Protein AF-0000000072578920 (afdb_homodimer)

Nearest PDB structures (foldseek):
  2id3-assembly1_A  TM=8.189E-01  e=2.763E-09  Streptomyces coelicolor
  4jl3-assembly1_D  TM=7.194E-01  e=1.532E-06  Mycolicibacterium smegmatis MC2 155
  5cw8-assembly1_B  TM=6.072E-01  e=1.750E-04  Mycobacterium tuberculosis H37Rv
  5cw8-assembly1_A  TM=6.250E-01  e=1.231E-03  Mycobacterium tuberculosis H37Rv
  3cjd-assembly1_A  TM=6.193E-01  e=1.175E-03  Jannaschia sp. CCS1

pLDDT: mean 91.75, std 10.7, range [44.22, 98.81]

Organism: Streptomyces coelicolor (strain ATCC BAA-471 / A3(2) / M145) (NCBI:txid100226)

Structure (mmCIF, N/CA/C/O backbone):
data_AF-0000000072578920-model_v1
#
loop_
_entity.id
_entity.type
_entity.pdbx_description
1 polymer 'TetR-family transcriptional regulator'
#
loop_
_atom_site.group_PDB
_atom_site.id
_atom_site.type_symbol
_atom_site.label_atom_id
_atom_site.label_alt_id
_atom_site.label_comp_id
_atom_site.label_asym_id
_atom_site.label_entity_id
_atom_site.label_seq_id
_atom_site.pdbx_PDB_ins_code
_atom_site.Cartn_x
_atom_site.Cartn_y
_atom_site.Cartn_z
_atom_site.occupancy
_atom_site.B_iso_or_equiv
_atom_site.auth_seq_id
_atom_site.auth_comp_id
_atom_site.auth_asym_id
_atom_site.auth_atom_id
_atom_site.pdbx_PDB_model_num
ATOM 1 N N . MET A 1 1 ? 18.766 38.156 20.5 1 44.22 1 MET A N 1
ATOM 2 C CA . MET A 1 1 ? 17.562 37.906 21.281 1 44.22 1 MET A CA 1
ATOM 3 C C . MET A 1 1 ? 16.328 37.875 20.375 1 44.22 1 MET A C 1
ATOM 5 O O . MET A 1 1 ? 15.977 38.906 19.781 1 44.22 1 MET A O 1
ATOM 9 N N . SER A 1 2 ? 15.914 36.812 19.656 1 52.88 2 SER A N 1
ATOM 10 C CA . SER A 1 2 ? 14.781 36.688 18.75 1 52.88 2 SER A CA 1
ATOM 11 C C . SER A 1 2 ? 13.484 37.156 19.406 1 52.88 2 SER A C 1
ATOM 13 O O . SER A 1 2 ? 13.102 36.625 20.469 1 52.88 2 SER A O 1
ATOM 15 N N . SER A 1 3 ? 13.094 38.344 19.297 1 50.38 3 SER A N 1
ATOM 16 C CA . SER A 1 3 ? 11.898 38.969 19.844 1 50.38 3 SER A CA 1
ATOM 17 C C . SER A 1 3 ? 10.672 38.062 19.656 1 50.38 3 SER A C 1
ATOM 19 O O . SER A 1 3 ? 10.406 37.625 18.547 1 50.38 3 SER A O 1
ATOM 21 N N . PRO A 1 4 ? 10.086 37.469 20.688 1 56.41 4 PRO A N 1
ATOM 22 C CA . PRO A 1 4 ? 8.875 36.656 20.547 1 56.41 4 PRO A CA 1
ATOM 23 C C . PRO A 1 4 ? 7.793 37.344 19.719 1 56.41 4 PRO A C 1
ATOM 25 O O . PRO A 1 4 ? 7.699 38.594 19.734 1 56.41 4 PRO A O 1
ATOM 28 N N . GLU A 1 5 ? 7.508 37 18.578 1 59.78 5 GLU A N 1
ATOM 29 C CA . GLU A 1 5 ? 6.414 37.562 17.781 1 59.78 5 GLU A CA 1
ATOM 30 C C . GLU A 1 5 ? 5.203 37.875 18.656 1 59.78 5 GLU A C 1
ATOM 32 O O . GLU A 1 5 ? 4.879 37.094 19.578 1 59.78 5 GLU A O 1
ATOM 37 N N . PRO A 1 6 ? 4.699 39.031 18.734 1 59.94 6 PRO A N 1
ATOM 38 C CA . PRO A 1 6 ? 3.525 39.406 19.531 1 59.94 6 PRO A CA 1
ATOM 39 C C . PRO A 1 6 ? 2.383 38.406 19.391 1 59.94 6 PRO A C 1
ATOM 41 O O . PRO A 1 6 ? 2.252 37.75 18.344 1 59.94 6 PRO A O 1
ATOM 44 N N . PRO A 1 7 ? 1.83 37.969 20.531 1 61.09 7 PRO A N 1
ATOM 45 C CA . PRO A 1 7 ? 0.688 37.031 20.5 1 61.09 7 PRO A CA 1
ATOM 46 C C . PRO A 1 7 ? -0.422 37.5 19.562 1 61.09 7 PRO A C 1
ATOM 48 O O . PRO A 1 7 ? -0.624 38.719 19.406 1 61.09 7 PRO A O 1
ATOM 51 N N . ALA A 1 8 ? -0.815 36.719 18.656 1 65.06 8 ALA A N 1
ATOM 52 C CA . ALA A 1 8 ? -1.871 37.031 17.703 1 65.06 8 ALA A CA 1
ATOM 53 C C . ALA A 1 8 ? -3.051 37.719 18.391 1 65.06 8 ALA A C 1
ATOM 55 O O . ALA A 1 8 ? -3.328 37.438 19.562 1 65.06 8 ALA A O 1
ATOM 56 N N . PRO A 1 9 ? -3.609 38.688 17.906 1 65.5 9 PRO A N 1
ATOM 57 C CA . PRO A 1 9 ? -4.781 39.344 18.469 1 65.5 9 PRO A CA 1
ATOM 58 C C . PRO A 1 9 ? -5.867 38.375 18.906 1 65.5 9 PRO A C 1
ATOM 60 O O . PRO A 1 9 ? -5.934 37.25 18.391 1 65.5 9 PRO A O 1
ATOM 63 N N . PRO A 1 10 ? -6.617 38.688 19.891 1 62.62 10 PRO A N 1
ATOM 64 C CA . PRO A 1 10 ? -7.609 37.781 20.516 1 62.62 10 PRO A CA 1
ATOM 65 C C . PRO A 1 10 ? -8.547 37.156 19.5 1 62.62 10 PRO A C 1
ATOM 67 O O . PRO A 1 10 ? -8.875 35.969 19.625 1 62.62 10 PRO A O 1
ATOM 70 N N . LEU A 1 11 ? -8.953 37.906 18.531 1 61.44 11 LEU A N 1
ATOM 71 C CA . LEU A 1 11 ? -9.875 37.375 17.531 1 61.44 11 LEU A CA 1
ATOM 72 C C . LEU A 1 11 ? -9.211 36.281 16.719 1 61.44 11 LEU A C 1
ATOM 74 O O . LEU A 1 11 ? -9.852 35.281 16.391 1 61.44 11 LEU A O 1
ATOM 78 N N . ARG A 1 12 ? -8.047 36.562 16.422 1 69.5 12 ARG A N 1
ATOM 79 C CA . ARG A 1 12 ? -7.297 35.562 15.68 1 69.5 12 ARG A CA 1
ATOM 80 C C . ARG A 1 12 ? -7.055 34.312 16.531 1 69.5 12 ARG A C 1
ATOM 82 O O . ARG A 1 12 ? -7.125 33.188 16.031 1 69.5 12 ARG A O 1
ATOM 89 N N . ARG A 1 13 ? -6.875 34.562 17.734 1 74.69 13 ARG A N 1
ATOM 90 C CA . ARG A 1 13 ? -6.66 33.438 18.656 1 74.69 13 ARG A CA 1
ATOM 91 C C . ARG A 1 13 ? -7.926 32.625 18.797 1 74.69 13 ARG A C 1
ATOM 93 O O . ARG A 1 13 ? -7.859 31.375 18.844 1 74.69 13 ARG A O 1
ATOM 100 N N . ARG A 1 14 ? -9.055 33.344 18.922 1 74.06 14 ARG A N 1
ATOM 101 C CA . ARG A 1 14 ? -10.328 32.656 19 1 74.06 14 ARG A CA 1
ATOM 102 C C . ARG A 1 14 ? -10.586 31.844 17.734 1 74.06 14 ARG A C 1
ATOM 104 O O . ARG A 1 14 ? -11.07 30.703 17.812 1 74.06 14 ARG A O 1
ATOM 111 N N . GLY A 1 15 ? -10.195 32.375 16.688 1 83.62 15 GLY A N 1
ATOM 112 C CA . GLY A 1 15 ? -10.336 31.719 15.406 1 83.62 15 GLY A CA 1
ATOM 113 C C . GLY A 1 15 ? -9.469 30.484 15.281 1 83.62 15 GLY A C 1
ATOM 114 O O . GLY A 1 15 ? -9.922 29.453 14.781 1 83.62 15 GLY A O 1
ATOM 115 N N . GLU A 1 16 ? -8.336 30.656 15.828 1 88.56 16 GLU A N 1
ATOM 116 C CA . GLU A 1 16 ? -7.402 29.531 15.773 1 88.56 16 GLU A CA 1
ATOM 117 C C . GLU A 1 16 ? -7.836 28.406 16.719 1 88.56 16 GLU A C 1
ATOM 119 O O . GLU A 1 16 ? -7.719 27.234 16.375 1 88.56 16 GLU A O 1
ATOM 124 N N . ARG A 1 17 ? -8.289 28.719 17.844 1 89.25 17 ARG A N 1
ATOM 125 C CA . ARG A 1 17 ? -8.789 27.719 18.781 1 89.25 17 ARG A CA 1
ATOM 126 C C . ARG A 1 17 ? -9.977 26.969 18.203 1 89.25 17 ARG A C 1
ATOM 128 O O . ARG A 1 17 ? -10.07 25.734 18.344 1 89.25 17 ARG A O 1
ATOM 135 N N . MET A 1 18 ? -10.859 27.719 17.625 1 90.94 18 MET A N 1
ATOM 136 C CA . MET A 1 18 ? -12.008 27.094 16.969 1 90.94 18 MET A CA 1
ATOM 137 C C . MET A 1 18 ? -11.562 26.141 15.867 1 90.94 18 MET A C 1
ATOM 139 O O . MET A 1 18 ? -12.07 25.016 15.766 1 90.94 18 MET A O 1
ATOM 143 N N . ARG A 1 19 ? -10.641 26.594 15.055 1 94.88 19 ARG A N 1
ATOM 144 C CA . ARG A 1 19 ? -10.125 25.75 13.977 1 94.88 19 ARG A CA 1
ATOM 145 C C . ARG A 1 19 ? -9.555 24.453 14.523 1 94.88 19 ARG A C 1
ATOM 147 O O . ARG A 1 19 ? -9.875 23.375 14.016 1 94.88 19 ARG A O 1
ATOM 154 N N . GLN A 1 20 ? -8.797 24.594 15.57 1 95.31 20 GLN A N 1
ATOM 155 C CA . GLN A 1 20 ? -8.148 23.406 16.156 1 95.31 20 GLN A CA 1
ATOM 156 C C . GLN A 1 20 ? -9.188 22.453 16.719 1 95.31 20 GLN A C 1
ATOM 158 O O . GLN A 1 20 ? -9.055 21.234 16.578 1 95.31 20 GLN A O 1
ATOM 163 N N . ALA A 1 21 ? -10.156 22.969 17.344 1 96.06 21 ALA A N 1
ATOM 164 C CA . ALA A 1 21 ? -11.211 22.141 17.938 1 96.06 21 ALA A CA 1
ATOM 165 C C . ALA A 1 21 ? -11.969 21.391 16.844 1 96.06 21 ALA A C 1
ATOM 167 O O . ALA A 1 21 ? -12.266 20.203 17 1 96.06 21 ALA A O 1
ATOM 168 N N . VAL A 1 22 ? -12.234 22.062 15.797 1 97.56 22 VAL A N 1
ATOM 169 C CA . VAL A 1 22 ? -13 21.469 14.703 1 97.56 22 VAL A CA 1
ATOM 170 C C . VAL A 1 22 ? -12.18 20.391 14.023 1 97.56 22 VAL A C 1
ATOM 172 O O . VAL A 1 22 ? -12.688 19.297 13.734 1 97.56 22 VAL A O 1
ATOM 175 N N . LEU A 1 23 ? -10.945 20.688 13.797 1 97.75 23 LEU A N 1
ATOM 176 C CA . LEU A 1 23 ? -10.078 19.719 13.133 1 97.75 23 LEU A CA 1
ATOM 177 C C . LEU A 1 23 ? -9.867 18.484 14.016 1 97.75 23 LEU A C 1
ATOM 179 O O . LEU A 1 23 ? -9.891 17.359 13.523 1 97.75 23 LEU A O 1
ATOM 183 N N . ALA A 1 24 ? -9.719 18.719 15.305 1 97.19 24 ALA A N 1
ATOM 184 C CA . ALA A 1 24 ? -9.555 17.609 16.234 1 97.19 24 ALA A CA 1
ATOM 185 C C . ALA A 1 24 ? -10.812 16.75 16.297 1 97.19 24 ALA A C 1
ATOM 187 O O . ALA A 1 24 ? -10.734 15.523 16.297 1 97.19 24 ALA A O 1
ATOM 188 N N . ALA A 1 25 ? -11.938 17.375 16.297 1 97.75 25 ALA A N 1
ATOM 189 C CA . ALA A 1 25 ? -13.211 16.672 16.297 1 97.75 25 ALA A CA 1
ATOM 190 C C . ALA A 1 25 ? -13.383 15.852 15.016 1 97.75 25 ALA A C 1
ATOM 192 O O . ALA A 1 25 ? -13.906 14.734 15.047 1 97.75 25 ALA A O 1
ATOM 193 N N . THR A 1 26 ? -12.984 16.422 13.906 1 97.56 26 THR A N 1
ATOM 194 C CA . THR A 1 26 ? -13.078 15.75 12.617 1 97.56 26 THR A CA 1
ATOM 195 C C . THR A 1 26 ? -12.258 14.461 12.617 1 97.56 26 THR A C 1
ATOM 197 O O . THR A 1 26 ? -12.75 13.398 12.242 1 97.56 26 THR A O 1
ATOM 200 N N . VAL A 1 27 ? -11.039 14.555 13.109 1 96.88 27 VAL A N 1
ATOM 201 C CA . VAL A 1 27 ? -10.148 13.406 13.148 1 96.88 27 VAL A CA 1
ATOM 202 C C . VAL A 1 27 ? -10.719 12.336 14.07 1 96.88 27 VAL A C 1
ATOM 204 O O . VAL A 1 27 ? -10.703 11.148 13.742 1 96.88 27 VAL A O 1
ATOM 207 N N . GLU A 1 28 ? -11.18 12.75 15.133 1 96.44 28 GLU A N 1
ATOM 208 C CA . GLU A 1 28 ? -11.766 11.82 16.094 1 96.44 28 GLU A CA 1
ATOM 209 C C . GLU A 1 28 ? -12.961 11.086 15.492 1 96.44 28 GLU A C 1
ATOM 211 O O . GLU A 1 28 ? -13.062 9.859 15.609 1 96.44 28 GLU A O 1
ATOM 216 N N . LEU A 1 29 ? -13.828 11.797 14.859 1 96.69 29 LEU A N 1
ATOM 217 C CA . LEU A 1 29 ? -15.016 11.203 14.273 1 96.69 29 LEU A CA 1
ATOM 218 C C . LEU A 1 29 ? -14.656 10.297 13.102 1 96.69 29 LEU A C 1
ATOM 220 O O . LEU A 1 29 ? -15.227 9.219 12.938 1 96.69 29 LEU A O 1
ATOM 224 N N . LEU A 1 30 ? -13.711 10.742 12.32 1 94.12 30 LEU A N 1
ATOM 225 C CA . LEU A 1 30 ? -13.25 9.922 11.203 1 94.12 30 LEU A CA 1
ATOM 226 C C . LEU A 1 30 ? -12.695 8.586 11.695 1 94.12 30 LEU A C 1
ATOM 228 O O . LEU A 1 30 ? -13.016 7.531 11.148 1 94.12 30 LEU A O 1
ATOM 232 N N . SER A 1 31 ? -11.914 8.672 12.75 1 93.75 31 SER A N 1
ATOM 233 C CA . SER A 1 31 ? -11.219 7.484 13.234 1 93.75 31 SER A CA 1
ATOM 234 C C . SER A 1 31 ? -12.18 6.543 13.961 1 93.75 31 SER A C 1
ATOM 236 O O . SER A 1 31 ? -12.008 5.324 13.922 1 93.75 31 SER A O 1
ATOM 238 N N . SER A 1 32 ? -13.234 7.09 14.531 1 93.31 32 SER A N 1
ATOM 239 C CA . SER A 1 32 ? -14.109 6.266 15.359 1 93.31 32 SER A CA 1
ATOM 240 C C . SER A 1 32 ? -15.375 5.879 14.602 1 93.31 32 SER A C 1
ATOM 242 O O . SER A 1 32 ? -15.953 4.82 14.852 1 93.31 32 SER A O 1
ATOM 244 N N . GLN A 1 33 ? -15.812 6.777 13.633 1 92.56 33 GLN A N 1
ATOM 245 C CA . GLN A 1 33 ? -17.125 6.562 13.023 1 92.56 33 GLN A CA 1
ATOM 246 C C . GLN A 1 33 ? -17.031 6.547 11.5 1 92.56 33 GLN A C 1
ATOM 248 O O . GLN A 1 33 ? -18.031 6.363 10.812 1 92.56 33 GLN A O 1
ATOM 253 N N . GLY A 1 34 ? -15.852 6.699 11.023 1 90.38 34 GLY A N 1
ATOM 254 C CA . GLY A 1 34 ? -15.68 6.641 9.586 1 90.38 34 GLY A CA 1
ATOM 255 C C . GLY A 1 34 ? -16.203 7.875 8.867 1 90.38 34 GLY A C 1
ATOM 256 O O . GLY A 1 34 ? -16.547 8.867 9.508 1 90.38 34 GLY A O 1
ATOM 257 N N . LEU A 1 35 ? -16.266 7.797 7.539 1 87.31 35 LEU A N 1
ATOM 258 C CA . LEU A 1 35 ? -16.688 8.922 6.707 1 87.31 35 LEU A CA 1
ATOM 259 C C . LEU A 1 35 ? -18.156 9.242 6.93 1 87.31 35 LEU A C 1
ATOM 261 O O . LEU A 1 35 ? -18.531 10.414 7.016 1 87.31 35 LEU A O 1
ATOM 265 N N . ALA A 1 36 ? -18.859 8.242 7.023 1 85.81 36 ALA A N 1
ATOM 266 C CA . ALA A 1 36 ? -20.312 8.422 7.18 1 85.81 36 ALA A CA 1
ATOM 267 C C . ALA A 1 36 ? -20.625 9.141 8.484 1 85.81 36 ALA A C 1
ATOM 269 O O . ALA A 1 36 ? -21.578 9.922 8.555 1 85.81 36 ALA A O 1
ATOM 270 N N . GLY A 1 37 ? -19.812 8.914 9.445 1 91.25 37 GLY A N 1
ATOM 271 C CA . GLY A 1 37 ? -20.047 9.477 10.758 1 91.25 37 GLY A CA 1
ATOM 272 C C . GLY A 1 37 ? -19.516 10.883 10.914 1 91.25 37 GLY A C 1
ATOM 273 O O . GLY A 1 37 ? -19.922 11.625 11.812 1 91.25 37 GLY A O 1
ATOM 274 N N . ALA A 1 38 ? -18.625 11.227 10.094 1 93.88 38 ALA A N 1
ATOM 275 C CA . ALA A 1 38 ? -17.984 12.531 10.219 1 93.88 38 ALA A CA 1
ATOM 276 C C . ALA A 1 38 ? -18.672 13.57 9.336 1 93.88 38 ALA A C 1
ATOM 278 O O . ALA A 1 38 ? -18.047 14.133 8.43 1 93.88 38 ALA A O 1
ATOM 279 N N . THR A 1 39 ? -19.938 13.859 9.672 1 94.56 39 THR A N 1
ATOM 280 C CA . THR A 1 39 ? -20.672 14.914 8.984 1 94.56 39 THR A CA 1
ATOM 281 C C . THR A 1 39 ? -20.328 16.281 9.57 1 94.56 39 THR A C 1
ATOM 283 O O . THR A 1 39 ? -19.812 16.375 10.688 1 94.56 39 THR A O 1
ATOM 286 N N . VAL A 1 40 ? -20.672 17.266 8.75 1 96.38 40 VAL A N 1
ATOM 287 C CA . VAL A 1 40 ? -20.406 18.609 9.234 1 96.38 40 VAL A CA 1
ATOM 288 C C . VAL A 1 40 ? -21.203 18.859 10.516 1 96.38 40 VAL A C 1
ATOM 290 O O . VAL A 1 40 ? -20.688 19.453 11.469 1 96.38 40 VAL A O 1
ATOM 293 N N . GLY A 1 41 ? -22.422 18.375 10.555 1 97.06 41 GLY A N 1
ATOM 294 C CA . GLY A 1 41 ? -23.219 18.516 11.758 1 97.06 41 GLY A CA 1
ATOM 295 C C . GLY A 1 41 ? -22.625 17.812 12.961 1 97.06 41 GLY A C 1
ATOM 296 O O . GLY A 1 41 ? -22.562 18.375 14.055 1 97.06 41 GLY A O 1
ATOM 297 N N . ALA A 1 42 ? -22.203 16.656 12.805 1 97.5 42 ALA A N 1
ATOM 298 C CA . ALA A 1 42 ? -21.594 15.883 13.891 1 97.5 42 ALA A CA 1
ATOM 299 C C . ALA A 1 42 ? -20.312 16.547 14.383 1 97.5 42 ALA A C 1
ATOM 301 O O . ALA A 1 42 ? -20.062 16.609 15.594 1 97.5 42 ALA A O 1
ATOM 302 N N . VAL A 1 43 ? -19.531 17.031 13.484 1 98.12 43 VAL A N 1
ATOM 303 C CA . VAL A 1 43 ? -18.266 17.688 13.812 1 98.12 43 VAL A CA 1
ATOM 304 C C . VAL A 1 43 ? -18.547 18.984 14.586 1 98.12 43 VAL A C 1
ATOM 306 O O . VAL A 1 43 ? -17.906 19.25 15.609 1 98.12 43 VAL A O 1
ATOM 309 N N . ALA A 1 44 ? -19.484 19.734 14.07 1 97.94 44 ALA A N 1
ATOM 310 C CA . ALA A 1 44 ? -19.844 20.984 14.734 1 97.94 44 ALA A CA 1
ATOM 311 C C . ALA A 1 44 ? -20.297 20.734 16.172 1 97.94 44 ALA A C 1
ATOM 313 O O . ALA A 1 44 ? -19.828 21.422 17.094 1 97.94 44 ALA A O 1
ATOM 314 N N . ARG A 1 45 ? -21.094 19.781 16.328 1 97.88 45 ARG A N 1
ATOM 315 C CA . ARG A 1 45 ? -21.594 19.422 17.656 1 97.88 45 ARG A CA 1
ATOM 316 C C . ARG A 1 45 ? -20.453 19 18.578 1 97.88 45 ARG A C 1
ATOM 318 O O . ARG A 1 45 ? -20.359 19.453 19.719 1 97.88 45 ARG A O 1
ATOM 325 N N . ALA A 1 46 ? -19.609 18.219 18.109 1 97.5 46 ALA A N 1
ATOM 326 C CA . ALA A 1 46 ? -18.5 17.719 18.906 1 97.5 46 ALA A CA 1
ATOM 327 C C . ALA A 1 46 ? -17.531 18.828 19.266 1 97.5 46 ALA A C 1
ATOM 329 O O . ALA A 1 46 ? -16.922 18.812 20.344 1 97.5 46 ALA A O 1
ATOM 330 N N . ALA A 1 47 ? -17.359 19.766 18.391 1 97.12 47 ALA A N 1
ATOM 331 C CA . ALA A 1 47 ? -16.422 20.859 18.578 1 97.12 47 ALA A CA 1
ATOM 332 C C . ALA A 1 47 ? -17.062 22 19.375 1 97.12 47 ALA A C 1
ATOM 334 O O . ALA A 1 47 ? -16.391 22.953 19.766 1 97.12 47 ALA A O 1
ATOM 335 N N . GLY A 1 48 ? -18.375 21.938 19.531 1 96.69 48 GLY A N 1
ATOM 336 C CA . GLY A 1 48 ? -19.078 22.984 20.25 1 96.69 48 GLY A CA 1
ATOM 337 C C . GLY A 1 48 ? -19.234 24.266 19.469 1 96.69 48 GLY A C 1
ATOM 338 O O . GLY A 1 48 ? -19.109 25.359 20.016 1 96.69 48 GLY A O 1
ATOM 339 N N . VAL A 1 49 ? -19.406 24.125 18.172 1 96.25 49 VAL A N 1
ATOM 340 C CA . VAL A 1 49 ? -19.562 25.297 17.328 1 96.25 49 VAL A CA 1
ATOM 341 C C . VAL A 1 49 ? -20.812 25.125 16.453 1 96.25 49 VAL A C 1
ATOM 343 O O . VAL A 1 49 ? -21.422 24.062 16.438 1 96.25 49 VAL A O 1
ATOM 346 N N . HIS A 1 50 ? -21.172 26.234 15.844 1 94.81 50 HIS A N 1
ATOM 347 C CA . HIS A 1 50 ? -22.297 26.188 14.922 1 94.81 50 HIS A CA 1
ATOM 348 C C . HIS A 1 50 ? -21.875 25.656 13.555 1 94.81 50 HIS A C 1
ATOM 350 O O . HIS A 1 50 ? -20.797 26 13.062 1 94.81 50 HIS A O 1
ATOM 356 N N . GLU A 1 51 ? -22.797 24.953 12.914 1 95.88 51 GLU A N 1
ATOM 357 C CA . GLU A 1 51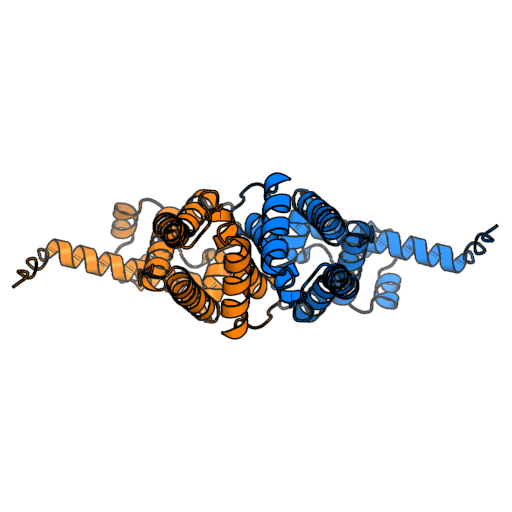 ? -22.531 24.406 11.586 1 95.88 51 GLU A CA 1
ATOM 358 C C . GLU A 1 51 ? -22.188 25.5 10.586 1 95.88 51 GLU A C 1
ATOM 360 O O . GLU A 1 51 ? -21.344 25.312 9.711 1 95.88 51 GLU A O 1
ATOM 365 N N . THR A 1 52 ? -22.844 26.609 10.758 1 94.94 52 THR A N 1
ATOM 366 C CA . THR A 1 52 ? -22.641 27.734 9.836 1 94.94 52 THR A CA 1
ATOM 367 C C . THR A 1 52 ? -21.188 28.203 9.875 1 94.94 52 THR A C 1
ATOM 369 O O . THR A 1 52 ? -20.625 28.562 8.844 1 94.94 52 THR A O 1
ATOM 372 N N . SER A 1 53 ? -20.562 28.188 11.031 1 94.31 53 SER A N 1
ATOM 373 C CA . SER A 1 53 ? -19.172 28.578 11.195 1 94.31 53 SER A CA 1
ATOM 374 C C . SER A 1 53 ? -18.234 27.609 10.461 1 94.31 53 SER A C 1
ATOM 376 O O . SER A 1 53 ? -17.25 28.031 9.867 1 94.31 53 SER A O 1
ATOM 378 N N . VAL A 1 54 ? -18.594 26.312 10.445 1 96.56 54 VAL A N 1
ATOM 379 C CA . VAL A 1 54 ? -17.797 25.297 9.773 1 96.56 54 VAL A CA 1
ATOM 380 C C . VAL A 1 54 ? -17.891 25.484 8.258 1 96.56 54 VAL A C 1
ATOM 382 O O . VAL A 1 54 ? -16.875 25.5 7.559 1 96.56 54 VAL A O 1
ATOM 385 N N . TYR A 1 55 ? -19.078 25.766 7.766 1 95.62 55 TYR A N 1
ATOM 386 C CA . TYR A 1 55 ? -19.281 25.922 6.332 1 95.62 55 TYR A CA 1
ATOM 387 C C . TYR A 1 55 ? -18.625 27.203 5.828 1 95.62 55 TYR A C 1
ATOM 389 O O . TYR A 1 55 ? -18.109 27.25 4.703 1 95.62 55 TYR A O 1
ATOM 397 N N . ARG A 1 56 ? -18.719 28.203 6.609 1 95.06 56 ARG A N 1
ATOM 398 C CA . ARG A 1 56 ? -18.109 29.469 6.223 1 95.06 56 ARG A CA 1
ATOM 399 C C . ARG A 1 56 ? -16.594 29.312 6.02 1 95.06 56 ARG A C 1
ATOM 401 O O . ARG A 1 56 ? -16.031 29.859 5.074 1 95.06 56 ARG A O 1
ATOM 408 N N . ARG A 1 57 ? -15.992 28.516 6.84 1 95.44 57 ARG A N 1
ATOM 409 C CA . ARG A 1 57 ? -14.539 28.406 6.809 1 95.44 57 ARG A CA 1
ATOM 410 C C . ARG A 1 57 ? -14.094 27.359 5.781 1 95.44 57 ARG A C 1
ATOM 412 O O . ARG A 1 57 ? -13.086 27.562 5.09 1 95.44 57 ARG A O 1
ATOM 419 N N . TRP A 1 58 ? -14.781 26.234 5.703 1 96.75 58 TRP A N 1
ATOM 420 C CA . TRP A 1 58 ? -14.266 25.125 4.898 1 96.75 58 TRP A CA 1
ATOM 421 C C . TRP A 1 58 ? -15.109 24.938 3.637 1 96.75 58 TRP A C 1
ATOM 423 O O . TRP A 1 58 ? -14.68 24.266 2.697 1 96.75 58 TRP A O 1
ATOM 433 N N . GLY A 1 59 ? -16.25 25.453 3.574 1 94.81 59 GLY A N 1
ATOM 434 C CA . GLY A 1 59 ? -17.094 25.406 2.396 1 94.81 59 GLY A CA 1
ATOM 435 C C . GLY A 1 59 ? -17.75 24.047 2.191 1 94.81 59 GLY A C 1
ATOM 436 O O . GLY A 1 59 ? -18.969 23.953 2.062 1 94.81 59 GLY A O 1
ATOM 437 N N . THR A 1 60 ? -16.922 22.984 2.188 1 93 60 THR A N 1
ATOM 438 C CA . THR A 1 60 ? -17.469 21.641 1.957 1 93 60 THR A CA 1
ATOM 439 C C . THR A 1 60 ? -16.938 20.656 2.998 1 93 60 THR A C 1
ATOM 441 O O . THR A 1 60 ? -15.891 20.906 3.611 1 93 60 THR A O 1
ATOM 444 N N . ARG A 1 61 ? -17.609 19.578 3.172 1 92.69 61 ARG A N 1
ATOM 445 C CA . ARG A 1 61 ? -17.203 18.484 4.039 1 92.69 61 ARG A CA 1
ATOM 446 C C . ARG A 1 61 ? -15.852 17.922 3.596 1 92.69 61 ARG A C 1
ATOM 448 O O . ARG A 1 61 ? -15.008 17.594 4.43 1 92.69 61 ARG A O 1
ATOM 455 N N . GLU A 1 62 ? -15.68 17.875 2.279 1 90.94 62 GLU A N 1
ATOM 456 C CA . GLU A 1 62 ? -14.438 17.359 1.719 1 90.94 62 GLU A CA 1
ATOM 457 C C . GLU A 1 62 ? -13.25 18.219 2.119 1 90.94 62 GLU A C 1
ATOM 459 O O . GLU A 1 62 ? -12.211 17.719 2.537 1 90.94 62 GLU A O 1
ATOM 464 N N . ASN A 1 63 ? -13.414 19.469 1.976 1 93.94 63 ASN A N 1
ATOM 465 C CA . ASN A 1 63 ? -12.352 20.406 2.361 1 93.94 63 ASN A CA 1
ATOM 466 C C . ASN A 1 63 ? -12.023 20.281 3.846 1 93.94 63 ASN A C 1
ATOM 468 O O . ASN A 1 63 ? -10.859 20.344 4.234 1 93.94 63 ASN A O 1
ATOM 472 N N . LEU A 1 64 ? -13.047 20.141 4.629 1 95.56 64 LEU A N 1
ATOM 473 C CA . LEU A 1 64 ? -12.867 19.984 6.066 1 95.56 64 LEU A CA 1
ATOM 474 C C . LEU A 1 64 ? -12.07 18.719 6.379 1 95.56 64 LEU A C 1
ATOM 476 O O . LEU A 1 64 ? -11.086 18.766 7.129 1 95.56 64 LEU A O 1
ATOM 480 N N . ILE A 1 65 ? -12.438 17.656 5.828 1 93.44 65 ILE A N 1
ATOM 481 C CA . ILE A 1 65 ? -11.797 16.375 6.062 1 93.44 65 ILE A CA 1
ATOM 482 C C . ILE A 1 65 ? -10.336 16.438 5.621 1 93.44 65 ILE A C 1
ATOM 484 O O . ILE A 1 65 ? -9.438 16.016 6.355 1 93.44 65 ILE A O 1
ATOM 488 N N . LEU A 1 66 ? -10.086 16.984 4.438 1 93.31 66 LEU A N 1
ATOM 489 C CA . LEU A 1 66 ? -8.727 17.078 3.914 1 93.31 66 LEU A CA 1
ATOM 490 C C . LEU A 1 66 ? -7.859 17.953 4.812 1 93.31 66 LEU A C 1
ATOM 492 O O . LEU A 1 66 ? -6.707 17.625 5.09 1 93.31 66 LEU A O 1
ATOM 496 N N . ASP A 1 67 ? -8.406 19.016 5.223 1 94.75 67 ASP A N 1
ATOM 497 C CA . ASP A 1 67 ? -7.668 19.891 6.121 1 94.75 67 ASP A CA 1
ATOM 498 C C . ASP A 1 67 ? -7.355 19.203 7.445 1 94.75 67 ASP A C 1
ATOM 500 O O . ASP A 1 67 ? -6.246 19.312 7.965 1 94.75 67 ASP A O 1
ATOM 504 N N . ALA A 1 68 ? -8.328 18.5 7.977 1 95.94 68 ALA A N 1
ATOM 505 C CA . ALA A 1 68 ? -8.148 17.781 9.234 1 95.94 68 ALA A CA 1
ATOM 506 C C . ALA A 1 68 ? -7.051 16.719 9.109 1 95.94 68 ALA A C 1
ATOM 508 O O . ALA A 1 68 ? -6.168 16.641 9.969 1 95.94 68 ALA A O 1
ATOM 509 N N . LEU A 1 69 ? -7.059 15.992 8.055 1 94.12 69 LEU A N 1
ATOM 510 C CA . LEU A 1 69 ? -6.062 14.945 7.828 1 94.12 69 LEU A CA 1
ATOM 511 C C . LEU A 1 69 ? -4.676 15.555 7.629 1 94.12 69 LEU A C 1
ATOM 513 O O . LEU A 1 69 ? -3.697 15.07 8.203 1 94.12 69 LEU A O 1
ATOM 517 N N . THR A 1 70 ? -4.648 16.562 6.812 1 94.31 70 THR A N 1
ATOM 518 C CA . THR A 1 70 ? -3.383 17.234 6.535 1 94.31 70 THR A CA 1
ATOM 519 C C . THR A 1 70 ? -2.768 17.781 7.82 1 94.31 70 THR A C 1
ATOM 521 O O . THR A 1 70 ? -1.586 17.562 8.094 1 94.31 70 THR A O 1
ATOM 524 N N . THR A 1 71 ? -3.578 18.438 8.586 1 94.38 71 THR A N 1
ATOM 525 C CA . THR A 1 71 ? -3.104 19.031 9.828 1 94.38 71 THR A CA 1
ATOM 526 C C . THR A 1 71 ? -2.633 17.938 10.797 1 94.38 71 THR A C 1
ATOM 528 O O . THR A 1 71 ? -1.563 18.062 11.398 1 94.38 71 THR A O 1
ATOM 531 N N . GLU A 1 72 ? -3.391 16.922 10.93 1 93.81 72 GLU A N 1
ATOM 532 C CA . GLU A 1 72 ? -3.045 15.805 11.812 1 93.81 72 GLU A CA 1
ATOM 533 C C . GLU A 1 72 ? -1.726 15.164 11.391 1 93.81 72 GLU A C 1
ATOM 535 O O . GLU A 1 72 ? -0.844 14.945 12.227 1 93.81 72 GLU A O 1
ATOM 540 N N . LEU A 1 73 ? -1.523 14.953 10.156 1 94.12 73 LEU A N 1
ATOM 541 C CA . LEU A 1 73 ? -0.347 14.25 9.648 1 94.12 73 LEU A CA 1
ATOM 542 C C . LEU A 1 73 ? 0.882 15.156 9.688 1 94.12 73 LEU A C 1
ATOM 544 O O . LEU A 1 73 ? 1.986 14.688 9.984 1 94.12 73 LEU A O 1
ATOM 548 N N . ASP A 1 74 ? 0.66 16.375 9.375 1 94.56 74 ASP A N 1
ATOM 549 C CA . ASP A 1 74 ? 1.782 17.312 9.422 1 94.56 74 ASP A CA 1
ATOM 550 C C . ASP A 1 74 ? 2.33 17.438 10.844 1 94.56 74 ASP A C 1
ATOM 552 O O . ASP A 1 74 ? 3.541 17.562 11.039 1 94.56 74 ASP A O 1
ATOM 556 N N . ALA A 1 75 ? 1.442 17.438 11.789 1 93.88 75 ALA A N 1
ATOM 557 C CA . ALA A 1 75 ? 1.86 17.531 13.188 1 93.88 75 ALA A CA 1
ATOM 558 C C . ALA A 1 75 ? 2.576 16.25 13.625 1 93.88 75 ALA A C 1
ATOM 560 O O . ALA A 1 75 ? 3.555 16.312 14.375 1 93.88 75 ALA A O 1
ATOM 561 N N . ALA A 1 76 ? 2.162 15.164 13.148 1 94.94 76 ALA A N 1
ATOM 562 C CA . ALA A 1 76 ? 2.689 13.867 13.57 1 94.94 76 ALA A CA 1
ATOM 563 C C . ALA A 1 76 ? 3.971 13.523 12.82 1 94.94 76 ALA A C 1
ATOM 565 O O . ALA A 1 76 ? 4.77 12.711 13.281 1 94.94 76 ALA A O 1
ATOM 566 N N . LEU A 1 77 ? 4.156 14.18 11.633 1 96.62 77 LEU A N 1
ATOM 567 C CA . LEU A 1 77 ? 5.262 13.82 10.75 1 96.62 77 LEU A CA 1
ATOM 568 C C . LEU A 1 77 ? 6.047 15.055 10.32 1 96.62 77 LEU A C 1
ATOM 570 O O . LEU A 1 77 ? 6.105 15.375 9.133 1 96.62 77 LEU A O 1
ATOM 574 N N . PRO A 1 78 ? 6.695 15.633 11.273 1 96.12 78 PRO A N 1
ATOM 575 C CA . PRO A 1 78 ? 7.574 16.719 10.844 1 96.12 78 PRO A CA 1
ATOM 576 C C . PRO A 1 78 ? 8.703 16.234 9.93 1 96.12 78 PRO A C 1
ATOM 578 O O . PRO A 1 78 ? 9.195 15.117 10.086 1 96.12 78 PRO A O 1
ATOM 581 N N . VAL A 1 79 ? 9.086 17.094 9.008 1 97.94 79 VAL A N 1
ATOM 582 C CA . VAL A 1 79 ? 10.188 16.75 8.109 1 97.94 79 VAL A CA 1
ATOM 583 C C . VAL A 1 79 ? 11.516 17.125 8.766 1 97.94 79 VAL A C 1
ATOM 585 O O . VAL A 1 79 ? 11.828 18.312 8.914 1 97.94 79 VAL A O 1
ATOM 588 N N . PRO A 1 80 ? 12.305 16.125 9.086 1 97.94 80 PRO A N 1
ATOM 589 C CA . PRO A 1 80 ? 13.586 16.406 9.742 1 97.94 80 PRO A CA 1
ATOM 590 C C . PRO A 1 80 ? 14.617 17.016 8.789 1 97.94 80 PRO A C 1
ATOM 592 O O . PRO A 1 80 ? 14.5 16.859 7.574 1 97.94 80 PRO A O 1
ATOM 595 N N . ASP A 1 81 ? 15.555 17.719 9.352 1 97.75 81 ASP A N 1
ATOM 596 C CA . ASP A 1 81 ? 16.719 18.25 8.633 1 97.75 81 ASP A CA 1
ATOM 597 C C . ASP A 1 81 ? 17.969 18.203 9.508 1 97.75 81 ASP A C 1
ATOM 599 O O . ASP A 1 81 ? 18.453 19.234 9.953 1 97.75 81 ASP A O 1
ATOM 603 N N . THR A 1 82 ? 18.531 17.062 9.617 1 97.94 82 THR A N 1
ATOM 604 C CA . THR A 1 82 ? 19.672 16.828 10.508 1 97.94 82 THR A CA 1
ATOM 605 C C . THR A 1 82 ? 20.984 17.094 9.781 1 97.94 82 THR A C 1
ATOM 607 O O . THR A 1 82 ? 22.031 17.172 10.414 1 97.94 82 THR A O 1
ATOM 610 N N . GLY A 1 83 ? 20.938 17.203 8.484 1 97.62 83 GLY A N 1
ATOM 611 C CA . GLY A 1 83 ? 22.141 17.344 7.688 1 97.62 83 GLY A CA 1
ATOM 612 C C . GLY A 1 83 ? 22.641 16.047 7.094 1 97.62 83 GLY A C 1
ATOM 613 O O . GLY A 1 83 ? 23.625 16.016 6.367 1 97.62 83 GLY A O 1
ATOM 614 N N . ARG A 1 84 ? 21.922 14.984 7.34 1 98.38 84 ARG A N 1
ATOM 615 C CA . ARG A 1 84 ? 22.219 13.664 6.785 1 98.38 84 ARG A CA 1
ATOM 616 C C . ARG A 1 84 ? 20.953 12.977 6.293 1 98.38 84 ARG A C 1
ATOM 618 O O . ARG A 1 84 ? 20.016 12.75 7.066 1 98.38 84 ARG A O 1
ATOM 625 N N . VAL A 1 85 ? 20.906 12.594 5.082 1 98.44 85 VAL A N 1
ATOM 626 C CA . VAL A 1 85 ? 19.703 12.086 4.445 1 98.44 85 VAL A CA 1
ATOM 627 C C . VAL A 1 85 ? 19.266 10.789 5.129 1 98.44 85 VAL A C 1
ATOM 629 O O . VAL A 1 85 ? 18.062 10.547 5.309 1 98.44 85 VAL A O 1
ATOM 632 N N . ARG A 1 86 ? 20.172 9.945 5.488 1 98.62 86 ARG A N 1
ATOM 633 C CA . ARG A 1 86 ? 19.812 8.695 6.156 1 98.62 86 ARG A CA 1
ATOM 634 C C . ARG A 1 86 ? 19.094 8.977 7.477 1 98.62 86 ARG A C 1
ATOM 636 O O . ARG A 1 86 ? 18.047 8.375 7.762 1 98.62 86 ARG A O 1
ATOM 643 N N . ASP A 1 87 ? 19.672 9.859 8.266 1 98.75 87 ASP A N 1
ATOM 644 C CA . ASP A 1 87 ? 19.062 10.203 9.555 1 98.75 87 ASP A CA 1
ATOM 645 C C . ASP A 1 87 ? 17.672 10.812 9.359 1 98.75 87 ASP A C 1
ATOM 647 O O . ASP A 1 87 ? 16.75 10.516 10.117 1 98.75 87 ASP A O 1
ATOM 651 N N . ASP A 1 88 ? 17.562 11.641 8.383 1 98.75 88 ASP A N 1
ATOM 652 C CA . ASP A 1 88 ? 16.281 12.273 8.078 1 98.75 88 ASP A CA 1
ATOM 653 C C . ASP A 1 88 ? 15.227 11.234 7.699 1 98.75 88 ASP A C 1
ATOM 655 O O . ASP A 1 88 ? 14.117 11.242 8.227 1 98.75 88 ASP A O 1
ATOM 659 N N . LEU A 1 89 ? 15.586 10.336 6.801 1 98.75 89 LEU A N 1
ATOM 660 C CA . LEU A 1 89 ? 14.648 9.32 6.34 1 98.75 89 LEU A CA 1
ATOM 661 C C . LEU A 1 89 ? 14.266 8.375 7.477 1 98.75 89 LEU A C 1
ATOM 663 O O . LEU A 1 89 ? 13.094 8.016 7.625 1 98.75 89 LEU A O 1
ATOM 667 N N . LEU A 1 90 ? 15.234 7.996 8.289 1 98.81 90 LEU A N 1
ATOM 668 C CA . LEU A 1 90 ? 14.953 7.113 9.414 1 98.81 90 LEU A CA 1
ATOM 669 C C . LEU A 1 90 ? 14 7.773 10.406 1 98.81 90 LEU A C 1
ATOM 671 O O . LEU A 1 90 ? 13.039 7.148 10.859 1 98.81 90 LEU A O 1
ATOM 675 N N . ALA A 1 91 ? 14.227 8.984 10.711 1 98.56 91 ALA A N 1
ATOM 676 C CA . ALA A 1 91 ? 13.375 9.703 11.648 1 98.56 91 ALA A CA 1
ATOM 677 C C . ALA A 1 91 ? 11.945 9.82 11.109 1 98.56 91 ALA A C 1
ATOM 679 O O . ALA A 1 91 ? 10.984 9.539 11.828 1 98.56 91 ALA A O 1
ATOM 680 N N . PHE A 1 92 ? 11.852 10.219 9.891 1 98.5 92 PHE A N 1
ATOM 681 C CA . PHE A 1 92 ? 10.555 10.453 9.266 1 98.5 92 PHE A CA 1
ATOM 682 C C . PHE A 1 92 ? 9.766 9.156 9.164 1 98.5 92 PHE A C 1
ATOM 684 O O . PHE A 1 92 ? 8.602 9.094 9.578 1 98.5 92 PHE A O 1
ATOM 691 N N . PHE A 1 93 ? 10.359 8.109 8.695 1 98.69 93 PHE A N 1
ATOM 692 C CA . PHE A 1 93 ? 9.617 6.883 8.406 1 98.69 93 PHE A CA 1
ATOM 693 C C . PHE A 1 93 ? 9.414 6.062 9.672 1 98.69 93 PHE A C 1
ATOM 695 O O . PHE A 1 93 ? 8.469 5.27 9.758 1 98.69 93 PHE A O 1
ATOM 702 N N . SER A 1 94 ? 10.289 6.23 10.664 1 98.56 94 SER A N 1
ATOM 703 C CA . SER A 1 94 ? 9.992 5.648 11.977 1 98.56 94 SER A CA 1
ATOM 704 C C . SER A 1 94 ? 8.766 6.293 12.602 1 98.56 94 SER A C 1
ATOM 706 O O . SER A 1 94 ? 7.926 5.605 13.188 1 98.56 94 SER A O 1
ATOM 708 N N . ALA A 1 95 ? 8.648 7.562 12.453 1 98 95 ALA A N 1
ATOM 709 C CA . ALA A 1 95 ? 7.469 8.266 12.938 1 98 95 ALA A CA 1
ATOM 710 C C . ALA A 1 95 ? 6.215 7.82 12.188 1 98 95 ALA A C 1
ATOM 712 O O . ALA A 1 95 ? 5.156 7.633 12.789 1 98 95 ALA A O 1
ATOM 713 N N . LEU A 1 96 ? 6.355 7.688 10.891 1 98.19 96 LEU A N 1
ATOM 714 C CA . LEU A 1 96 ? 5.238 7.199 10.086 1 98.19 96 LEU A CA 1
ATOM 715 C C . LEU A 1 96 ? 4.809 5.809 10.539 1 98.19 96 LEU A C 1
ATOM 717 O O . LEU A 1 96 ? 3.619 5.551 10.734 1 98.19 96 LEU A O 1
ATOM 721 N N . ALA A 1 97 ? 5.801 4.941 10.727 1 98.44 97 ALA A N 1
ATOM 722 C CA . ALA A 1 97 ? 5.504 3.586 11.18 1 98.44 97 ALA A CA 1
ATOM 723 C C . ALA A 1 97 ? 4.801 3.6 12.531 1 98.44 97 ALA A C 1
ATOM 725 O O . ALA A 1 97 ? 3.844 2.854 12.75 1 98.44 97 ALA A O 1
ATOM 726 N N . ARG A 1 98 ? 5.25 4.434 13.398 1 97.62 98 ARG A N 1
ATOM 727 C CA . ARG A 1 98 ? 4.629 4.551 14.711 1 97.62 98 ARG A CA 1
ATOM 728 C C . ARG A 1 98 ? 3.189 5.039 14.594 1 97.62 98 ARG A C 1
ATOM 730 O O . ARG A 1 98 ? 2.291 4.512 15.25 1 97.62 98 ARG A O 1
ATOM 737 N N . LEU A 1 99 ? 3.02 6.02 13.805 1 96.88 99 LEU A N 1
ATOM 738 C CA . LEU A 1 99 ? 1.681 6.555 13.578 1 96.88 99 LEU A CA 1
ATOM 739 C C . LEU A 1 99 ? 0.757 5.48 13.008 1 96.88 99 LEU A C 1
ATOM 741 O O . LEU A 1 99 ? -0.36 5.297 13.5 1 96.88 99 LEU A O 1
ATOM 745 N N . LEU A 1 100 ? 1.217 4.73 12.016 1 97.31 100 LEU A N 1
ATOM 746 C CA . LEU A 1 100 ? 0.442 3.676 11.367 1 97.31 100 LEU A CA 1
ATOM 747 C C . LEU A 1 100 ? 0.19 2.52 12.328 1 97.31 100 LEU A C 1
ATOM 749 O O . LEU A 1 100 ? -0.693 1.691 12.094 1 97.31 100 LEU A O 1
ATOM 753 N N . GLY A 1 101 ? 1.027 2.457 13.359 1 95.75 101 GLY A N 1
ATOM 754 C CA . GLY A 1 101 ? 0.861 1.427 14.375 1 95.75 101 GLY A CA 1
ATOM 755 C C . GLY A 1 101 ? -0.242 1.739 15.367 1 95.75 101 GLY A C 1
ATOM 756 O O . GLY A 1 101 ? -0.689 0.858 16.109 1 95.75 101 GLY A O 1
ATOM 757 N N . THR A 1 102 ? -0.712 2.953 15.43 1 94.88 102 THR A N 1
ATOM 758 C CA . THR A 1 102 ? -1.783 3.342 16.344 1 94.88 102 THR A CA 1
ATOM 759 C C . THR A 1 102 ? -3.148 3.01 15.742 1 94.88 102 THR A C 1
ATOM 761 O O . THR A 1 102 ? -3.301 2.961 14.523 1 94.88 102 THR A O 1
ATOM 764 N N . PRO A 1 103 ? -4.141 2.828 16.641 1 93.12 103 PRO A N 1
ATOM 765 C CA . PRO A 1 103 ? -5.5 2.605 16.141 1 93.12 103 PRO A CA 1
ATOM 766 C C . PRO A 1 103 ? -6.004 3.758 15.266 1 93.12 103 PRO A C 1
ATOM 768 O O . PRO A 1 103 ? -6.625 3.525 14.227 1 93.12 103 PRO A O 1
ATOM 771 N N . GLN A 1 104 ? -5.723 4.938 15.664 1 93.38 104 GLN A N 1
ATOM 772 C CA . GLN A 1 104 ? -6.168 6.105 14.914 1 93.38 104 GLN A CA 1
ATOM 773 C C . GLN A 1 104 ? -5.477 6.18 13.555 1 93.38 104 GLN A C 1
ATOM 775 O O . GLN A 1 104 ? -6.125 6.426 12.531 1 93.38 104 GLN A O 1
ATOM 780 N N . GLY A 1 105 ? -4.18 5.977 13.531 1 95.25 105 GLY A N 1
ATOM 781 C CA . GLY A 1 105 ? -3.441 5.992 12.273 1 95.25 105 GLY A CA 1
ATOM 782 C C . GLY A 1 105 ? -3.932 4.957 11.281 1 95.25 105 GLY A C 1
ATOM 783 O O . GLY A 1 105 ? -4.09 5.25 10.094 1 95.25 105 GLY A O 1
ATOM 784 N N . ARG A 1 106 ? -4.184 3.799 11.797 1 94 106 ARG A N 1
ATOM 785 C CA . ARG A 1 106 ? -4.691 2.725 10.945 1 94 106 ARG A CA 1
ATOM 786 C C . ARG A 1 106 ? -6.074 3.064 10.406 1 94 106 ARG A C 1
ATOM 788 O O . ARG A 1 106 ? -6.359 2.828 9.227 1 94 106 ARG A O 1
ATOM 795 N N . ALA A 1 107 ? -6.891 3.58 11.258 1 91.62 107 ALA A N 1
ATOM 796 C CA . ALA A 1 107 ? -8.242 3.943 10.844 1 91.62 107 ALA A CA 1
ATOM 797 C C . ALA A 1 107 ? -8.227 5.012 9.758 1 91.62 107 ALA A C 1
ATOM 799 O O . ALA A 1 107 ? -8.961 4.922 8.773 1 91.62 107 ALA A O 1
ATOM 800 N N . LEU A 1 108 ? -7.395 5.969 9.906 1 91.62 108 LEU A N 1
ATOM 801 C CA . LEU A 1 108 ? -7.309 7.062 8.945 1 91.62 108 LEU A CA 1
ATOM 802 C C . LEU A 1 108 ? -6.754 6.57 7.609 1 91.62 108 LEU A C 1
ATOM 804 O O . LEU A 1 108 ? -7.199 7.008 6.547 1 91.62 108 LEU A O 1
ATOM 808 N N . LEU A 1 109 ? -5.777 5.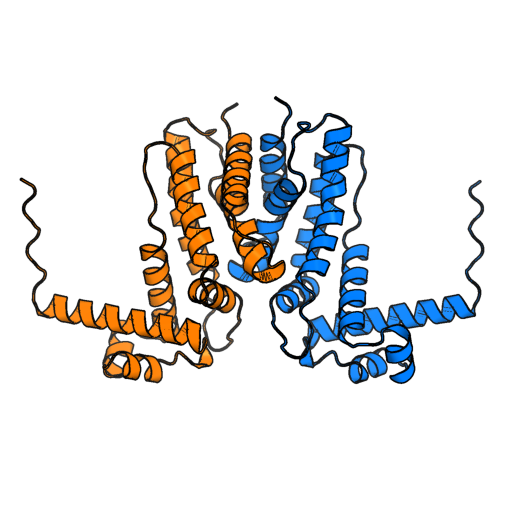648 7.641 1 93.56 109 LEU A N 1
ATOM 809 C CA . LEU A 1 109 ? -5.258 5.07 6.406 1 93.56 109 LEU A CA 1
ATOM 810 C C . LEU A 1 109 ? -6.332 4.258 5.691 1 93.56 109 LEU A C 1
ATOM 812 O O . LEU A 1 109 ? -6.469 4.344 4.469 1 93.56 109 LEU A O 1
ATOM 816 N N . ARG A 1 110 ? -7.059 3.525 6.402 1 89.31 110 ARG A N 1
ATOM 817 C CA . ARG A 1 110 ? -8.109 2.705 5.816 1 89.31 110 ARG A CA 1
ATOM 818 C C . ARG A 1 110 ? -9.18 3.574 5.156 1 89.31 110 ARG A C 1
ATOM 820 O O . ARG A 1 110 ? -9.727 3.211 4.113 1 89.31 110 ARG A O 1
ATOM 827 N N . LEU A 1 111 ? -9.414 4.68 5.797 1 85.69 111 LEU A N 1
ATOM 828 C CA . LEU A 1 111 ? -10.367 5.633 5.238 1 85.69 111 LEU A CA 1
ATOM 829 C C . LEU A 1 111 ? -9.891 6.145 3.883 1 85.69 111 LEU A C 1
ATOM 831 O O . LEU A 1 111 ? -10.711 6.469 3.018 1 85.69 111 LEU A O 1
ATOM 835 N N . SER A 1 112 ? -8.633 6.195 3.723 1 87.12 112 SER A N 1
ATOM 836 C CA . SER A 1 112 ? -8.047 6.73 2.496 1 87.12 112 SER A CA 1
ATOM 837 C C . SER A 1 112 ? -8.258 5.777 1.325 1 87.12 112 SER A C 1
ATOM 839 O O . SER A 1 112 ? -8.125 6.172 0.165 1 87.12 112 SER A O 1
ATOM 841 N N . VAL A 1 113 ? -8.547 4.559 1.613 1 88.12 113 VAL A N 1
ATOM 842 C CA . VAL A 1 113 ? -8.773 3.557 0.578 1 88.12 113 VAL A CA 1
ATOM 843 C C . VAL A 1 113 ? -10.258 3.531 0.202 1 88.12 113 VAL A C 1
ATOM 845 O O . VAL A 1 113 ? -10.617 3.055 -0.876 1 88.12 113 VAL A O 1
ATOM 848 N N . GLU A 1 114 ? -11.062 3.943 1.123 1 78.19 114 GLU A N 1
ATOM 849 C CA . GLU A 1 114 ? -12.508 3.914 0.916 1 78.19 114 GLU A CA 1
ATOM 850 C C . GLU A 1 114 ? -12.93 4.926 -0.145 1 78.19 114 GLU A C 1
ATOM 852 O O . GLU A 1 114 ? -12.336 5.996 -0.265 1 78.19 114 GLU A O 1
ATOM 857 N N . HIS A 1 115 ? -13.82 4.395 -0.967 1 70.94 115 HIS A N 1
ATOM 858 C CA . HIS A 1 115 ? -14.43 5.277 -1.956 1 70.94 115 HIS A CA 1
ATOM 859 C C . HIS A 1 115 ? -15.82 5.719 -1.517 1 70.94 115 HIS A C 1
ATOM 861 O O . HIS A 1 115 ? -16.609 4.91 -1.021 1 70.94 115 HIS A O 1
ATOM 867 N N . ASP A 1 116 ? -15.898 6.977 -1.452 1 67.25 116 ASP A N 1
ATOM 868 C CA . ASP A 1 116 ? -17.203 7.578 -1.183 1 67.25 116 ASP A CA 1
ATOM 869 C C . ASP A 1 116 ? -17.688 8.406 -2.375 1 67.25 116 ASP A C 1
ATOM 871 O O . ASP A 1 116 ? -17.125 9.453 -2.678 1 67.25 116 ASP A O 1
ATOM 875 N N . ASP A 1 117 ? -18.656 7.883 -3.021 1 68.94 117 ASP A N 1
ATOM 876 C CA . ASP A 1 117 ? -19.172 8.492 -4.238 1 68.94 117 ASP A CA 1
ATOM 877 C C . ASP A 1 117 ? -19.703 9.898 -3.959 1 68.94 117 ASP A C 1
ATOM 879 O O . ASP A 1 117 ? -19.906 10.688 -4.887 1 68.94 117 ASP A O 1
ATOM 883 N N . THR A 1 118 ? -19.938 10.219 -2.713 1 68.25 118 THR A N 1
ATOM 884 C CA . THR A 1 118 ? -20.484 11.523 -2.377 1 68.25 118 THR A CA 1
ATOM 885 C C . THR A 1 118 ? -19.391 12.578 -2.312 1 68.25 118 THR A C 1
ATOM 887 O O . THR A 1 118 ? -19.672 13.773 -2.242 1 68.25 118 THR A O 1
ATOM 890 N N . LEU A 1 119 ? -18.188 12.156 -2.361 1 70.12 119 LEU A N 1
ATOM 891 C CA . LEU A 1 119 ? -17.047 13.07 -2.295 1 70.12 119 LEU A CA 1
ATOM 892 C C . LEU A 1 119 ? -16.297 13.102 -3.621 1 70.12 119 LEU A C 1
ATOM 894 O O . LEU A 1 119 ? -16.188 12.07 -4.297 1 70.12 119 LEU A O 1
ATOM 898 N N . GLU A 1 120 ? -15.93 14.305 -4 1 73.31 120 GLU A N 1
ATOM 899 C CA . GLU A 1 120 ? -15.008 14.391 -5.129 1 73.31 120 GLU A CA 1
ATOM 900 C C . GLU A 1 120 ? -13.711 13.633 -4.836 1 73.31 120 GLU A C 1
ATOM 902 O O . GLU A 1 120 ? -13.203 13.68 -3.719 1 73.31 120 GLU A O 1
ATOM 907 N N . ASP A 1 121 ? -13.305 13.047 -5.805 1 77.56 121 ASP A N 1
ATOM 908 C CA . ASP A 1 121 ? -12.062 12.297 -5.609 1 77.56 121 ASP A CA 1
ATOM 909 C C . ASP A 1 121 ? -10.852 13.234 -5.609 1 77.56 121 ASP A C 1
ATOM 911 O O . ASP A 1 121 ? -10.453 13.742 -6.656 1 77.56 121 ASP A O 1
ATOM 915 N N . ARG A 1 122 ? -10.312 13.516 -4.418 1 83.19 122 ARG A N 1
ATOM 916 C CA . ARG A 1 122 ? -9.156 14.391 -4.25 1 83.19 122 ARG A CA 1
ATOM 917 C C . ARG A 1 122 ? -7.953 13.617 -3.719 1 83.19 122 ARG A C 1
ATOM 919 O O . ARG A 1 122 ? -7.004 14.203 -3.201 1 83.19 122 ARG A O 1
ATOM 926 N N . ARG A 1 123 ? -7.957 12.344 -3.848 1 83.12 123 ARG A N 1
ATOM 927 C CA . ARG A 1 123 ? -6.887 11.5 -3.334 1 83.12 123 ARG A CA 1
ATOM 928 C C . ARG A 1 123 ? -5.559 11.812 -4.02 1 83.12 123 ARG A C 1
ATOM 930 O O . ARG A 1 123 ? -4.52 11.898 -3.359 1 83.12 123 ARG A O 1
ATOM 937 N N . GLY A 1 124 ? -5.633 11.961 -5.309 1 85.94 124 GLY A N 1
ATOM 938 C CA . GLY A 1 124 ? -4.422 12.219 -6.07 1 85.94 124 GLY A CA 1
ATOM 939 C C . GLY A 1 124 ? -3.631 13.406 -5.547 1 85.94 124 GLY A C 1
ATOM 940 O O . GLY A 1 124 ? -2.504 13.25 -5.074 1 85.94 124 GLY A O 1
ATOM 941 N N . PRO A 1 125 ? -4.293 14.523 -5.547 1 88.88 125 PRO A N 1
ATOM 942 C CA . PRO A 1 125 ? -3.6 15.711 -5.055 1 88.88 125 PRO A CA 1
ATOM 943 C C . PRO A 1 125 ? -3.164 15.586 -3.598 1 88.88 125 PRO A C 1
ATOM 945 O O . PRO A 1 125 ? -2.088 16.062 -3.229 1 88.88 125 PRO A O 1
ATOM 948 N N . TYR A 1 126 ? -3.977 15.023 -2.797 1 90.62 126 TYR A N 1
ATOM 949 C CA . TYR A 1 126 ? -3.637 14.836 -1.391 1 90.62 126 TYR A CA 1
ATOM 950 C C . TYR A 1 126 ? -2.379 13.992 -1.24 1 90.62 126 TYR A C 1
ATOM 952 O O . TYR A 1 126 ? -1.432 14.391 -0.558 1 90.62 126 TYR A O 1
ATOM 960 N N . TRP A 1 127 ? -2.283 12.93 -1.895 1 92.81 127 TRP A N 1
ATOM 961 C CA . TRP A 1 127 ? -1.152 12.016 -1.765 1 92.81 127 TRP A CA 1
ATOM 962 C C . TRP A 1 127 ? 0.094 12.594 -2.424 1 92.81 127 TRP A C 1
ATOM 964 O O . TRP A 1 127 ? 1.213 12.375 -1.957 1 92.81 127 TRP A O 1
ATOM 974 N N . ASN A 1 128 ? -0.109 13.344 -3.5 1 91.56 128 ASN A N 1
ATOM 975 C CA . ASN A 1 128 ? 1.025 14.031 -4.109 1 91.56 128 ASN A CA 1
ATOM 976 C C . ASN A 1 128 ? 1.664 15.023 -3.146 1 91.56 128 ASN A C 1
ATOM 978 O O . ASN A 1 128 ? 2.891 15.141 -3.088 1 91.56 128 ASN A O 1
ATOM 982 N N . GLU A 1 129 ? 0.827 15.641 -2.457 1 92.75 129 GLU A N 1
ATOM 983 C CA . GLU A 1 129 ? 1.332 16.594 -1.464 1 92.75 129 GLU A CA 1
ATOM 984 C C . GLU A 1 129 ? 2.088 15.867 -0.352 1 92.75 129 GLU A C 1
ATOM 986 O O . GLU A 1 129 ? 3.115 16.344 0.125 1 92.75 129 GLU A O 1
ATOM 991 N N . ARG A 1 130 ? 1.537 14.734 0.081 1 94.19 130 ARG A N 1
ATOM 992 C CA . ARG A 1 130 ? 2.215 13.93 1.096 1 94.19 130 ARG A CA 1
ATOM 993 C C . ARG A 1 130 ? 3.586 13.477 0.61 1 94.19 130 ARG A C 1
ATOM 995 O O . ARG A 1 130 ? 4.57 13.562 1.348 1 94.19 130 ARG A O 1
ATOM 1002 N N . LEU A 1 131 ? 3.643 13.047 -0.585 1 94.81 131 LEU A N 1
ATOM 1003 C CA . LEU A 1 131 ? 4.895 12.602 -1.188 1 94.81 131 LEU A CA 1
ATOM 1004 C C . LEU A 1 131 ? 5.891 13.75 -1.283 1 94.81 131 LEU A C 1
ATOM 1006 O O . LEU A 1 131 ? 7.074 13.586 -0.972 1 94.81 131 LEU A O 1
ATOM 1010 N N . ASP A 1 132 ? 5.418 14.891 -1.67 1 94.5 132 ASP A N 1
ATOM 1011 C CA . ASP A 1 132 ? 6.266 16.062 -1.848 1 94.5 132 ASP A CA 1
ATOM 1012 C C . ASP A 1 132 ? 6.969 16.438 -0.543 1 94.5 132 ASP A C 1
ATOM 1014 O O . ASP A 1 132 ? 8.109 16.891 -0.557 1 94.5 132 ASP A O 1
ATOM 1018 N N . ARG A 1 133 ? 6.309 16.203 0.538 1 95.12 133 ARG A N 1
ATOM 1019 C CA . ARG A 1 133 ? 6.895 16.531 1.837 1 95.12 133 ARG A CA 1
ATOM 1020 C C . ARG A 1 133 ? 8.094 15.633 2.129 1 95.12 133 ARG A C 1
ATOM 1022 O O . ARG A 1 133 ? 9.109 16.109 2.652 1 95.12 133 ARG A O 1
ATOM 1029 N N . ALA A 1 134 ? 7.977 14.43 1.78 1 97.25 134 ALA A N 1
ATOM 1030 C CA . ALA A 1 134 ? 9.047 13.484 2.074 1 97.25 134 ALA A CA 1
ATOM 1031 C C . ALA A 1 134 ? 10.188 13.617 1.063 1 97.25 134 ALA A C 1
ATOM 1033 O O . ALA A 1 134 ? 11.352 13.398 1.401 1 97.25 134 ALA A O 1
ATOM 1034 N N . VAL A 1 135 ? 9.867 13.984 -0.145 1 98.25 135 VAL A N 1
ATOM 1035 C CA . VAL A 1 135 ? 10.828 14.062 -1.241 1 98.25 135 VAL A CA 1
ATOM 1036 C C . VAL A 1 135 ? 11.875 15.125 -0.936 1 98.25 135 VAL A C 1
ATOM 1038 O O . VAL A 1 135 ? 13.023 15.023 -1.376 1 98.25 135 VAL A O 1
ATOM 1041 N N . VAL A 1 136 ? 11.547 16.109 -0.17 1 98.38 136 VAL A N 1
ATOM 1042 C CA . VAL A 1 136 ? 12.445 17.219 0.161 1 98.38 136 VAL A CA 1
ATOM 1043 C C . VAL A 1 136 ? 13.703 16.672 0.837 1 98.38 136 VAL A C 1
ATOM 1045 O O . VAL A 1 136 ? 14.805 17.156 0.594 1 98.38 136 VAL A O 1
ATOM 1048 N N . MET A 1 137 ? 13.57 15.672 1.675 1 98.5 137 MET A N 1
ATOM 1049 C CA . MET A 1 137 ? 14.703 15.07 2.367 1 98.5 137 MET A CA 1
ATOM 1050 C C . MET A 1 137 ? 15.688 14.469 1.372 1 98.5 137 MET A C 1
ATOM 1052 O O . MET A 1 137 ? 16.906 14.602 1.532 1 98.5 137 MET A O 1
ATOM 1056 N N . VAL A 1 138 ? 15.164 13.805 0.354 1 98.69 138 VAL A N 1
ATOM 1057 C CA 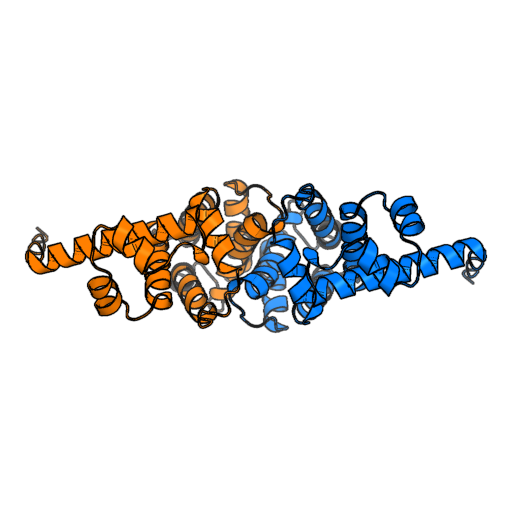. VAL A 1 138 ? 16 13.164 -0.657 1 98.69 138 VAL A CA 1
ATOM 1058 C C . VAL A 1 138 ? 16.688 14.227 -1.513 1 98.69 138 VAL A C 1
ATOM 1060 O O . VAL A 1 138 ? 17.875 14.117 -1.808 1 98.69 138 VAL A O 1
ATOM 1063 N N . ARG A 1 139 ? 15.938 15.242 -1.88 1 98.38 139 ARG A N 1
ATOM 1064 C CA . ARG A 1 139 ? 16.5 16.328 -2.686 1 98.38 139 ARG A CA 1
ATOM 1065 C C . ARG A 1 139 ? 17.641 17.016 -1.949 1 98.38 139 ARG A C 1
ATOM 1067 O O . ARG A 1 139 ? 18.656 17.375 -2.555 1 98.38 139 ARG A O 1
ATOM 1074 N N . ARG A 1 140 ? 17.5 17.266 -0.688 1 98.12 140 ARG A N 1
ATOM 1075 C CA . ARG A 1 140 ? 18.562 17.812 0.125 1 98.12 140 ARG A CA 1
ATOM 1076 C C . ARG A 1 140 ? 19.797 16.922 0.1 1 98.12 140 ARG A C 1
ATOM 1078 O O . ARG A 1 140 ? 20.922 17.406 0.018 1 98.12 140 ARG A O 1
ATOM 1085 N N . GLY A 1 141 ? 19.547 15.609 0.266 1 97.88 141 GLY A N 1
ATOM 1086 C CA . GLY A 1 141 ? 20.641 14.656 0.196 1 97.88 141 GLY A CA 1
ATOM 1087 C C . GLY A 1 141 ? 21.391 14.703 -1.122 1 97.88 141 GLY A C 1
ATOM 1088 O O . GLY A 1 141 ? 22.625 14.594 -1.148 1 97.88 141 GLY A O 1
ATOM 1089 N N . VAL A 1 142 ? 20.672 14.852 -2.242 1 97.88 142 VAL A N 1
ATOM 1090 C CA . VAL A 1 142 ? 21.281 15.016 -3.553 1 97.88 142 VAL A CA 1
ATOM 1091 C C . VAL A 1 142 ? 22.125 16.297 -3.572 1 97.88 142 VAL A C 1
ATOM 1093 O O . VAL A 1 142 ? 23.266 16.281 -4.027 1 97.88 142 VAL A O 1
ATOM 1096 N N . GLY A 1 143 ? 21.547 17.359 -3.104 1 97.31 143 GLY A N 1
ATOM 1097 C CA . GLY A 1 143 ? 22.234 18.641 -3.045 1 97.31 143 GLY A CA 1
ATOM 1098 C C . GLY A 1 143 ? 23.516 18.594 -2.246 1 97.31 143 GLY A C 1
ATOM 1099 O O . GLY A 1 143 ? 24.484 19.281 -2.576 1 97.31 143 GLY A O 1
ATOM 1100 N N . ARG A 1 144 ? 23.609 17.75 -1.212 1 97.06 144 ARG A N 1
ATOM 1101 C CA . ARG A 1 144 ? 24.766 17.594 -0.35 1 97.06 144 ARG A CA 1
ATOM 1102 C C . ARG A 1 144 ? 25.766 16.609 -0.939 1 97.06 144 ARG A C 1
ATOM 1104 O O . ARG A 1 144 ? 26.812 16.344 -0.34 1 97.06 144 ARG A O 1
ATOM 1111 N N . GLY A 1 145 ? 25.391 15.977 -2.014 1 97.06 145 GLY A N 1
ATOM 1112 C CA . GLY A 1 145 ? 26.266 15.016 -2.66 1 97.06 145 GLY A CA 1
ATOM 1113 C C . GLY A 1 145 ? 26.234 13.641 -2.021 1 97.06 145 GLY A C 1
ATOM 1114 O O . GLY A 1 145 ? 27.031 12.766 -2.359 1 97.06 145 GLY A O 1
ATOM 1115 N N . GLU A 1 146 ? 25.234 13.375 -1.099 1 97.25 146 GLU A N 1
ATOM 1116 C CA . GLU A 1 146 ? 25.078 12.078 -0.454 1 97.25 146 GLU A CA 1
ATOM 1117 C C . GLU A 1 146 ? 24.453 11.055 -1.408 1 97.25 146 GLU A C 1
ATOM 1119 O O . GLU A 1 146 ? 24.641 9.852 -1.247 1 97.25 146 GLU A O 1
ATOM 1124 N N . LEU A 1 147 ? 23.734 11.578 -2.359 1 97.88 147 LEU A N 1
ATOM 1125 C CA . LEU A 1 147 ? 23.047 10.758 -3.342 1 97.88 147 LEU A CA 1
ATOM 1126 C C . LEU A 1 147 ? 23.406 11.18 -4.762 1 97.88 147 LEU A C 1
ATOM 1128 O O . LEU A 1 147 ? 23.828 12.312 -4.988 1 97.88 147 LEU A O 1
ATOM 1132 N N . ALA A 1 148 ? 23.25 10.18 -5.656 1 97.56 148 ALA A N 1
ATOM 1133 C CA . ALA A 1 148 ? 23.531 10.469 -7.059 1 97.56 148 ALA A CA 1
ATOM 1134 C C . ALA A 1 148 ? 22.672 11.633 -7.559 1 97.56 148 ALA A C 1
ATOM 1136 O O . ALA A 1 148 ? 21.516 11.766 -7.172 1 97.56 148 ALA A O 1
ATOM 1137 N N . ALA A 1 149 ? 23.125 12.398 -8.5 1 96.62 149 ALA A N 1
ATOM 1138 C CA . ALA A 1 149 ? 22.469 13.594 -9.016 1 96.62 149 ALA A CA 1
ATOM 1139 C C . ALA A 1 149 ? 21.172 13.242 -9.742 1 96.62 149 ALA A C 1
ATOM 1141 O O . ALA A 1 149 ? 20.219 14.031 -9.766 1 96.62 149 ALA A O 1
ATOM 1142 N N . ASP A 1 150 ? 21.062 12.078 -10.25 1 95.75 150 ASP A N 1
ATOM 1143 C CA . ASP A 1 150 ? 19.906 11.68 -11.039 1 95.75 150 ASP A CA 1
ATOM 1144 C C . ASP A 1 150 ? 18.953 10.812 -10.227 1 95.75 150 ASP A C 1
ATOM 1146 O O . ASP A 1 150 ? 18.094 10.141 -10.781 1 95.75 150 ASP A O 1
ATOM 1150 N N . THR A 1 151 ? 19.188 10.859 -8.883 1 97.19 151 THR A N 1
ATOM 1151 C CA . THR A 1 151 ? 18.312 10.094 -8.008 1 97.19 151 THR A CA 1
ATOM 1152 C C . THR A 1 151 ? 16.859 10.5 -8.211 1 97.19 151 THR A C 1
ATOM 1154 O O . THR A 1 151 ? 16.531 11.695 -8.195 1 97.19 151 THR A O 1
ATOM 1157 N N . ASP A 1 152 ? 16 9.547 -8.508 1 97.56 152 ASP A N 1
ATOM 1158 C CA . ASP A 1 152 ? 14.562 9.781 -8.5 1 97.56 152 ASP A CA 1
ATOM 1159 C C . ASP A 1 152 ? 14.016 9.828 -7.074 1 97.56 152 ASP A C 1
ATOM 1161 O O . ASP A 1 152 ? 13.742 8.781 -6.48 1 97.56 152 ASP A O 1
ATOM 1165 N N . ALA A 1 153 ? 13.82 11.039 -6.59 1 98.19 153 ALA A N 1
ATOM 1166 C CA . ALA A 1 153 ? 13.461 11.242 -5.191 1 98.19 153 ALA A CA 1
ATOM 1167 C C . ALA A 1 153 ? 12.102 10.633 -4.879 1 98.19 153 ALA A C 1
ATOM 1169 O O . ALA A 1 153 ? 11.906 10.023 -3.822 1 98.19 153 ALA A O 1
ATOM 1170 N N . GLY A 1 154 ? 11.141 10.789 -5.785 1 97.94 154 GLY A N 1
ATOM 1171 C CA . GLY A 1 154 ? 9.82 10.211 -5.594 1 97.94 154 GLY A CA 1
ATOM 1172 C C . GLY A 1 154 ? 9.844 8.695 -5.504 1 97.94 154 GLY A C 1
ATOM 1173 O O . GLY A 1 154 ? 9.195 8.117 -4.633 1 97.94 154 GLY A O 1
ATOM 1174 N N . LEU A 1 155 ? 10.617 8.141 -6.367 1 98 155 LEU A N 1
ATOM 1175 C CA . LEU A 1 155 ? 10.742 6.688 -6.398 1 98 155 LEU A CA 1
ATOM 1176 C C . LEU A 1 155 ? 11.344 6.164 -5.102 1 98 155 LEU A C 1
ATOM 1178 O O . LEU A 1 155 ? 10.898 5.148 -4.566 1 98 155 LEU A O 1
ATOM 1182 N N . LEU A 1 156 ? 12.359 6.793 -4.637 1 98.62 156 LEU A N 1
ATOM 1183 C CA . LEU A 1 156 ? 13.031 6.395 -3.406 1 98.62 156 LEU A CA 1
ATOM 1184 C C . LEU A 1 156 ? 12.07 6.453 -2.221 1 98.62 156 LEU A C 1
ATOM 1186 O O . LEU A 1 156 ? 12 5.508 -1.429 1 98.62 156 LEU A O 1
ATOM 1190 N N . VAL A 1 157 ? 11.289 7.5 -2.127 1 98.75 157 VAL A N 1
ATOM 1191 C CA . VAL A 1 157 ? 10.344 7.68 -1.034 1 98.75 157 VAL A CA 1
ATOM 1192 C C . VAL A 1 157 ? 9.25 6.613 -1.115 1 98.75 157 VAL A C 1
ATOM 1194 O O . VAL A 1 157 ? 8.875 6.027 -0.1 1 98.75 157 VAL A O 1
ATOM 1197 N N . GLU A 1 158 ? 8.773 6.336 -2.312 1 98.56 158 GLU A N 1
ATOM 1198 C CA . GLU A 1 158 ? 7.734 5.324 -2.494 1 98.56 158 GLU A CA 1
ATOM 1199 C C . GLU A 1 158 ? 8.25 3.932 -2.148 1 98.56 158 GLU A C 1
ATOM 1201 O O . GLU A 1 158 ? 7.52 3.111 -1.595 1 98.56 158 GLU A O 1
ATOM 1206 N N . ALA A 1 159 ? 9.492 3.678 -2.443 1 98.69 159 ALA A N 1
ATOM 1207 C CA . ALA A 1 159 ? 10.094 2.381 -2.139 1 98.69 159 ALA A CA 1
ATOM 1208 C C . ALA A 1 159 ? 10.141 2.139 -0.633 1 98.69 159 ALA A C 1
ATOM 1210 O O . ALA A 1 159 ? 10.016 1.001 -0.176 1 98.69 159 ALA A O 1
ATOM 1211 N N . VAL A 1 160 ? 10.305 3.197 0.118 1 98.81 160 VAL A N 1
ATOM 1212 C CA . VAL A 1 160 ? 10.398 3.066 1.568 1 98.81 160 VAL A CA 1
ATOM 1213 C C . VAL A 1 160 ? 9 3.066 2.18 1 98.81 160 VAL A C 1
ATOM 1215 O O . VAL A 1 160 ? 8.68 2.217 3.016 1 98.81 160 VAL A O 1
ATOM 1218 N N . SER A 1 161 ? 8.125 3.953 1.765 1 98.56 161 SER A N 1
ATOM 1219 C CA . SER A 1 161 ? 6.816 4.113 2.391 1 98.56 161 SER A CA 1
ATOM 1220 C C . SER A 1 161 ? 5.855 3.018 1.951 1 98.56 161 SER A C 1
ATOM 1222 O O . SER A 1 161 ? 4.973 2.615 2.713 1 98.56 161 SER A O 1
ATOM 1224 N N . GLY A 1 162 ? 6.004 2.539 0.693 1 98.44 162 GLY A N 1
ATOM 1225 C CA . GLY A 1 162 ? 5.09 1.565 0.113 1 98.44 162 GLY A CA 1
ATOM 1226 C C . GLY A 1 162 ? 4.859 0.359 1.003 1 98.44 162 GLY A C 1
ATOM 1227 O O . GLY A 1 162 ? 3.725 0.063 1.376 1 98.44 162 GLY A O 1
ATOM 1228 N N . PRO A 1 163 ? 5.953 -0.3 1.373 1 98.56 163 PRO A N 1
ATOM 1229 C CA . PRO A 1 163 ? 5.82 -1.482 2.227 1 98.56 163 PRO A CA 1
ATOM 1230 C C . PRO A 1 163 ? 5.113 -1.181 3.547 1 98.56 163 PRO A C 1
ATOM 1232 O O . PRO A 1 163 ? 4.391 -2.031 4.07 1 98.56 163 PRO A O 1
ATOM 1235 N N . LEU A 1 164 ? 5.32 -0.018 4.109 1 98.56 164 LEU A N 1
ATOM 1236 C CA . LEU A 1 164 ? 4.672 0.334 5.367 1 98.56 164 LEU A CA 1
ATOM 1237 C C . LEU A 1 164 ? 3.156 0.385 5.203 1 98.56 164 LEU A C 1
ATOM 1239 O O . LEU A 1 164 ? 2.422 -0.202 6 1 98.56 164 LEU A O 1
ATOM 1243 N N . PHE A 1 165 ? 2.73 1.034 4.168 1 97.88 165 PHE A N 1
ATOM 1244 C CA . PHE A 1 165 ? 1.299 1.14 3.916 1 97.88 165 PHE A CA 1
ATOM 1245 C C . PHE A 1 165 ? 0.706 -0.225 3.586 1 97.88 165 PHE A C 1
ATOM 1247 O O . PHE A 1 165 ? -0.383 -0.564 4.055 1 97.88 165 PHE A O 1
ATOM 1254 N N . VAL A 1 166 ? 1.432 -1.01 2.836 1 97.12 166 VAL A N 1
ATOM 1255 C CA . VAL A 1 166 ? 0.934 -2.311 2.402 1 97.12 166 VAL A CA 1
ATOM 1256 C C . VAL A 1 166 ? 0.819 -3.246 3.604 1 97.12 166 VAL A C 1
ATOM 1258 O O . VAL A 1 166 ? -0.147 -4.004 3.719 1 97.12 166 VAL A O 1
ATOM 1261 N N . ARG A 1 167 ? 1.731 -3.215 4.523 1 96.69 167 ARG A N 1
ATOM 1262 C CA . ARG A 1 167 ? 1.644 -4.07 5.699 1 96.69 167 ARG A CA 1
ATOM 1263 C C . ARG A 1 167 ? 0.432 -3.707 6.555 1 96.69 167 ARG A C 1
ATOM 1265 O O . ARG A 1 167 ? -0.2 -4.582 7.148 1 96.69 167 ARG A O 1
ATOM 1272 N N . VAL A 1 168 ? 0.052 -2.494 6.594 1 95.88 168 VAL A N 1
ATOM 1273 C CA . VAL A 1 168 ? -1.119 -2.084 7.363 1 95.88 168 VAL A CA 1
ATOM 1274 C C . VAL A 1 168 ? -2.391 -2.479 6.617 1 95.88 168 VAL A C 1
ATOM 1276 O O . VAL A 1 168 ? -3.33 -3.012 7.211 1 95.88 168 VAL A O 1
ATOM 1279 N N . LEU A 1 169 ? -2.426 -2.275 5.324 1 94.44 169 LEU A N 1
ATOM 1280 C CA . LEU A 1 169 ? -3.654 -2.395 4.551 1 94.44 169 LEU A CA 1
ATOM 1281 C C . LEU A 1 169 ? -3.908 -3.846 4.152 1 94.44 169 LEU A C 1
ATOM 1283 O O . LEU A 1 169 ? -5.059 -4.258 3.994 1 94.44 169 LEU A O 1
ATOM 1287 N N . LEU A 1 170 ? -2.797 -4.621 3.996 1 93.69 170 LEU A N 1
ATOM 1288 C CA . LEU A 1 170 ? -2.973 -5.926 3.371 1 93.69 170 LEU A CA 1
ATOM 1289 C C . LEU A 1 170 ? -2.447 -7.035 4.273 1 93.69 170 LEU A C 1
ATOM 1291 O O . LEU A 1 170 ? -3.229 -7.746 4.91 1 93.69 170 LEU A O 1
ATOM 1295 N N . SER A 1 171 ? -1.162 -7.109 4.625 1 93.19 171 SER A N 1
ATOM 1296 C CA . SER A 1 171 ? -0.562 -8.312 5.188 1 93.19 171 SER A CA 1
ATOM 1297 C C . SER A 1 171 ? -0.717 -8.344 6.707 1 93.19 171 SER A C 1
ATOM 1299 O O . SER A 1 171 ? -0.706 -9.422 7.312 1 93.19 171 SER A O 1
ATOM 1301 N N . GLY A 1 172 ? -0.753 -7.207 7.316 1 92.56 172 GLY A N 1
ATOM 1302 C CA . GLY A 1 172 ? -0.812 -7.164 8.766 1 92.56 172 GLY A CA 1
ATOM 1303 C C . GLY A 1 172 ? 0.516 -7.48 9.43 1 92.56 172 GLY A C 1
ATOM 1304 O O . GLY A 1 172 ? 0.594 -7.594 10.656 1 92.56 172 GLY A O 1
ATOM 1305 N N . ALA A 1 173 ? 1.571 -7.637 8.609 1 94.38 173 ALA A N 1
ATOM 1306 C CA . ALA A 1 173 ? 2.891 -7.902 9.172 1 94.38 173 ALA A CA 1
ATOM 1307 C C . ALA A 1 173 ? 3.361 -6.742 10.047 1 94.38 173 ALA A C 1
ATOM 1309 O O . ALA A 1 173 ? 2.891 -5.613 9.898 1 94.38 173 ALA A O 1
ATOM 1310 N N . PRO A 1 174 ? 4.285 -6.93 10.953 1 95.12 174 PRO A N 1
ATOM 1311 C CA . PRO A 1 174 ? 4.695 -5.898 11.906 1 95.12 174 PRO A CA 1
ATOM 1312 C C . PRO A 1 174 ? 5.477 -4.762 11.25 1 95.12 174 PRO A C 1
ATOM 1314 O O . PRO A 1 174 ? 6.148 -4.973 10.242 1 95.12 174 PRO A O 1
ATOM 1317 N N . LEU A 1 175 ? 5.328 -3.564 11.875 1 97.38 175 LEU A N 1
ATOM 1318 C CA . LEU A 1 175 ? 6.07 -2.369 11.484 1 97.38 175 LEU A CA 1
ATOM 1319 C C . LEU A 1 175 ? 7.18 -2.068 12.492 1 97.38 175 LEU A C 1
ATOM 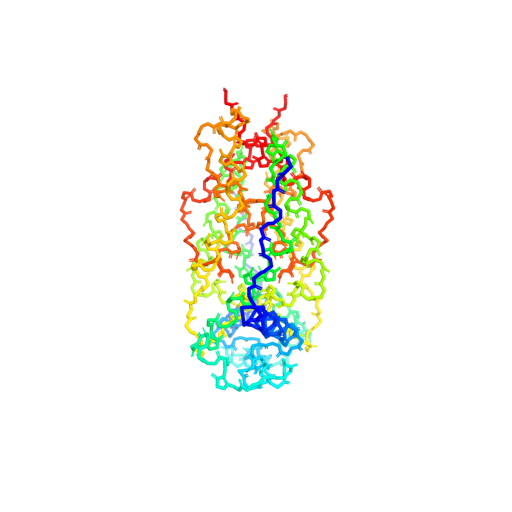1321 O O . LEU A 1 175 ? 7.156 -1.027 13.148 1 97.38 175 LEU A O 1
ATOM 1325 N N . ASP A 1 176 ? 8.18 -2.822 12.531 1 95.88 176 ASP A N 1
ATOM 1326 C CA . ASP A 1 176 ? 9.203 -2.611 13.555 1 95.88 176 ASP A CA 1
ATOM 1327 C C . ASP A 1 176 ? 10.359 -1.779 13.008 1 95.88 176 ASP A C 1
ATOM 1329 O O . ASP A 1 176 ? 10.398 -1.464 11.82 1 95.88 176 ASP A O 1
ATOM 1333 N N . ASP A 1 177 ? 11.242 -1.42 13.938 1 96.5 177 ASP A N 1
ATOM 1334 C CA . ASP A 1 177 ? 12.367 -0.551 13.609 1 96.5 177 ASP A CA 1
ATOM 1335 C C . ASP A 1 177 ? 13.289 -1.213 12.586 1 96.5 177 ASP A C 1
ATOM 1337 O O . ASP A 1 177 ? 13.883 -0.534 11.742 1 96.5 177 ASP A O 1
ATOM 1341 N N . ALA A 1 178 ? 13.422 -2.479 12.672 1 97.44 178 ALA A N 1
ATOM 1342 C CA . ALA A 1 178 ? 14.289 -3.205 11.75 1 97.44 178 ALA A CA 1
ATOM 1343 C C . ALA A 1 178 ? 13.789 -3.09 10.312 1 97.44 178 ALA A C 1
ATOM 1345 O O . ALA A 1 178 ? 14.586 -2.996 9.375 1 97.44 178 ALA A O 1
ATOM 1346 N N . LEU A 1 179 ? 12.508 -3.09 10.148 1 97.94 179 LEU A N 1
ATOM 1347 C CA . LEU A 1 179 ? 11.906 -2.938 8.828 1 97.94 179 LEU A CA 1
ATOM 1348 C C . LEU A 1 179 ? 12.25 -1.577 8.227 1 97.94 179 LEU A C 1
ATOM 1350 O O . LEU A 1 179 ? 12.734 -1.498 7.094 1 97.94 179 LEU A O 1
ATOM 1354 N N . VAL A 1 180 ? 12.023 -0.521 9.008 1 98.69 180 VAL A N 1
ATOM 1355 C CA . VAL A 1 180 ? 12.266 0.833 8.523 1 98.69 180 VAL A CA 1
ATOM 1356 C C . VAL A 1 180 ? 13.742 1.006 8.18 1 98.69 180 VAL A C 1
ATOM 1358 O O . VAL A 1 180 ? 14.078 1.519 7.105 1 98.69 180 VAL A O 1
ATOM 1361 N N . ARG A 1 181 ? 14.586 0.538 9.086 1 98.69 181 ARG A N 1
ATOM 1362 C CA . ARG A 1 181 ? 16.016 0.642 8.844 1 98.69 181 ARG A CA 1
ATOM 1363 C C . ARG A 1 181 ? 16.422 -0.108 7.578 1 98.69 181 ARG A C 1
ATOM 1365 O O . ARG A 1 181 ? 17.172 0.412 6.754 1 98.69 181 ARG A O 1
ATOM 1372 N N . GLY A 1 182 ? 15.906 -1.315 7.43 1 98.38 182 GLY A N 1
ATOM 1373 C CA . GLY A 1 182 ? 16.203 -2.109 6.246 1 98.38 182 GLY A CA 1
ATOM 1374 C C . GLY A 1 182 ? 15.766 -1.449 4.957 1 98.38 182 GLY A C 1
ATOM 1375 O O . GLY A 1 182 ? 16.516 -1.434 3.973 1 98.38 182 GLY A O 1
ATOM 1376 N N . LEU A 1 183 ? 14.578 -0.894 4.914 1 98.75 183 LEU A N 1
ATOM 1377 C CA . LEU A 1 183 ? 14.039 -0.243 3.725 1 98.75 183 LEU A CA 1
ATOM 1378 C C . LEU A 1 183 ? 14.844 1.006 3.381 1 98.75 183 LEU A C 1
ATOM 1380 O O . LEU A 1 183 ? 15.172 1.237 2.213 1 98.75 183 LEU A O 1
ATOM 1384 N N . VAL A 1 184 ? 15.125 1.8 4.391 1 98.81 184 VAL A N 1
ATOM 1385 C CA . VAL A 1 184 ? 15.883 3.027 4.18 1 98.81 184 VAL A CA 1
ATOM 1386 C C . VAL A 1 184 ? 17.281 2.688 3.65 1 98.81 184 VAL A C 1
ATOM 1388 O O . VAL A 1 184 ? 17.734 3.268 2.658 1 98.81 184 VAL A O 1
ATOM 1391 N N . ASP A 1 185 ? 17.938 1.72 4.246 1 98.19 185 ASP A N 1
ATOM 1392 C CA . ASP A 1 185 ? 19.281 1.35 3.834 1 98.19 185 ASP A CA 1
ATOM 1393 C C . ASP A 1 185 ? 19.297 0.77 2.422 1 98.19 185 ASP A C 1
ATOM 1395 O O . ASP A 1 185 ? 20.188 1.071 1.625 1 98.19 185 ASP A O 1
ATOM 1399 N N . LEU A 1 186 ? 18.328 -0.007 2.109 1 97.88 186 LEU A N 1
ATOM 1400 C CA . LEU A 1 186 ? 18.219 -0.578 0.771 1 97.88 186 LEU A CA 1
ATOM 1401 C C . LEU A 1 186 ? 18.047 0.52 -0.275 1 97.88 186 LEU A C 1
ATOM 1403 O O . LEU A 1 186 ? 18.75 0.524 -1.29 1 97.88 186 LEU A O 1
ATOM 1407 N N . ALA A 1 187 ? 17.141 1.431 -0.022 1 98.25 187 ALA A N 1
ATOM 1408 C CA . ALA A 1 187 ? 16.859 2.508 -0.966 1 98.25 187 ALA A CA 1
ATOM 1409 C C . ALA A 1 187 ? 18.062 3.414 -1.146 1 98.25 187 ALA A C 1
ATOM 1411 O O . ALA A 1 187 ? 18.406 3.787 -2.27 1 98.25 187 ALA A O 1
ATOM 1412 N N . LEU A 1 188 ? 18.703 3.711 -0.051 1 97.5 188 LEU A N 1
ATOM 1413 C CA . LEU A 1 188 ? 19.859 4.613 -0.108 1 97.5 188 LEU A CA 1
ATOM 1414 C C . LEU A 1 188 ? 21.031 3.953 -0.823 1 97.5 188 LEU A C 1
ATOM 1416 O O . LEU A 1 188 ? 21.734 4.605 -1.59 1 97.5 188 LEU A O 1
ATOM 1420 N N . ALA A 1 189 ? 21.234 2.693 -0.523 1 94.19 189 ALA A N 1
ATOM 1421 C CA . ALA A 1 189 ? 22.312 1.969 -1.197 1 94.19 189 ALA A CA 1
ATOM 1422 C C . ALA A 1 189 ? 22.094 1.937 -2.707 1 94.19 189 ALA A C 1
ATOM 1424 O O . ALA A 1 189 ? 23.047 1.965 -3.482 1 94.19 189 ALA A O 1
ATOM 1425 N N . GLY A 1 190 ? 20.844 1.954 -3.109 1 94.62 190 GLY A N 1
ATOM 1426 C CA . GLY A 1 190 ? 20.516 1.938 -4.523 1 94.62 190 GLY A CA 1
ATOM 1427 C C . GLY A 1 190 ? 20.641 3.295 -5.184 1 94.62 190 GLY A C 1
ATOM 1428 O O . GLY A 1 190 ? 20.609 3.398 -6.414 1 94.62 190 GLY A O 1
ATOM 1429 N N . ALA A 1 191 ? 20.891 4.262 -4.332 1 92.69 191 ALA A N 1
ATOM 1430 C CA . ALA A 1 191 ? 20.938 5.629 -4.852 1 92.69 191 ALA A CA 1
ATOM 1431 C C . ALA A 1 191 ? 22.328 6.242 -4.625 1 92.69 191 ALA A C 1
ATOM 1433 O O . ALA A 1 191 ? 22.5 7.453 -4.789 1 92.69 191 ALA A O 1
ATOM 1434 N N . ARG A 1 192 ? 23.172 5.523 -4.246 1 88.56 192 ARG A N 1
ATOM 1435 C CA . A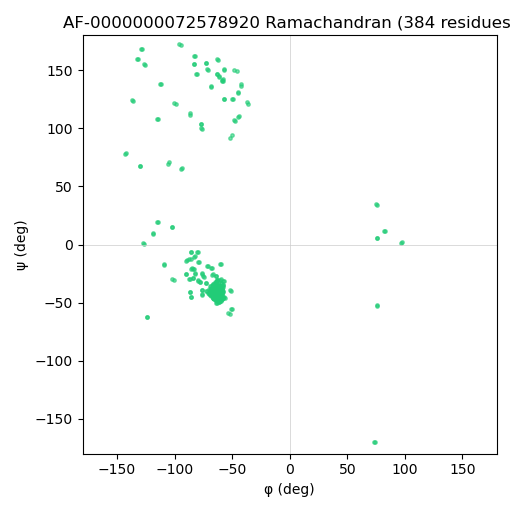RG A 1 192 ? 24.516 6.039 -3.998 1 88.56 192 ARG A CA 1
ATOM 1436 C C . ARG A 1 192 ? 25.125 6.602 -5.277 1 88.56 192 ARG A C 1
ATOM 1438 O O . ARG A 1 192 ? 24.859 6.098 -6.371 1 88.56 192 ARG A O 1
ATOM 1445 N N . PRO A 1 193 ? 25.875 7.637 -5.066 1 81.69 193 PRO A N 1
ATOM 1446 C CA . PRO A 1 193 ? 26.594 8.141 -6.234 1 81.69 193 PRO A CA 1
ATOM 1447 C C . PRO A 1 193 ? 27.516 7.09 -6.859 1 81.69 193 PRO A C 1
ATOM 1449 O O . PRO A 1 193 ? 28.031 6.219 -6.156 1 81.69 193 PRO A O 1
ATOM 1452 N N . ARG A 1 194 ? 27.625 7.027 -8.211 1 67.62 194 ARG A N 1
ATOM 1453 C CA . ARG A 1 194 ? 28.5 6.105 -8.922 1 67.62 194 ARG A CA 1
ATOM 1454 C C . ARG A 1 194 ? 29.953 6.586 -8.875 1 67.62 194 ARG A C 1
ATOM 1456 O O . ARG A 1 194 ? 30.203 7.789 -8.797 1 67.62 194 ARG A O 1
ATOM 1463 N N . MET B 1 1 ? 11.812 -38.344 -26.438 1 44.22 1 MET B N 1
ATOM 1464 C CA . MET B 1 1 ? 10.398 -38.125 -26.719 1 44.22 1 MET B CA 1
ATOM 1465 C C . MET B 1 1 ? 9.578 -38.156 -25.422 1 44.22 1 MET B C 1
ATOM 1467 O O . MET B 1 1 ? 9.492 -39.188 -24.781 1 44.22 1 MET B O 1
ATOM 1471 N N . SER B 1 2 ? 9.445 -37.094 -24.562 1 52.84 2 SER B N 1
ATOM 1472 C CA . SER B 1 2 ? 8.719 -37 -23.312 1 52.84 2 SER B CA 1
ATOM 1473 C C . SER B 1 2 ? 7.285 -37.5 -23.469 1 52.84 2 SER B C 1
ATOM 1475 O O . SER B 1 2 ? 6.539 -37 -24.312 1 52.84 2 SER B O 1
ATOM 1477 N N . SER B 1 3 ? 6.98 -38.688 -23.203 1 50.66 3 SER B N 1
ATOM 1478 C CA . SER B 1 3 ? 5.676 -39.344 -23.281 1 50.66 3 SER B CA 1
ATOM 1479 C C . SER B 1 3 ? 4.582 -38.469 -22.688 1 50.66 3 SER B C 1
ATOM 1481 O O . SER B 1 3 ? 4.715 -38 -21.562 1 50.66 3 SER B O 1
ATOM 1483 N N . PRO B 1 4 ? 3.656 -37.906 -23.469 1 56.5 4 PRO B N 1
ATOM 1484 C CA . PRO B 1 4 ? 2.547 -37.125 -22.922 1 56.5 4 PRO B CA 1
ATOM 1485 C C . PRO B 1 4 ? 1.847 -37.812 -21.766 1 56.5 4 PRO B C 1
ATOM 1487 O O . PRO B 1 4 ? 1.802 -39.031 -21.719 1 56.5 4 PRO B O 1
ATOM 1490 N N . GLU B 1 5 ? 1.992 -37.438 -20.594 1 59.5 5 GLU B N 1
ATOM 1491 C CA . GLU B 1 5 ? 1.245 -38 -19.469 1 59.5 5 GLU B CA 1
ATOM 1492 C C . GLU B 1 5 ? -0.184 -38.344 -19.875 1 59.5 5 GLU B C 1
ATOM 1494 O O . GLU B 1 5 ? -0.819 -37.594 -20.625 1 59.5 5 GLU B O 1
ATOM 1499 N N . PRO B 1 6 ? -0.654 -39.531 -19.781 1 59.91 6 PRO B N 1
ATOM 1500 C CA . PRO B 1 6 ? -2.02 -39.906 -20.125 1 59.91 6 PRO B CA 1
ATOM 1501 C C . PRO B 1 6 ? -3.072 -38.938 -19.594 1 59.91 6 PRO B C 1
ATOM 1503 O O . PRO B 1 6 ? -2.859 -38.312 -18.562 1 59.91 6 PRO B O 1
ATOM 1506 N N . PRO B 1 7 ? -3.984 -38.531 -20.469 1 61.28 7 PRO B N 1
ATOM 1507 C CA . PRO B 1 7 ? -5.07 -37.625 -20.047 1 61.28 7 PRO B CA 1
ATOM 1508 C C . PRO B 1 7 ? -5.777 -38.125 -18.781 1 61.28 7 PRO B C 1
ATOM 1510 O O . PRO B 1 7 ? -5.871 -39.344 -18.562 1 61.28 7 PRO B O 1
ATOM 1513 N N . ALA B 1 8 ? -5.852 -37.344 -17.781 1 65 8 ALA B N 1
ATOM 1514 C CA . ALA B 1 8 ? -6.512 -37.688 -16.531 1 65 8 ALA B CA 1
ATOM 1515 C C . ALA B 1 8 ? -7.836 -38.406 -16.797 1 65 8 ALA B C 1
ATOM 1517 O O . ALA B 1 8 ? -8.5 -38.125 -17.797 1 65 8 ALA B O 1
ATOM 1518 N N . PRO B 1 9 ? -8.148 -39.375 -16.125 1 65.69 9 PRO B N 1
ATOM 1519 C CA . PRO B 1 9 ? -9.414 -40.094 -16.281 1 65.69 9 PRO B CA 1
ATOM 1520 C C . PRO B 1 9 ? -10.617 -39.156 -16.312 1 65.69 9 PRO B C 1
ATOM 1522 O O . PRO B 1 9 ? -10.547 -38.031 -15.797 1 65.69 9 PRO B O 1
ATOM 1525 N N . PRO B 1 10 ? -11.656 -39.5 -16.984 1 62.19 10 PRO B N 1
ATOM 1526 C CA . PRO B 1 10 ? -12.828 -38.656 -17.234 1 62.19 10 PRO B CA 1
ATOM 1527 C C . PRO B 1 10 ? -13.383 -38.031 -15.953 1 62.19 10 PRO B C 1
ATOM 1529 O O . PRO B 1 10 ? -13.781 -36.875 -15.953 1 62.19 10 PRO B O 1
ATOM 1532 N N . LEU B 1 11 ? -13.398 -38.812 -14.898 1 61.72 11 LEU B N 1
ATOM 1533 C CA . LEU B 1 11 ? -13.945 -38.281 -13.648 1 61.72 11 LEU B CA 1
ATOM 1534 C C . LEU B 1 11 ? -13.086 -37.156 -13.109 1 61.72 11 LEU B C 1
ATOM 1536 O O . LEU B 1 11 ? -13.609 -36.188 -12.578 1 61.72 11 LEU B O 1
ATOM 1540 N N . ARG B 1 12 ? -11.875 -37.406 -13.242 1 69.69 12 ARG B N 1
ATOM 1541 C CA . ARG B 1 12 ? -10.953 -36.375 -12.789 1 69.69 12 ARG B CA 1
ATOM 1542 C C . ARG B 1 12 ? -11.062 -35.125 -13.664 1 69.69 12 ARG B C 1
ATOM 1544 O O . ARG B 1 12 ? -11 -34 -13.156 1 69.69 12 ARG B O 1
ATOM 1551 N N . ARG B 1 13 ? -11.297 -35.375 -14.852 1 74.38 13 ARG B N 1
ATOM 1552 C CA . ARG B 1 13 ? -11.445 -34.25 -15.773 1 74.38 13 ARG B CA 1
ATOM 1553 C C . ARG B 1 13 ? -12.719 -33.469 -15.477 1 74.38 13 ARG B C 1
ATOM 1555 O O . ARG B 1 13 ? -12.719 -32.219 -15.531 1 74.38 13 ARG B O 1
ATOM 1562 N N . ARG B 1 14 ? -13.781 -34.25 -15.203 1 74.06 14 ARG B N 1
ATOM 1563 C CA . ARG B 1 14 ? -15.039 -33.594 -14.844 1 74.06 14 ARG B CA 1
ATOM 1564 C C . ARG B 1 14 ? -14.883 -32.781 -13.562 1 74.06 14 ARG B C 1
ATOM 1566 O O . ARG B 1 14 ? -15.398 -31.672 -13.453 1 74.06 14 ARG B O 1
ATOM 1573 N N . GLY B 1 15 ? -14.148 -33.312 -12.719 1 83.69 15 GLY B N 1
ATOM 1574 C CA . GLY B 1 15 ? -13.867 -32.625 -11.461 1 83.69 15 GLY B CA 1
ATOM 1575 C C . GLY B 1 15 ? -13.055 -31.375 -11.625 1 83.69 15 GLY B C 1
ATOM 1576 O O . GLY B 1 15 ? -13.352 -30.344 -11 1 83.69 15 GLY B O 1
ATOM 1577 N N . GLU B 1 16 ? -12.164 -31.516 -12.516 1 88.62 16 GLU B N 1
ATOM 1578 C CA . GLU B 1 16 ? -11.305 -30.359 -12.773 1 88.62 16 GLU B CA 1
ATOM 1579 C C . GLU B 1 16 ? -12.07 -29.25 -13.5 1 88.62 16 GLU B C 1
ATOM 1581 O O . GLU B 1 16 ? -11.891 -28.062 -13.203 1 88.62 16 GLU B O 1
ATOM 1586 N N . ARG B 1 17 ? -12.875 -29.578 -14.414 1 89.06 17 ARG B N 1
ATOM 1587 C CA . ARG B 1 17 ? -13.695 -28.609 -15.125 1 89.06 17 ARG B CA 1
ATOM 1588 C C . ARG B 1 17 ? -14.641 -27.891 -14.164 1 89.06 17 ARG B C 1
ATOM 1590 O O . ARG B 1 17 ? -14.82 -26.672 -14.258 1 89.06 17 ARG B O 1
ATOM 1597 N N . MET B 1 18 ? -15.25 -28.672 -13.336 1 90.81 18 MET B N 1
ATOM 1598 C CA . MET B 1 18 ? -16.141 -28.078 -12.328 1 90.81 18 MET B CA 1
ATOM 1599 C C . MET B 1 18 ? -15.367 -27.109 -11.438 1 90.81 18 MET B C 1
ATOM 1601 O O . MET B 1 18 ? -15.852 -26.016 -11.156 1 90.81 18 MET B O 1
ATOM 1605 N N . ARG B 1 19 ? -14.219 -27.531 -10.992 1 94.81 19 ARG B N 1
ATOM 1606 C CA . ARG B 1 19 ? -13.391 -26.672 -10.148 1 94.81 19 ARG B CA 1
ATOM 1607 C C . ARG B 1 19 ? -13.094 -25.344 -10.844 1 94.81 19 ARG B C 1
ATOM 1609 O O . ARG B 1 19 ? -13.258 -24.281 -10.25 1 94.81 19 ARG B O 1
ATOM 1616 N N . GLN B 1 20 ? -12.734 -25.453 -12.086 1 95.25 20 GLN B N 1
ATOM 1617 C CA . GLN B 1 20 ? -12.367 -24.266 -12.836 1 95.25 20 GLN B CA 1
ATOM 1618 C C . GLN B 1 20 ? -13.57 -23.344 -13.023 1 95.25 20 GLN B C 1
ATOM 1620 O O . GLN B 1 20 ? -13.445 -22.109 -12.914 1 95.25 20 GLN B O 1
ATOM 1625 N N . ALA B 1 21 ? -14.672 -23.906 -13.281 1 95.94 21 ALA B N 1
ATOM 1626 C CA . ALA B 1 21 ? -15.891 -23.125 -13.461 1 95.94 21 ALA B CA 1
ATOM 1627 C C . ALA B 1 21 ? -16.266 -22.375 -12.18 1 95.94 21 ALA B C 1
ATOM 1629 O O . ALA B 1 21 ? -16.641 -21.203 -12.219 1 95.94 21 ALA B O 1
ATOM 1630 N N . VAL B 1 22 ? -16.125 -23.062 -11.117 1 97.56 22 VAL B N 1
ATOM 1631 C CA . VAL B 1 22 ? -16.5 -22.5 -9.828 1 97.56 22 VAL B CA 1
ATOM 1632 C C . VAL B 1 22 ? -15.539 -21.375 -9.453 1 97.56 22 VAL B C 1
ATOM 1634 O O . VAL B 1 22 ? -15.953 -20.312 -9.008 1 97.56 22 VAL B O 1
ATOM 1637 N N . LEU B 1 23 ? -14.289 -21.641 -9.656 1 97.69 23 LEU B N 1
ATOM 1638 C CA . LEU B 1 23 ? -13.281 -20.625 -9.32 1 97.69 23 LEU B CA 1
ATOM 1639 C C . LEU B 1 23 ? -13.43 -19.406 -10.211 1 97.69 23 LEU B C 1
ATOM 1641 O O . LEU B 1 23 ? -13.328 -18.266 -9.727 1 97.69 23 LEU B O 1
ATOM 1645 N N . ALA B 1 24 ? -13.727 -19.641 -11.469 1 97.19 24 ALA B N 1
ATOM 1646 C CA . ALA B 1 24 ? -13.93 -18.531 -12.398 1 97.19 24 ALA B CA 1
ATOM 1647 C C . ALA B 1 24 ? -15.156 -17.703 -12.016 1 97.19 24 ALA B C 1
ATOM 1649 O O . ALA B 1 24 ? -15.125 -16.484 -12.031 1 97.19 24 ALA B O 1
ATOM 1650 N N . ALA B 1 25 ? -16.188 -18.375 -11.641 1 97.69 25 ALA B N 1
ATOM 1651 C CA . ALA B 1 25 ? -17.406 -17.719 -11.203 1 97.69 25 ALA B CA 1
ATOM 1652 C C . ALA B 1 25 ? -17.172 -16.906 -9.938 1 97.69 25 ALA B C 1
ATOM 1654 O O . ALA B 1 25 ? -17.703 -15.805 -9.781 1 97.69 25 ALA B O 1
ATOM 1655 N N . THR B 1 26 ? -16.391 -17.453 -9.039 1 97.5 26 THR B N 1
ATOM 1656 C CA . THR B 1 26 ? -16.078 -16.781 -7.785 1 97.5 26 THR B CA 1
ATOM 1657 C C . THR B 1 26 ? -15.344 -15.461 -8.055 1 97.5 26 THR B C 1
ATOM 1659 O O . THR B 1 26 ? -15.719 -14.414 -7.523 1 97.5 26 THR B O 1
ATOM 1662 N N . VAL B 1 27 ? -14.367 -15.508 -8.938 1 96.81 27 VAL B N 1
ATOM 1663 C CA . VAL B 1 27 ? -13.586 -14.328 -9.266 1 96.81 27 VAL B CA 1
ATOM 1664 C C . VAL B 1 27 ? -14.477 -13.281 -9.938 1 96.81 27 VAL B C 1
ATOM 1666 O O . VAL B 1 27 ? -14.391 -12.094 -9.625 1 96.81 27 VAL B O 1
ATOM 1669 N N . GLU B 1 28 ? -15.266 -13.703 -10.773 1 96.38 28 GLU B N 1
ATOM 1670 C CA . GLU B 1 28 ? -16.172 -12.797 -11.477 1 96.38 28 GLU B CA 1
ATOM 1671 C C . GLU B 1 28 ? -17.109 -12.102 -10.5 1 96.38 28 GLU B C 1
ATOM 1673 O O . GLU B 1 28 ? -17.297 -10.883 -10.57 1 96.38 28 GLU B O 1
ATOM 1678 N N . LEU B 1 29 ? -17.688 -12.852 -9.617 1 96.62 29 LEU B N 1
ATOM 1679 C CA . LEU B 1 29 ? -18.625 -12.297 -8.656 1 96.62 29 LEU B CA 1
ATOM 1680 C C . LEU B 1 29 ? -17.922 -11.375 -7.668 1 96.62 29 LEU B C 1
ATOM 1682 O O . LEU B 1 29 ? -18.438 -10.312 -7.316 1 96.62 29 LEU B O 1
ATOM 1686 N N . LEU B 1 30 ? -16.75 -11.781 -7.262 1 94.06 30 LEU B N 1
ATOM 1687 C CA . LEU B 1 30 ? -15.969 -10.938 -6.363 1 94.06 30 LEU B CA 1
ATOM 1688 C C . LEU B 1 30 ? -15.664 -9.594 -7.012 1 94.06 30 LEU B C 1
ATOM 1690 O O . LEU B 1 30 ? -15.812 -8.547 -6.375 1 94.06 30 LEU B O 1
ATOM 1694 N N . SER B 1 31 ? -15.289 -9.656 -8.258 1 93.69 31 SER B N 1
ATOM 1695 C CA . SER B 1 31 ? -14.852 -8.445 -8.945 1 93.69 31 SER B CA 1
ATOM 1696 C C . SER B 1 31 ? -16.031 -7.547 -9.289 1 93.69 31 SER B C 1
ATOM 1698 O O . SER B 1 31 ? -15.898 -6.32 -9.297 1 93.69 31 SER B O 1
ATOM 1700 N N . SER B 1 32 ? -17.188 -8.117 -9.484 1 93.19 32 SER B N 1
ATOM 1701 C CA . SER B 1 32 ? -18.328 -7.336 -9.953 1 93.19 32 SER B CA 1
ATOM 1702 C C . SER B 1 32 ? -19.266 -6.988 -8.805 1 93.19 32 SER B C 1
ATOM 1704 O O . SER B 1 32 ? -19.938 -5.949 -8.836 1 93.19 32 SER B O 1
ATOM 1706 N N . GLN B 1 33 ? -19.328 -7.906 -7.75 1 92.5 33 GLN B N 1
ATOM 1707 C CA . GLN B 1 33 ? -20.344 -7.734 -6.73 1 92.5 33 GLN B CA 1
ATOM 1708 C C . GLN B 1 33 ? -19.734 -7.703 -5.332 1 92.5 33 GLN B C 1
ATOM 1710 O O . GLN B 1 33 ? -20.453 -7.547 -4.344 1 92.5 33 GLN B O 1
ATOM 1715 N N . GLY B 1 34 ? -18.484 -7.82 -5.285 1 90.25 34 GLY B N 1
ATOM 1716 C CA . GLY B 1 34 ? -17.828 -7.746 -3.99 1 90.25 34 GLY B CA 1
ATOM 1717 C C . GLY B 1 34 ? -18.016 -8.992 -3.146 1 90.25 34 GLY B C 1
ATOM 1718 O O . GLY B 1 34 ? -18.531 -10 -3.631 1 90.25 34 GLY B O 1
ATOM 1719 N N . LEU B 1 35 ? -17.625 -8.906 -1.872 1 87.19 35 LEU B N 1
ATOM 1720 C CA . LEU B 1 35 ? -17.688 -10.039 -0.952 1 87.19 35 LEU B CA 1
ATOM 1721 C C . LEU B 1 35 ? -19.141 -10.414 -0.662 1 87.19 35 LEU B C 1
ATOM 1723 O O . LEU B 1 35 ? -19.484 -11.602 -0.62 1 87.19 35 LEU B O 1
ATOM 1727 N N . ALA B 1 36 ? -19.875 -9.43 -0.498 1 85.69 36 ALA B N 1
ATOM 1728 C CA . ALA B 1 36 ? -21.266 -9.664 -0.156 1 85.69 36 ALA B CA 1
ATOM 1729 C C . ALA B 1 36 ? -22 -10.398 -1.279 1 85.69 36 ALA B C 1
ATOM 1731 O O . ALA B 1 36 ? -22.891 -11.211 -1.023 1 85.69 36 ALA B O 1
ATOM 1732 N N . GLY B 1 37 ? -21.547 -10.148 -2.459 1 91.12 37 GLY B N 1
ATOM 1733 C CA . GLY B 1 37 ? -22.203 -10.727 -3.615 1 91.12 37 GLY B CA 1
ATOM 1734 C C . GLY B 1 37 ? -21.703 -12.117 -3.951 1 91.12 37 GLY B C 1
ATOM 1735 O O . GLY B 1 37 ? -22.391 -12.883 -4.645 1 91.12 37 GLY B O 1
ATOM 1736 N N . ALA B 1 38 ? -20.578 -12.422 -3.506 1 93.88 38 ALA B N 1
ATOM 1737 C CA . ALA B 1 38 ? -19.969 -13.703 -3.848 1 93.88 38 ALA B CA 1
ATOM 1738 C C . ALA B 1 38 ? -20.281 -14.758 -2.789 1 93.88 38 ALA B C 1
ATOM 1740 O O . ALA B 1 38 ? -19.375 -15.289 -2.145 1 93.88 38 ALA B O 1
ATOM 1741 N N . THR B 1 39 ? -21.578 -15.102 -2.688 1 94.56 39 THR B N 1
ATOM 1742 C CA . THR B 1 39 ? -22 -16.172 -1.8 1 94.56 39 THR B CA 1
ATOM 1743 C C . THR B 1 39 ? -21.828 -17.531 -2.477 1 94.56 39 THR B C 1
ATOM 1745 O O . THR B 1 39 ? -21.719 -17.609 -3.703 1 94.56 39 THR B O 1
ATOM 1748 N N . VAL B 1 40 ? -21.844 -18.531 -1.587 1 96.31 40 VAL B N 1
ATOM 1749 C CA . VAL B 1 40 ? -21.719 -19.875 -2.141 1 96.31 40 VAL B CA 1
ATOM 1750 C C . VAL B 1 40 ? -22.891 -20.156 -3.08 1 96.31 40 VAL B C 1
ATOM 1752 O O . VAL B 1 40 ? -22.703 -20.734 -4.152 1 96.31 40 VAL B O 1
ATOM 1755 N N . GLY B 1 41 ? -24.047 -19.719 -2.695 1 97.06 41 GLY B N 1
ATOM 1756 C CA . GLY B 1 41 ? -25.219 -19.891 -3.551 1 97.06 41 GLY B CA 1
ATOM 1757 C C . GLY B 1 41 ? -25.094 -19.172 -4.883 1 97.06 41 GLY B C 1
ATOM 1758 O O . GLY B 1 41 ? -25.375 -19.75 -5.934 1 97.06 41 GLY B O 1
ATOM 1759 N N . ALA B 1 42 ? -24.672 -18 -4.887 1 97.5 42 ALA B N 1
ATOM 1760 C CA . ALA B 1 42 ? -24.5 -17.219 -6.109 1 97.5 42 ALA B CA 1
ATOM 1761 C C . ALA B 1 42 ? -23.438 -17.844 -7.012 1 97.5 42 ALA B C 1
ATOM 1763 O O . ALA B 1 42 ? -23.625 -17.906 -8.234 1 97.5 42 ALA B O 1
ATOM 1764 N N . VAL B 1 43 ? -22.391 -18.297 -6.438 1 98.12 43 VAL B N 1
ATOM 1765 C CA . VAL B 1 43 ? -21.297 -18.906 -7.176 1 98.12 43 VAL B CA 1
ATOM 1766 C C . VAL B 1 43 ? -21.766 -20.219 -7.816 1 98.12 43 VAL B C 1
ATOM 1768 O O . VAL B 1 43 ? -21.5 -20.469 -8.992 1 98.12 43 VAL B O 1
ATOM 1771 N N . ALA B 1 44 ? -22.453 -21 -7.016 1 97.94 44 ALA B N 1
ATOM 1772 C CA . ALA B 1 44 ? -22.969 -22.266 -7.516 1 97.94 44 ALA B CA 1
ATOM 1773 C C . ALA B 1 44 ? -23.875 -22.047 -8.719 1 97.94 44 ALA B C 1
ATOM 1775 O O . ALA B 1 44 ? -23.734 -22.719 -9.75 1 97.94 44 ALA B O 1
ATOM 1776 N N . ARG B 1 45 ? -24.719 -21.125 -8.594 1 97.88 45 ARG B N 1
ATOM 1777 C CA . ARG B 1 45 ? -25.656 -20.797 -9.672 1 97.88 45 ARG B CA 1
ATOM 1778 C C . ARG B 1 45 ? -24.906 -20.328 -10.922 1 97.88 45 ARG B C 1
ATOM 1780 O O . ARG B 1 45 ? -25.188 -20.797 -12.031 1 97.88 45 ARG B O 1
ATOM 1787 N N . ALA B 1 46 ? -23.984 -19.516 -10.766 1 97.44 46 ALA B N 1
ATOM 1788 C CA . ALA B 1 46 ? -23.219 -18.969 -11.883 1 97.44 46 ALA B CA 1
ATOM 1789 C C . ALA B 1 46 ? -22.391 -20.062 -12.562 1 97.44 46 ALA B C 1
ATOM 1791 O O . ALA B 1 46 ? -22.203 -20.031 -13.781 1 97.44 46 ALA B O 1
ATOM 1792 N N . ALA B 1 47 ? -21.922 -20.984 -11.805 1 97.12 47 ALA B N 1
ATOM 1793 C CA . ALA B 1 47 ? -21.047 -22.047 -12.312 1 97.12 47 ALA B CA 1
ATOM 1794 C C . ALA B 1 47 ? -21.875 -23.219 -12.836 1 97.12 47 ALA B C 1
ATOM 1796 O O . ALA B 1 47 ? -21.344 -24.141 -13.453 1 97.12 47 ALA B O 1
ATOM 1797 N N . GLY B 1 48 ? -23.172 -23.219 -12.531 1 96.62 48 GLY B N 1
ATOM 1798 C CA . GLY B 1 48 ? -24.047 -24.281 -12.984 1 96.62 48 GLY B CA 1
ATOM 1799 C C . GLY B 1 48 ? -23.875 -25.562 -12.188 1 96.62 48 GLY B C 1
ATOM 1800 O O . GLY B 1 48 ? -23.906 -26.656 -12.758 1 96.62 48 GLY B O 1
ATOM 1801 N N . VAL B 1 49 ? -23.594 -25.406 -10.914 1 96.25 49 VAL B N 1
ATOM 1802 C CA . VAL B 1 49 ? -23.406 -26.578 -10.062 1 96.25 49 VAL B CA 1
ATOM 1803 C C . VAL B 1 49 ? -24.297 -26.453 -8.828 1 96.25 49 VAL B C 1
ATOM 1805 O O . VAL B 1 49 ? -24.891 -25.406 -8.586 1 96.25 49 VAL B O 1
ATOM 1808 N N . HIS B 1 50 ? -24.375 -27.578 -8.141 1 94.75 50 HIS B N 1
ATOM 1809 C CA . HIS B 1 50 ? -25.125 -27.562 -6.891 1 94.75 50 HIS B CA 1
ATOM 1810 C C . HIS B 1 50 ? -24.281 -27.016 -5.746 1 94.75 50 HIS B C 1
ATOM 1812 O O . HIS B 1 50 ? -23.094 -27.297 -5.656 1 94.75 50 HIS B O 1
ATOM 1818 N N . GLU B 1 51 ? -24.953 -26.328 -4.832 1 95.88 51 GLU B N 1
ATOM 1819 C CA . GLU B 1 51 ? -24.281 -25.766 -3.668 1 95.88 51 GLU B CA 1
ATOM 1820 C C . GLU B 1 51 ? -23.578 -26.844 -2.848 1 95.88 51 GLU B C 1
ATOM 1822 O O . GLU B 1 51 ? -22.5 -26.609 -2.309 1 95.88 51 GLU B O 1
ATOM 1827 N N . THR B 1 52 ? -24.219 -27.969 -2.791 1 94.88 52 THR B N 1
ATOM 1828 C CA . THR B 1 52 ? -23.656 -29.062 -2.004 1 94.88 52 THR B CA 1
ATOM 1829 C C . THR B 1 52 ? -22.297 -29.484 -2.533 1 94.88 52 THR B C 1
ATOM 1831 O O . THR B 1 52 ? -21.391 -29.812 -1.756 1 94.88 52 THR B O 1
ATOM 1834 N N . SER B 1 53 ? -22.109 -29.453 -3.83 1 94.38 53 SER B N 1
ATOM 1835 C CA . SER B 1 53 ? -20.844 -29.797 -4.465 1 94.38 53 SER B CA 1
ATOM 1836 C C . SER B 1 53 ? -19.75 -28.797 -4.082 1 94.38 53 SER B C 1
ATOM 1838 O O . SER B 1 53 ? -18.594 -29.172 -3.867 1 94.38 53 SER B O 1
ATOM 1840 N N . VAL B 1 54 ? -20.125 -27.516 -3.941 1 96.56 54 VAL B N 1
ATOM 1841 C CA . VAL B 1 54 ? -19.172 -26.469 -3.576 1 96.56 54 VAL B CA 1
ATOM 1842 C C . VAL B 1 54 ? -18.75 -26.641 -2.119 1 96.56 54 VAL B C 1
ATOM 1844 O O . VAL B 1 54 ? -17.562 -26.609 -1.809 1 96.56 54 VAL B O 1
ATOM 1847 N N . TYR B 1 55 ? -19.672 -26.953 -1.257 1 95.62 55 TYR B N 1
ATOM 1848 C CA . TYR B 1 55 ? -19.375 -27.125 0.161 1 95.62 55 TYR B CA 1
ATOM 1849 C C . TYR B 1 55 ? -18.547 -28.375 0.403 1 95.62 55 TYR B C 1
ATOM 1851 O O . TYR B 1 55 ? -17.672 -28.391 1.283 1 95.62 55 TYR B O 1
ATOM 1859 N N . ARG B 1 56 ? -18.859 -29.375 -0.298 1 95.06 56 ARG B N 1
ATOM 1860 C CA . ARG B 1 56 ? -18.109 -30.625 -0.15 1 95.06 56 ARG B CA 1
ATOM 1861 C C . ARG B 1 56 ? -16.625 -30.406 -0.47 1 95.06 56 ARG B C 1
ATOM 1863 O O . ARG B 1 56 ? -15.758 -30.922 0.225 1 95.06 56 ARG B O 1
ATOM 1870 N N . ARG B 1 57 ? -16.359 -29.594 -1.455 1 95.5 57 ARG B N 1
ATOM 1871 C CA . ARG B 1 57 ? -14.984 -29.438 -1.918 1 95.5 57 ARG B CA 1
ATOM 1872 C C . ARG B 1 57 ? -14.258 -28.375 -1.098 1 95.5 57 ARG B C 1
ATOM 1874 O O . ARG B 1 57 ? -13.07 -28.516 -0.794 1 95.5 57 ARG B O 1
ATOM 1881 N N . TRP B 1 58 ? -14.93 -27.266 -0.778 1 96.69 58 TRP B N 1
ATOM 1882 C CA . TRP B 1 58 ? -14.211 -26.141 -0.19 1 96.69 58 TRP B CA 1
ATOM 1883 C C . TRP B 1 58 ? -14.57 -25.969 1.282 1 96.69 58 TRP B C 1
ATOM 1885 O O . TRP B 1 58 ? -13.875 -25.266 2.023 1 96.69 58 TRP B O 1
ATOM 1895 N N . GLY B 1 59 ? -15.602 -26.531 1.722 1 94.75 59 GLY B N 1
ATOM 1896 C CA . GLY B 1 59 ? -16 -26.5 3.121 1 94.75 59 GLY B CA 1
ATOM 1897 C C . GLY B 1 59 ? -16.594 -25.172 3.549 1 94.75 59 GLY B C 1
ATOM 1898 O O . GLY B 1 59 ? -17.688 -25.125 4.094 1 94.75 59 GLY B O 1
ATOM 1899 N N . THR B 1 60 ? -15.867 -24.078 3.277 1 92.94 60 THR B N 1
ATOM 1900 C CA . THR B 1 60 ? -16.344 -22.766 3.689 1 92.94 60 THR B CA 1
ATOM 1901 C C . THR B 1 60 ? -16.234 -21.766 2.539 1 92.94 60 THR B C 1
ATOM 1903 O O . THR B 1 60 ? -15.453 -21.969 1.605 1 92.94 60 THR B O 1
ATOM 1906 N N . ARG B 1 61 ? -16.969 -20.719 2.613 1 92.62 61 ARG B N 1
ATOM 1907 C CA . ARG B 1 61 ? -16.922 -19.609 1.664 1 92.62 61 ARG B CA 1
ATOM 1908 C C . ARG B 1 61 ? -15.523 -19 1.626 1 92.62 61 ARG B C 1
ATOM 1910 O O . ARG B 1 61 ? -15.023 -18.641 0.556 1 92.62 61 ARG B O 1
ATOM 1917 N N . GLU B 1 62 ? -14.914 -18.922 2.805 1 90.94 62 GLU B N 1
ATOM 1918 C CA . GLU B 1 62 ? -13.57 -18.359 2.912 1 90.94 62 GLU B CA 1
ATOM 1919 C C . GLU B 1 62 ? -12.562 -19.188 2.123 1 90.94 62 GLU B C 1
ATOM 1921 O O . GLU B 1 62 ? -11.75 -18.641 1.378 1 90.94 62 GLU B O 1
ATOM 1926 N N . ASN B 1 63 ? -12.625 -20.438 2.301 1 93.88 63 ASN B N 1
ATOM 1927 C CA . ASN B 1 63 ? -11.727 -21.328 1.57 1 93.88 63 ASN B CA 1
ATOM 1928 C C . ASN B 1 63 ? -11.922 -21.203 0.062 1 93.88 63 ASN B C 1
ATOM 1930 O O . ASN B 1 63 ? -10.961 -21.234 -0.701 1 93.88 63 ASN B O 1
ATOM 1934 N N . LEU B 1 64 ? -13.164 -21.109 -0.316 1 95.56 64 LEU B N 1
ATOM 1935 C CA . LEU B 1 64 ? -13.484 -20.953 -1.729 1 95.56 64 LEU B CA 1
ATOM 1936 C C . LEU B 1 64 ? -12.891 -19.656 -2.285 1 95.56 64 LEU B C 1
ATOM 1938 O O . LEU B 1 64 ? -12.219 -19.688 -3.322 1 95.56 64 LEU B O 1
ATOM 1942 N N . ILE B 1 65 ? -13.094 -18.609 -1.631 1 93.44 65 ILE B N 1
ATOM 1943 C CA . ILE B 1 65 ? -12.609 -17.312 -2.066 1 93.44 65 ILE B CA 1
ATOM 1944 C C . ILE B 1 65 ? -11.086 -17.328 -2.148 1 93.44 65 ILE B C 1
ATOM 1946 O O . ILE B 1 65 ? -10.508 -16.875 -3.145 1 93.44 65 ILE B O 1
ATOM 1950 N N . LEU B 1 66 ? -10.422 -17.844 -1.13 1 93.38 66 LEU B N 1
ATOM 1951 C CA . LEU B 1 66 ? -8.969 -17.891 -1.103 1 93.38 66 LEU B CA 1
ATOM 1952 C C . LEU B 1 66 ? -8.43 -18.75 -2.246 1 93.38 66 LEU B C 1
ATOM 1954 O O . LEU B 1 66 ? -7.449 -18.375 -2.898 1 93.38 66 LEU B O 1
ATOM 1958 N N . ASP B 1 67 ? -9.047 -19.812 -2.447 1 94.75 67 ASP B N 1
ATOM 1959 C CA . ASP B 1 67 ? -8.633 -20.672 -3.547 1 94.75 67 ASP B CA 1
ATOM 1960 C C . ASP B 1 67 ? -8.812 -19.984 -4.895 1 94.75 67 ASP B C 1
ATOM 1962 O O . ASP B 1 67 ? -7.945 -20.062 -5.766 1 94.75 67 ASP B O 1
ATOM 1966 N N . ALA B 1 68 ? -9.922 -19.328 -5.059 1 95.88 68 ALA B N 1
ATOM 1967 C CA . ALA B 1 68 ? -10.211 -18.609 -6.297 1 95.88 68 ALA B CA 1
ATOM 1968 C C . ALA B 1 68 ? -9.172 -17.516 -6.547 1 95.88 68 ALA B C 1
ATOM 1970 O O . ALA B 1 68 ? -8.641 -17.391 -7.652 1 95.88 68 ALA B O 1
ATOM 1971 N N . LEU B 1 69 ? -8.859 -16.766 -5.551 1 94.06 69 LEU B N 1
ATOM 1972 C CA . LEU B 1 69 ? -7.879 -15.688 -5.672 1 94.06 69 LEU B CA 1
ATOM 1973 C C . LEU B 1 69 ? -6.488 -16.25 -5.965 1 94.06 69 LEU B C 1
ATOM 1975 O O . LEU B 1 69 ? -5.781 -15.734 -6.832 1 94.06 69 LEU B O 1
ATOM 1979 N N . THR B 1 70 ? -6.148 -17.25 -5.211 1 94.31 70 THR B N 1
ATOM 1980 C CA . THR B 1 70 ? -4.844 -17.875 -5.387 1 94.31 70 THR B CA 1
ATOM 1981 C C . THR B 1 70 ? -4.684 -18.406 -6.809 1 94.31 70 THR B C 1
ATOM 1983 O O . THR B 1 70 ? -3.674 -18.156 -7.465 1 94.31 70 THR B O 1
ATOM 1986 N N . THR B 1 71 ? -5.68 -19.078 -7.254 1 94.38 71 THR B N 1
ATOM 1987 C CA . THR B 1 71 ? -5.637 -19.656 -8.594 1 94.38 71 THR B CA 1
ATOM 1988 C C . THR B 1 71 ? -5.559 -18.562 -9.656 1 94.38 71 THR B C 1
ATOM 1990 O O . THR B 1 71 ? -4.754 -18.656 -10.586 1 94.38 71 THR B O 1
ATOM 1993 N N . GLU B 1 72 ? -6.355 -17.578 -9.516 1 93.69 72 GLU B N 1
ATOM 1994 C CA . GLU B 1 72 ? -6.367 -16.469 -10.453 1 93.69 72 GLU B CA 1
ATOM 1995 C C . GLU B 1 72 ? -5.008 -15.766 -10.5 1 93.69 72 GLU B C 1
ATOM 1997 O O . GLU B 1 72 ? -4.473 -15.523 -11.586 1 93.69 72 GLU B O 1
ATOM 2002 N N . LEU B 1 73 ? -4.402 -15.547 -9.406 1 94.06 73 LEU B N 1
ATOM 2003 C CA . LEU B 1 73 ? -3.152 -14.805 -9.32 1 94.06 73 LEU B CA 1
ATOM 2004 C C . LEU B 1 73 ? -1.979 -15.664 -9.789 1 94.06 73 LEU B C 1
ATOM 2006 O O . LEU B 1 73 ? -1.058 -15.164 -10.438 1 94.06 73 LEU B O 1
ATOM 2010 N N . ASP B 1 74 ? -2.033 -16.891 -9.422 1 94.5 74 ASP B N 1
ATOM 2011 C CA . ASP B 1 74 ? -0.961 -17.781 -9.859 1 94.5 74 ASP B CA 1
ATOM 2012 C C . ASP B 1 74 ? -0.926 -17.891 -11.383 1 94.5 74 ASP B C 1
ATOM 2014 O O . ASP B 1 74 ? 0.15 -17.984 -11.977 1 94.5 74 ASP B O 1
ATOM 2018 N N . ALA B 1 75 ? -2.086 -17.938 -11.961 1 93.81 75 ALA B N 1
ATOM 2019 C CA . ALA B 1 75 ? -2.166 -18.016 -13.422 1 93.81 75 ALA B CA 1
ATOM 2020 C C . ALA B 1 75 ? -1.687 -16.719 -14.07 1 93.81 75 ALA B C 1
ATOM 2022 O O . ALA B 1 75 ? -1.022 -16.75 -15.109 1 93.81 75 ALA B O 1
ATOM 2023 N N . ALA B 1 76 ? -1.944 -15.648 -13.469 1 94.94 76 ALA B N 1
ATOM 2024 C CA . ALA B 1 76 ? -1.639 -14.336 -14.031 1 94.94 76 ALA B CA 1
ATOM 2025 C C . ALA B 1 76 ? -0.191 -13.945 -13.758 1 94.94 76 ALA B C 1
ATOM 2027 O O . ALA B 1 76 ? 0.375 -13.102 -14.453 1 94.94 76 ALA B O 1
ATOM 2028 N N . LEU B 1 77 ? 0.42 -14.586 -12.711 1 96.69 77 LEU B N 1
ATOM 2029 C CA . LEU B 1 77 ? 1.745 -14.18 -12.258 1 96.69 77 LEU B CA 1
ATOM 2030 C C . LEU B 1 77 ? 2.672 -15.383 -12.133 1 96.69 77 LEU B C 1
ATOM 2032 O O . LEU B 1 77 ? 3.143 -15.703 -11.039 1 96.69 77 LEU B O 1
ATOM 2036 N N . PRO B 1 78 ? 2.977 -15.945 -13.242 1 96.12 78 PRO B N 1
ATOM 2037 C CA . PRO B 1 78 ? 3.988 -17 -13.148 1 96.12 78 PRO B CA 1
ATOM 2038 C C . PRO B 1 78 ? 5.34 -16.484 -12.672 1 96.12 78 PRO B C 1
ATOM 2040 O O . PRO B 1 78 ? 5.711 -15.336 -12.977 1 96.12 78 PRO B O 1
ATOM 2043 N N . VAL B 1 79 ? 6.051 -17.312 -11.945 1 97.94 79 VAL B N 1
ATOM 2044 C CA . VAL B 1 79 ? 7.375 -16.938 -11.469 1 97.94 79 VAL B CA 1
ATOM 2045 C C . VAL B 1 79 ? 8.422 -17.266 -12.531 1 97.94 79 VAL B C 1
ATOM 2047 O O . VAL B 1 79 ? 8.711 -18.438 -12.781 1 97.94 79 VAL B O 1
ATOM 2050 N N . PRO B 1 80 ? 9.008 -16.234 -13.117 1 97.88 80 PRO B N 1
ATOM 2051 C CA . PRO B 1 80 ? 9.992 -16.484 -14.172 1 97.88 80 PRO B CA 1
ATOM 2052 C C . PRO B 1 80 ? 11.305 -17.031 -13.625 1 97.88 80 PRO B C 1
ATOM 2054 O O . PRO B 1 80 ? 11.609 -16.875 -12.445 1 97.88 80 PRO B O 1
ATOM 2057 N N . ASP B 1 81 ? 12.023 -17.719 -14.461 1 97.75 81 ASP B N 1
ATOM 2058 C CA . ASP B 1 81 ? 13.375 -18.203 -14.188 1 97.75 81 ASP B CA 1
ATOM 2059 C C . ASP B 1 81 ? 14.25 -18.109 -15.438 1 97.75 81 ASP B C 1
ATOM 2061 O O . ASP B 1 81 ? 14.594 -19.141 -16.031 1 97.75 81 ASP B O 1
ATOM 2065 N N . THR B 1 82 ? 14.711 -16.953 -15.727 1 97.9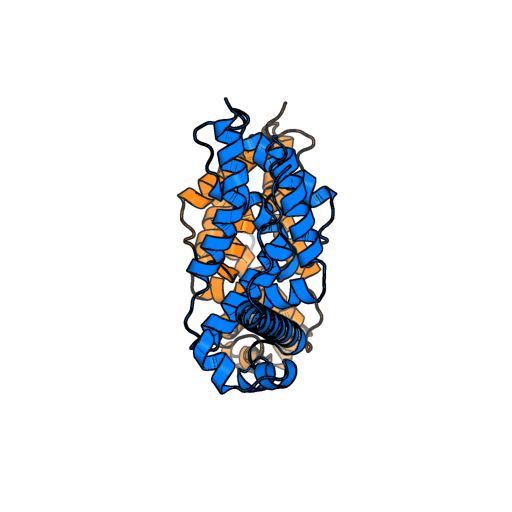4 82 THR B N 1
ATOM 2066 C CA . THR B 1 82 ? 15.461 -16.688 -16.953 1 97.94 82 THR B CA 1
ATOM 2067 C C . THR B 1 82 ? 16.953 -16.906 -16.719 1 97.94 82 THR B C 1
ATOM 2069 O O . THR B 1 82 ? 17.734 -16.953 -17.672 1 97.94 82 THR B O 1
ATOM 2072 N N . GLY B 1 83 ? 17.359 -17 -15.484 1 97.62 83 GLY B N 1
ATOM 2073 C CA . GLY B 1 83 ? 18.766 -17.094 -15.141 1 97.62 83 GLY B CA 1
ATOM 2074 C C . GLY B 1 83 ? 19.375 -15.766 -14.75 1 97.62 83 GLY B C 1
ATOM 2075 O O . GLY B 1 83 ? 20.562 -15.703 -14.398 1 97.62 83 GLY B O 1
ATOM 2076 N N . ARG B 1 84 ? 18.578 -14.742 -14.727 1 98.38 84 ARG B N 1
ATOM 2077 C CA . ARG B 1 84 ? 19 -13.406 -14.297 1 98.38 84 ARG B CA 1
ATOM 2078 C C . ARG B 1 84 ? 17.953 -12.766 -13.398 1 98.38 84 ARG B C 1
ATOM 2080 O O . ARG B 1 84 ? 16.812 -12.578 -13.812 1 98.38 84 ARG B O 1
ATOM 2087 N N . VAL B 1 85 ? 18.312 -12.367 -12.242 1 98.44 85 VAL B N 1
ATOM 2088 C CA . VAL B 1 85 ? 17.375 -11.898 -11.234 1 98.44 85 VAL B CA 1
ATOM 2089 C C . VAL B 1 85 ? 16.688 -10.625 -11.711 1 98.44 85 VAL B C 1
ATOM 2091 O O . VAL B 1 85 ? 15.492 -10.43 -11.477 1 98.44 85 VAL B O 1
ATOM 2094 N N . ARG B 1 86 ? 17.391 -9.742 -12.359 1 98.62 86 ARG B N 1
ATOM 2095 C CA . ARG B 1 86 ? 16.766 -8.516 -12.859 1 98.62 86 ARG B CA 1
ATOM 2096 C C . ARG B 1 86 ? 15.664 -8.828 -13.859 1 98.62 86 ARG B C 1
ATOM 2098 O O . ARG B 1 86 ? 14.57 -8.266 -13.773 1 98.62 86 ARG B O 1
ATOM 2105 N N . ASP B 1 87 ? 15.961 -9.703 -14.797 1 98.75 87 ASP B N 1
ATOM 2106 C CA . ASP B 1 87 ? 14.969 -10.078 -15.805 1 98.75 87 ASP B CA 1
ATOM 2107 C C . ASP B 1 87 ? 13.75 -10.734 -15.148 1 98.75 87 ASP B C 1
ATOM 2109 O O . ASP B 1 87 ? 12.609 -10.477 -15.547 1 98.75 87 ASP B O 1
ATOM 2113 N N . ASP B 1 88 ? 14.016 -11.562 -14.203 1 98.75 88 ASP B N 1
ATOM 2114 C CA . ASP B 1 88 ? 12.938 -12.234 -13.484 1 98.75 88 ASP B CA 1
ATOM 2115 C C . ASP B 1 88 ? 12.039 -11.227 -12.766 1 98.75 88 ASP B C 1
ATOM 2117 O O . ASP B 1 88 ? 10.812 -11.281 -12.891 1 98.75 88 ASP B O 1
ATOM 2121 N N . LEU B 1 89 ? 12.641 -10.312 -12.039 1 98.75 89 LEU B N 1
ATOM 2122 C CA . LEU B 1 89 ? 11.883 -9.328 -11.273 1 98.75 89 LEU B CA 1
ATOM 2123 C C . LEU B 1 89 ? 11.109 -8.406 -12.211 1 98.75 89 LEU B C 1
ATOM 2125 O O . LEU B 1 89 ? 9.945 -8.086 -11.945 1 98.75 89 LEU B O 1
ATOM 2129 N N . LEU B 1 90 ? 11.727 -7.996 -13.297 1 98.81 90 LEU B N 1
ATOM 2130 C CA . LEU B 1 90 ? 11.047 -7.129 -14.258 1 98.81 90 LEU B CA 1
ATOM 2131 C C . LEU B 1 90 ? 9.836 -7.828 -14.867 1 98.81 90 LEU B C 1
ATOM 2133 O O . LEU B 1 90 ? 8.758 -7.242 -14.961 1 98.81 90 LEU B O 1
ATOM 2137 N N . ALA B 1 91 ? 10 -9.023 -15.242 1 98.56 91 ALA B N 1
ATOM 2138 C CA . ALA B 1 91 ? 8.898 -9.781 -15.844 1 98.56 91 ALA B CA 1
ATOM 2139 C C . ALA B 1 91 ? 7.746 -9.945 -14.852 1 98.56 91 ALA B C 1
ATOM 2141 O O . ALA B 1 91 ? 6.586 -9.703 -15.195 1 98.56 91 ALA B O 1
ATOM 2142 N N . PHE B 1 92 ? 8.078 -10.336 -13.68 1 98.5 92 PHE B N 1
ATOM 2143 C CA . PHE B 1 92 ? 7.082 -10.617 -12.648 1 98.5 92 PHE B CA 1
ATOM 2144 C C . PHE B 1 92 ? 6.328 -9.344 -12.273 1 98.5 92 PHE B C 1
ATOM 2146 O O . PHE B 1 92 ? 5.094 -9.328 -12.266 1 98.5 92 PHE B O 1
ATOM 2153 N N . PHE B 1 93 ? 7.012 -8.273 -12.023 1 98.69 93 PHE B N 1
ATOM 2154 C CA . PHE B 1 93 ? 6.367 -7.082 -11.492 1 98.69 93 PHE B CA 1
ATOM 2155 C C . PHE B 1 93 ? 5.719 -6.273 -12.609 1 98.69 93 PHE B C 1
ATOM 2157 O O . PHE B 1 93 ? 4.781 -5.512 -12.367 1 98.69 93 PHE B O 1
ATOM 2164 N N . SER B 1 94 ? 6.207 -6.414 -13.844 1 98.56 94 SER B N 1
ATOM 2165 C CA . SER B 1 94 ? 5.469 -5.848 -14.969 1 98.56 94 SER B CA 1
ATOM 2166 C C . SER B 1 94 ? 4.121 -6.543 -15.148 1 98.56 94 SER B C 1
ATOM 2168 O O . SER B 1 94 ? 3.109 -5.887 -15.406 1 98.56 94 SER B O 1
ATOM 2170 N N . ALA B 1 95 ? 4.105 -7.812 -14.969 1 98 95 ALA B N 1
ATOM 2171 C CA . ALA B 1 95 ? 2.854 -8.562 -15.023 1 98 95 ALA B CA 1
ATOM 2172 C C . ALA B 1 95 ? 1.918 -8.156 -13.891 1 98 95 ALA B C 1
ATOM 2174 O O . ALA B 1 95 ? 0.711 -8.008 -14.094 1 98 95 ALA B O 1
ATOM 2175 N N . LEU B 1 96 ? 2.492 -8.008 -12.727 1 98.19 96 LEU B N 1
ATOM 2176 C CA . LEU B 1 96 ? 1.697 -7.559 -11.586 1 98.19 96 LEU B CA 1
ATOM 2177 C C . LEU B 1 96 ? 1.092 -6.184 -11.859 1 98.19 96 LEU B C 1
ATOM 2179 O O . LEU B 1 96 ? -0.101 -5.973 -11.633 1 98.19 96 LEU B O 1
ATOM 2183 N N . ALA B 1 97 ? 1.928 -5.285 -12.359 1 98.44 97 ALA B N 1
ATOM 2184 C CA . ALA B 1 97 ? 1.446 -3.943 -12.68 1 98.44 97 ALA B CA 1
ATOM 2185 C C . ALA B 1 97 ? 0.326 -3.992 -13.711 1 98.44 97 ALA B C 1
ATOM 2187 O O . ALA B 1 97 ? -0.674 -3.281 -13.586 1 98.44 97 ALA B O 1
ATOM 2188 N N . ARG B 1 98 ? 0.481 -4.812 -14.688 1 97.56 98 ARG B N 1
ATOM 2189 C CA . ARG B 1 98 ? -0.549 -4.961 -15.711 1 97.56 98 ARG B CA 1
ATOM 2190 C C . ARG B 1 98 ? -1.843 -5.504 -15.109 1 97.56 98 ARG B C 1
ATOM 2192 O O . ARG B 1 98 ? -2.93 -5.008 -15.422 1 97.56 98 ARG B O 1
ATOM 2199 N N . LEU B 1 99 ? -1.697 -6.48 -14.32 1 96.88 99 LEU B N 1
ATOM 2200 C CA . LEU B 1 99 ? -2.859 -7.062 -13.656 1 96.88 99 LEU B CA 1
ATOM 2201 C C . LEU B 1 99 ? -3.574 -6.02 -12.797 1 96.88 99 LEU B C 1
ATOM 2203 O O . LEU B 1 99 ? -4.797 -5.879 -12.883 1 96.88 99 LEU B O 1
ATOM 2207 N N . LEU B 1 100 ? -2.826 -5.242 -12.023 1 97.31 100 LEU B N 1
ATOM 2208 C CA . LEU B 1 100 ? -3.373 -4.215 -11.141 1 97.31 100 LEU B CA 1
ATOM 2209 C C . LEU B 1 100 ? -3.979 -3.072 -11.945 1 97.31 100 LEU B C 1
ATOM 2211 O O . LEU B 1 100 ? -4.754 -2.275 -11.414 1 97.31 100 LEU B O 1
ATOM 2215 N N . GLY B 1 101 ? -3.561 -2.986 -13.195 1 95.69 101 GLY B N 1
ATOM 2216 C CA . GLY B 1 101 ? -4.098 -1.968 -14.078 1 95.69 101 GLY B CA 1
ATOM 2217 C C . GLY B 1 101 ? -5.461 -2.326 -14.641 1 95.69 101 GLY B C 1
ATOM 2218 O O . GLY B 1 101 ? -6.164 -1.465 -15.18 1 95.69 101 GLY B O 1
ATOM 2219 N N . THR B 1 102 ? -5.871 -3.561 -14.555 1 94.81 102 THR B N 1
ATOM 2220 C CA . THR B 1 102 ? -7.176 -3.992 -15.055 1 94.81 102 THR B CA 1
ATOM 2221 C C . THR B 1 102 ? -8.266 -3.703 -14.023 1 94.81 102 THR B C 1
ATOM 2223 O O . THR B 1 102 ? -7.996 -3.65 -12.82 1 94.81 102 THR B O 1
ATOM 2226 N N . PRO B 1 103 ? -9.508 -3.561 -14.523 1 93 103 PRO B N 1
ATOM 2227 C CA . PRO B 1 103 ? -10.617 -3.385 -13.594 1 93 103 PRO B CA 1
ATOM 2228 C C . PRO B 1 103 ? -10.758 -4.547 -12.609 1 93 103 PRO B C 1
ATOM 2230 O O . PRO B 1 103 ? -11 -4.328 -11.422 1 93 103 PRO B O 1
ATOM 2233 N N . GLN B 1 104 ? -10.594 -5.715 -13.078 1 93.38 104 GLN B N 1
ATOM 2234 C CA . GLN B 1 104 ? -10.711 -6.895 -12.227 1 93.38 104 GLN B CA 1
ATOM 2235 C C . GLN B 1 104 ? -9.594 -6.934 -11.18 1 93.38 104 GLN B C 1
ATOM 2237 O O . GLN B 1 104 ? -9.852 -7.199 -10.008 1 93.38 104 GLN B O 1
ATOM 2242 N N . GLY B 1 105 ? -8.375 -6.688 -11.609 1 95.19 105 GLY B N 1
ATOM 2243 C CA . GLY B 1 105 ? -7.258 -6.668 -10.688 1 95.19 105 GLY B CA 1
ATOM 2244 C C . GLY B 1 105 ? -7.414 -5.645 -9.578 1 95.19 105 GLY B C 1
ATOM 2245 O O . GLY B 1 105 ? -7.152 -5.938 -8.406 1 95.19 105 GLY B O 1
ATOM 2246 N N . ARG B 1 106 ? -7.871 -4.5 -9.961 1 93.88 106 ARG B N 1
ATOM 2247 C CA . ARG B 1 106 ? -8.094 -3.439 -8.984 1 93.88 106 ARG B CA 1
ATOM 2248 C C . ARG B 1 106 ? -9.203 -3.826 -8 1 93.88 106 ARG B C 1
ATOM 2250 O O . ARG B 1 106 ? -9.078 -3.594 -6.797 1 93.88 106 ARG B O 1
ATOM 2257 N N . ALA B 1 107 ? -10.234 -4.375 -8.523 1 91.44 107 ALA B N 1
ATOM 2258 C CA . ALA B 1 107 ? -11.352 -4.781 -7.68 1 91.44 107 ALA B CA 1
ATOM 2259 C C . ALA B 1 107 ? -10.922 -5.844 -6.672 1 91.44 107 ALA B C 1
ATOM 2261 O O . ALA B 1 107 ? -11.289 -5.773 -5.492 1 91.44 107 ALA B O 1
ATOM 2262 N N . LEU B 1 108 ? -10.156 -6.773 -7.105 1 91.44 108 LEU B N 1
ATOM 2263 C CA . LEU B 1 108 ? -9.711 -7.855 -6.234 1 91.44 108 LEU B CA 1
ATOM 2264 C C . LEU B 1 108 ? -8.75 -7.34 -5.168 1 91.44 108 LEU B C 1
ATOM 2266 O O . LEU B 1 108 ? -8.797 -7.785 -4.02 1 91.44 108 LEU B O 1
ATOM 2270 N N . LEU B 1 109 ? -7.879 -6.387 -5.523 1 93.56 109 LEU B N 1
ATOM 2271 C CA . LEU B 1 109 ? -6.992 -5.781 -4.535 1 93.56 109 LEU B CA 1
ATOM 2272 C C . LEU B 1 109 ? -7.785 -5.008 -3.49 1 93.56 109 LEU B C 1
ATOM 2274 O O . LEU B 1 109 ? -7.492 -5.09 -2.295 1 93.56 10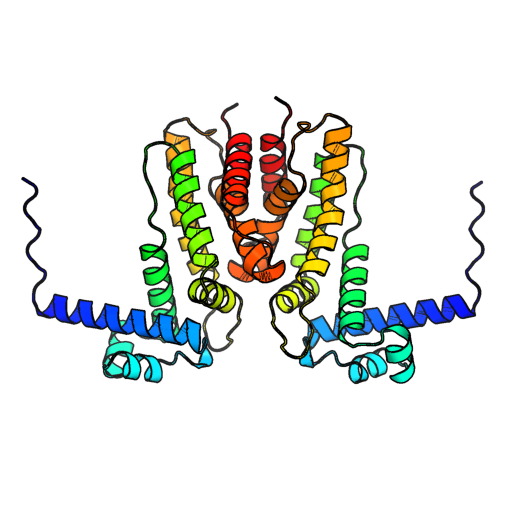9 LEU B O 1
ATOM 2278 N N . ARG B 1 110 ? -8.75 -4.305 -3.9 1 89.19 110 ARG B N 1
ATOM 2279 C CA . ARG B 1 110 ? -9.57 -3.521 -2.982 1 89.19 110 ARG B CA 1
ATOM 2280 C C . ARG B 1 110 ? -10.312 -4.422 -2.004 1 89.19 110 ARG B C 1
ATOM 2282 O O . ARG B 1 110 ? -10.484 -4.07 -0.834 1 89.19 110 ARG B O 1
ATOM 2289 N N . LEU B 1 111 ? -10.695 -5.543 -2.527 1 85.62 111 LEU B N 1
ATOM 2290 C CA . LEU B 1 111 ? -11.359 -6.523 -1.682 1 85.62 111 LEU B CA 1
ATOM 2291 C C . LEU B 1 111 ? -10.438 -7.008 -0.571 1 85.62 111 LEU B C 1
ATOM 2293 O O . LEU B 1 111 ? -10.898 -7.352 0.52 1 85.62 111 LEU B O 1
ATOM 2297 N N . SER B 1 112 ? -9.203 -7.012 -0.855 1 87.06 112 SER B N 1
ATOM 2298 C CA . SER B 1 112 ? -8.219 -7.512 0.096 1 87.06 112 SER B CA 1
ATOM 2299 C C . SER B 1 112 ? -8.055 -6.559 1.274 1 87.06 112 SER B C 1
ATOM 2301 O O . SER B 1 112 ? -7.516 -6.941 2.316 1 87.06 112 SER B O 1
ATOM 2303 N N . VAL B 1 113 ? -8.469 -5.355 1.108 1 88.19 113 VAL B N 1
ATOM 2304 C CA . VAL B 1 113 ? -8.367 -4.352 2.164 1 88.19 113 VAL B CA 1
ATOM 2305 C C . VAL B 1 113 ? -9.625 -4.379 3.023 1 88.19 113 VAL B C 1
ATOM 2307 O O . VAL B 1 113 ? -9.617 -3.908 4.164 1 88.19 113 VAL B O 1
ATOM 2310 N N . GLU B 1 114 ? -10.68 -4.824 2.424 1 78.06 114 GLU B N 1
ATOM 2311 C CA . GLU B 1 114 ? -11.969 -4.844 3.111 1 78.06 114 GLU B CA 1
ATOM 2312 C C . GLU B 1 114 ? -11.969 -5.863 4.246 1 78.06 114 GLU B C 1
ATOM 2314 O O . GLU B 1 114 ? -11.328 -6.914 4.145 1 78.06 114 GLU B O 1
ATOM 2319 N N . HIS B 1 115 ? -12.523 -5.363 5.336 1 70.38 115 HIS B N 1
ATOM 2320 C CA . HIS B 1 115 ? -12.734 -6.258 6.469 1 70.38 115 HIS B CA 1
ATOM 2321 C C . HIS B 1 115 ? -14.172 -6.754 6.523 1 70.38 115 HIS B C 1
ATOM 2323 O O . HIS B 1 115 ? -15.109 -5.973 6.332 1 70.38 115 HIS B O 1
ATOM 2329 N N . ASP B 1 116 ? -14.219 -8.008 6.465 1 67.06 116 ASP B N 1
ATOM 2330 C CA . ASP B 1 116 ? -15.516 -8.656 6.648 1 67.06 116 ASP B CA 1
ATOM 2331 C C . ASP B 1 116 ? -15.539 -9.492 7.926 1 67.06 116 ASP B C 1
ATOM 2333 O O . ASP B 1 116 ? -14.875 -10.523 8.008 1 67.06 116 ASP B O 1
ATOM 2337 N N . ASP B 1 117 ? -16.234 -9 8.867 1 68.44 117 ASP B N 1
ATOM 2338 C CA . ASP B 1 117 ? -16.297 -9.625 10.18 1 68.44 117 ASP B CA 1
ATOM 2339 C C . ASP B 1 117 ? -16.844 -11.047 10.094 1 68.44 117 ASP B C 1
ATOM 2341 O O . ASP B 1 117 ? -16.688 -11.836 11.023 1 68.44 117 ASP B O 1
ATOM 2345 N N . THR B 1 118 ? -17.469 -11.375 9 1 68.12 118 THR B N 1
ATOM 2346 C CA . THR B 1 118 ? -18.062 -12.695 8.859 1 68.12 118 THR B CA 1
ATOM 2347 C C . THR B 1 118 ? -17.016 -13.719 8.422 1 68.12 118 THR B C 1
ATOM 2349 O O . THR B 1 118 ? -17.266 -14.922 8.453 1 68.12 118 THR B O 1
ATOM 2352 N N . LEU B 1 119 ? -15.898 -13.266 8.055 1 69.81 119 LEU B N 1
ATOM 2353 C CA . LEU B 1 119 ? -14.82 -14.141 7.598 1 69.81 119 LEU B CA 1
ATOM 2354 C C . LEU B 1 119 ? -13.664 -14.141 8.594 1 69.81 119 LEU B C 1
ATOM 2356 O O . LEU B 1 119 ? -13.359 -13.109 9.195 1 69.81 119 LEU B O 1
ATOM 2360 N N . GLU B 1 120 ? -13.148 -15.328 8.82 1 73.25 120 GLU B N 1
ATOM 2361 C CA . GLU B 1 120 ? -11.898 -15.383 9.562 1 73.25 120 GLU B CA 1
ATOM 2362 C C . GLU B 1 120 ? -10.805 -14.586 8.859 1 73.25 120 GLU B C 1
ATOM 2364 O O . GLU B 1 120 ? -10.695 -14.617 7.633 1 73.25 120 GLU B O 1
ATOM 2369 N N . ASP B 1 121 ? -10.109 -13.969 9.633 1 77.62 121 ASP B N 1
ATOM 2370 C CA . ASP B 1 121 ? -9.039 -13.18 9.039 1 77.62 121 ASP B CA 1
ATOM 2371 C C . ASP B 1 121 ? -7.867 -14.07 8.625 1 77.62 121 ASP B C 1
ATOM 2373 O O . ASP B 1 121 ? -7.125 -14.562 9.469 1 77.62 121 ASP B O 1
ATOM 2377 N N . ARG B 1 122 ? -7.734 -14.336 7.316 1 83.38 122 ARG B N 1
ATOM 2378 C CA . ARG B 1 122 ? -6.672 -15.164 6.762 1 83.38 122 ARG B CA 1
ATOM 2379 C C . ARG B 1 122 ? -5.754 -14.352 5.859 1 83.38 122 ARG B C 1
ATOM 2381 O O . ARG B 1 122 ? -5.02 -14.906 5.039 1 83.38 122 ARG B O 1
ATOM 2388 N N . ARG B 1 123 ? -5.754 -13.086 5.984 1 83.12 123 ARG B N 1
ATOM 2389 C CA . ARG B 1 123 ? -4.953 -12.203 5.145 1 83.12 123 ARG B CA 1
ATOM 2390 C C . ARG B 1 123 ? -3.463 -12.469 5.332 1 83.12 123 ARG B C 1
ATOM 2392 O O . ARG B 1 123 ? -2.709 -12.531 4.359 1 83.12 123 ARG B O 1
ATOM 2399 N N . GLY B 1 124 ? -3.092 -12.594 6.574 1 85.94 124 GLY B N 1
ATOM 2400 C CA . GLY B 1 124 ? -1.686 -12.812 6.879 1 85.94 124 GLY B CA 1
ATOM 2401 C C . GLY B 1 124 ? -1.079 -13.969 6.109 1 85.94 124 GLY B C 1
ATOM 2402 O O . GLY B 1 124 ? -0.188 -13.773 5.281 1 85.94 124 GLY B O 1
ATOM 2403 N N . PRO B 1 125 ? -1.662 -15.102 6.328 1 89 125 PRO B N 1
ATOM 2404 C CA . PRO B 1 125 ? -1.14 -16.281 5.625 1 89 125 PRO B CA 1
ATOM 2405 C C . PRO B 1 125 ? -1.233 -16.141 4.105 1 89 125 PRO B C 1
ATOM 2407 O O . PRO B 1 125 ? -0.334 -16.578 3.387 1 89 125 PRO B O 1
ATOM 2410 N N . TYR B 1 126 ? -2.289 -15.617 3.641 1 90.88 126 TYR B N 1
ATOM 2411 C CA . TYR B 1 126 ? -2.459 -15.43 2.203 1 90.88 126 TYR B CA 1
ATOM 2412 C C . TYR B 1 126 ? -1.357 -14.547 1.634 1 90.88 126 TYR B C 1
ATOM 2414 O O . TYR B 1 126 ? -0.689 -14.922 0.667 1 90.88 126 TYR B O 1
ATOM 2422 N N . TRP B 1 127 ? -1.088 -13.477 2.211 1 92.88 127 TRP B N 1
ATOM 2423 C CA . TRP B 1 127 ? -0.103 -12.523 1.701 1 92.88 127 TRP B CA 1
ATOM 2424 C C . TRP B 1 127 ? 1.314 -13.055 1.899 1 92.88 127 TRP B C 1
ATOM 2426 O O . TRP B 1 127 ? 2.199 -12.797 1.08 1 92.88 127 TRP B O 1
ATOM 2436 N N . ASN B 1 128 ? 1.521 -13.797 2.977 1 91.69 128 ASN B N 1
ATOM 2437 C CA . ASN B 1 128 ? 2.818 -14.438 3.16 1 91.69 128 ASN B CA 1
ATOM 2438 C C . ASN B 1 128 ? 3.123 -15.422 2.033 1 91.69 128 ASN B C 1
ATOM 2440 O O . ASN B 1 128 ? 4.258 -15.492 1.56 1 91.69 128 ASN B O 1
ATOM 2444 N N . GLU B 1 129 ? 2.121 -16.078 1.664 1 92.75 129 GLU B N 1
ATOM 2445 C CA . GLU B 1 129 ? 2.289 -17 0.553 1 92.75 129 GLU B CA 1
ATOM 2446 C C . GLU B 1 129 ? 2.598 -16.266 -0.746 1 92.75 129 GLU B C 1
ATOM 2448 O O . GLU B 1 129 ? 3.418 -16.719 -1.545 1 92.75 129 GLU B O 1
ATOM 2453 N N . ARG B 1 130 ? 1.896 -15.156 -0.962 1 94.12 130 ARG B N 1
ATOM 2454 C CA . ARG B 1 130 ? 2.16 -14.344 -2.143 1 94.12 130 ARG B CA 1
ATOM 2455 C C . ARG B 1 130 ? 3.6 -13.836 -2.15 1 94.12 130 ARG B C 1
ATOM 2457 O O . ARG B 1 130 ? 4.277 -13.898 -3.178 1 94.12 130 ARG B O 1
ATOM 2464 N N . LEU B 1 131 ? 4.047 -13.391 -1.043 1 94.88 131 LEU B N 1
ATOM 2465 C CA . LEU B 1 131 ? 5.41 -12.898 -0.9 1 94.88 131 LEU B CA 1
ATOM 2466 C C . LEU B 1 131 ? 6.422 -14.016 -1.156 1 94.88 131 LEU B C 1
ATOM 2468 O O . LEU B 1 131 ? 7.418 -13.805 -1.852 1 94.88 131 LEU B O 1
ATOM 2472 N N . ASP B 1 132 ? 6.145 -15.164 -0.641 1 94.56 132 ASP B N 1
ATOM 2473 C CA . ASP B 1 132 ? 7.047 -16.312 -0.769 1 94.56 132 ASP B CA 1
ATOM 2474 C C . ASP B 1 132 ? 7.273 -16.672 -2.234 1 94.56 132 ASP B C 1
ATOM 2476 O O . ASP B 1 132 ? 8.367 -17.078 -2.615 1 94.56 132 ASP B O 1
ATOM 2480 N N . ARG B 1 133 ? 6.273 -16.469 -3.025 1 95.19 133 ARG B N 1
ATOM 2481 C CA . ARG B 1 133 ? 6.391 -16.781 -4.449 1 95.19 133 ARG B CA 1
ATOM 2482 C C . ARG B 1 133 ? 7.395 -15.852 -5.125 1 95.19 133 ARG B C 1
ATOM 2484 O O . ARG B 1 133 ? 8.188 -16.281 -5.965 1 95.19 133 ARG B O 1
ATOM 2491 N N . ALA B 1 134 ? 7.359 -14.648 -4.754 1 97.19 134 ALA B N 1
ATOM 2492 C CA . ALA B 1 134 ? 8.234 -13.664 -5.387 1 97.19 134 ALA B CA 1
ATOM 2493 C C . ALA B 1 134 ? 9.648 -13.75 -4.824 1 97.19 134 ALA B C 1
ATOM 2495 O O . ALA B 1 134 ? 10.625 -13.492 -5.531 1 97.19 134 ALA B O 1
ATOM 2496 N N . VAL B 1 135 ? 9.773 -14.125 -3.58 1 98.31 135 VAL B N 1
ATOM 2497 C CA . VAL B 1 135 ? 11.047 -14.164 -2.873 1 98.31 135 VAL B CA 1
ATOM 2498 C C . VAL B 1 135 ? 11.969 -15.195 -3.523 1 98.31 135 VAL B C 1
ATOM 2500 O O . VAL B 1 135 ? 13.195 -15.039 -3.5 1 98.31 135 VAL B O 1
ATOM 2503 N N . VAL B 1 136 ? 11.43 -16.188 -4.141 1 98.38 136 VAL B N 1
ATOM 2504 C CA . VAL B 1 136 ? 12.195 -17.266 -4.766 1 98.38 136 VAL B CA 1
ATOM 2505 C C . VAL B 1 136 ? 13.133 -16.672 -5.824 1 98.38 136 VAL B C 1
ATOM 2507 O O . VAL B 1 136 ? 14.273 -17.125 -5.973 1 98.38 136 VAL B O 1
ATOM 2510 N N . MET B 1 137 ? 12.688 -15.695 -6.555 1 98.5 137 MET B N 1
ATOM 2511 C CA . MET B 1 137 ? 13.508 -15.062 -7.59 1 98.5 137 MET B CA 1
ATOM 2512 C C . MET B 1 137 ? 14.742 -14.414 -6.988 1 98.5 137 MET B C 1
ATOM 2514 O O . MET B 1 137 ? 15.836 -14.508 -7.551 1 98.5 137 MET B O 1
ATOM 2518 N N . VAL B 1 138 ? 14.586 -13.758 -5.855 1 98.69 138 VAL B N 1
ATOM 2519 C CA . VAL B 1 138 ? 15.695 -13.086 -5.184 1 98.69 138 VAL B CA 1
ATOM 2520 C C . VAL B 1 138 ? 16.672 -14.117 -4.621 1 98.69 138 VAL B C 1
ATOM 2522 O O . VAL B 1 138 ? 17.891 -13.969 -4.746 1 98.69 138 VAL B O 1
ATOM 2525 N N . ARG B 1 139 ? 16.125 -15.156 -4.02 1 98.38 139 ARG B N 1
ATOM 2526 C CA . ARG B 1 139 ? 16.969 -16.203 -3.461 1 98.38 139 ARG B CA 1
ATOM 2527 C C . ARG B 1 139 ? 17.797 -16.875 -4.547 1 98.38 139 ARG B C 1
ATOM 2529 O O . ARG B 1 139 ? 18.969 -17.188 -4.324 1 98.38 139 ARG B O 1
ATOM 2536 N N . ARG B 1 140 ? 17.25 -17.125 -5.688 1 98.12 140 ARG B N 1
ATOM 2537 C CA . ARG B 1 140 ? 18 -17.641 -6.82 1 98.12 140 ARG B CA 1
ATOM 2538 C C . ARG B 1 140 ? 19.125 -16.703 -7.211 1 98.12 140 ARG B C 1
ATOM 2540 O O . ARG B 1 140 ? 20.234 -17.141 -7.523 1 98.12 140 ARG B O 1
ATOM 2547 N N . GLY B 1 141 ? 18.797 -15.406 -7.266 1 97.88 141 GLY B N 1
ATOM 2548 C CA . GLY B 1 141 ? 19.812 -14.406 -7.566 1 97.88 141 GLY B CA 1
ATOM 2549 C C . GLY B 1 141 ? 20.969 -14.422 -6.582 1 97.88 141 GLY B C 1
ATOM 2550 O O . GLY B 1 141 ? 22.125 -14.266 -6.973 1 97.88 141 GLY B O 1
ATOM 2551 N N . VAL B 1 142 ? 20.672 -14.594 -5.285 1 97.94 142 VAL B N 1
ATOM 2552 C CA . VAL B 1 142 ? 21.703 -14.727 -4.266 1 97.94 142 VAL B CA 1
ATOM 2553 C C . VAL B 1 142 ? 22.547 -15.969 -4.543 1 97.94 142 VAL B C 1
ATOM 2555 O O . VAL B 1 142 ? 23.781 -15.914 -4.508 1 97.94 142 VAL B O 1
ATOM 2558 N N . GLY B 1 143 ? 21.875 -17.062 -4.797 1 97.31 143 GLY B N 1
ATOM 2559 C CA . GLY B 1 143 ? 22.562 -18.312 -5.094 1 97.31 143 GLY B CA 1
ATOM 2560 C C . GLY B 1 143 ? 23.484 -18.219 -6.285 1 97.31 143 GLY B C 1
ATOM 2561 O O . GLY B 1 143 ? 24.531 -18.875 -6.316 1 97.31 143 GLY B O 1
ATOM 2562 N N . ARG B 1 144 ? 23.188 -17.391 -7.273 1 97.06 144 ARG B N 1
ATOM 2563 C CA . ARG B 1 144 ? 23.984 -17.203 -8.484 1 97.06 144 ARG B CA 1
ATOM 2564 C C . ARG B 1 144 ? 25.078 -16.172 -8.266 1 97.06 144 ARG B C 1
ATOM 2566 O O . ARG B 1 144 ? 25.844 -15.867 -9.188 1 97.06 144 ARG B O 1
ATOM 2573 N N . GLY B 1 145 ? 25.078 -15.539 -7.133 1 97.06 145 GLY B N 1
ATOM 2574 C CA . GLY B 1 145 ? 26.078 -14.539 -6.82 1 97.06 145 GLY B CA 1
ATOM 2575 C C . GLY B 1 145 ? 25.766 -13.172 -7.398 1 97.06 145 GLY B C 1
ATOM 2576 O O . GLY B 1 145 ? 26.609 -12.266 -7.352 1 97.06 145 GLY B O 1
ATOM 2577 N N . GLU B 1 146 ? 24.516 -12.961 -7.918 1 97.31 146 GLU B N 1
ATOM 2578 C CA . GLU B 1 146 ? 24.109 -11.672 -8.461 1 97.31 146 GLU B CA 1
ATOM 2579 C C . GLU B 1 146 ? 23.812 -10.672 -7.348 1 97.31 146 GLU B C 1
ATOM 2581 O O . GLU B 1 146 ? 23.891 -9.461 -7.555 1 97.31 146 GLU B O 1
ATOM 2586 N N . LEU B 1 147 ? 23.469 -11.227 -6.215 1 97.94 147 LEU B N 1
ATOM 2587 C CA . LEU B 1 147 ? 23.125 -10.43 -5.047 1 97.94 147 LEU B CA 1
ATOM 2588 C C . LEU B 1 147 ? 23.969 -10.828 -3.842 1 97.94 147 LEU B C 1
ATOM 2590 O O . LEU B 1 147 ? 24.484 -11.945 -3.783 1 97.94 147 LEU B O 1
ATOM 2594 N N . ALA B 1 148 ? 24.094 -9.82 -2.938 1 97.62 148 ALA B N 1
ATOM 2595 C CA . ALA B 1 148 ? 24.844 -10.086 -1.714 1 97.62 148 ALA B CA 1
ATOM 2596 C C . ALA B 1 148 ? 24.25 -11.273 -0.957 1 97.62 148 ALA B C 1
ATOM 2598 O O . ALA B 1 148 ? 23.031 -11.453 -0.931 1 97.62 148 ALA B O 1
ATOM 2599 N N . ALA B 1 149 ? 25 -12.008 -0.22 1 96.69 149 ALA B N 1
ATOM 2600 C CA . ALA B 1 149 ? 24.609 -13.227 0.487 1 96.69 149 ALA B CA 1
ATOM 2601 C C . ALA B 1 149 ? 23.625 -12.906 1.61 1 96.69 149 ALA B C 1
ATOM 2603 O O . ALA B 1 149 ? 22.781 -13.727 1.956 1 96.69 149 ALA B O 1
ATOM 2604 N N . ASP B 1 150 ? 23.672 -11.75 2.117 1 95.88 150 ASP B N 1
ATOM 2605 C CA . ASP B 1 150 ? 22.844 -11.383 3.26 1 95.88 150 ASP B CA 1
ATOM 2606 C C . ASP B 1 150 ? 21.641 -10.547 2.82 1 95.88 150 ASP B C 1
ATOM 2608 O O . ASP B 1 150 ? 20.984 -9.898 3.645 1 95.88 150 ASP B O 1
ATOM 2612 N N . THR B 1 151 ? 21.406 -10.602 1.479 1 97.19 151 THR B N 1
ATOM 2613 C CA . THR B 1 151 ? 20.25 -9.875 0.959 1 97.19 151 THR B CA 1
ATOM 2614 C C . THR B 1 151 ? 18.969 -10.336 1.641 1 97.19 151 THR B C 1
ATOM 2616 O O . THR B 1 151 ? 18.703 -11.539 1.729 1 97.19 151 THR B O 1
ATOM 2619 N N . ASP B 1 152 ? 18.219 -9.406 2.219 1 97.62 152 ASP B N 1
ATOM 2620 C CA . ASP B 1 152 ? 16.875 -9.703 2.699 1 97.62 152 ASP B CA 1
ATOM 2621 C C . ASP B 1 152 ? 15.883 -9.773 1.542 1 97.62 152 ASP B C 1
ATOM 2623 O O . ASP B 1 152 ? 15.383 -8.742 1.086 1 97.62 152 ASP B O 1
ATOM 2627 N N . ALA B 1 153 ? 15.578 -11 1.148 1 98.25 153 ALA B N 1
ATOM 2628 C CA . ALA B 1 153 ? 14.773 -11.227 -0.047 1 98.25 153 ALA B CA 1
ATOM 2629 C C . ALA B 1 153 ? 13.367 -10.664 0.13 1 98.25 153 ALA B C 1
ATOM 2631 O O . ALA B 1 153 ? 12.805 -10.07 -0.796 1 98.25 153 ALA B O 1
ATOM 2632 N N . GLY B 1 154 ? 12.773 -10.852 1.299 1 98 154 GLY B N 1
ATOM 2633 C CA . GLY B 1 154 ? 11.453 -10.32 1.572 1 98 154 GLY B CA 1
ATOM 2634 C C . GLY B 1 154 ? 11.383 -8.812 1.489 1 98 154 GLY B C 1
ATOM 2635 O O . GLY B 1 154 ? 10.461 -8.258 0.894 1 98 154 GLY B O 1
ATOM 2636 N N . LEU B 1 155 ? 12.391 -8.219 2.053 1 98 155 LEU B N 1
ATOM 2637 C CA . LEU B 1 155 ? 12.461 -6.766 2.051 1 98 155 LEU B CA 1
ATOM 2638 C C . LEU B 1 155 ? 12.578 -6.227 0.629 1 98 155 LEU B C 1
ATOM 2640 O O . LEU B 1 155 ? 11.938 -5.23 0.285 1 98 155 LEU B O 1
ATOM 2644 N N . LEU B 1 156 ? 13.391 -6.82 -0.152 1 98.62 156 LEU B N 1
ATOM 2645 C CA . LEU B 1 156 ? 13.586 -6.402 -1.535 1 98.62 156 LEU B CA 1
ATOM 2646 C C . LEU B 1 156 ? 12.281 -6.504 -2.324 1 98.62 156 LEU B C 1
ATOM 2648 O O . LEU B 1 156 ? 11.914 -5.57 -3.039 1 98.62 156 LEU B O 1
ATOM 2652 N N . VAL B 1 157 ? 11.555 -7.582 -2.16 1 98.75 157 VAL B N 1
ATOM 2653 C CA . VAL B 1 157 ? 10.297 -7.805 -2.865 1 98.75 157 VAL B CA 1
ATOM 2654 C C . VAL B 1 157 ? 9.258 -6.777 -2.412 1 98.75 157 VAL B C 1
ATOM 2656 O O . VAL B 1 157 ? 8.531 -6.211 -3.234 1 98.75 157 VAL B O 1
ATOM 2659 N N . GLU B 1 158 ? 9.211 -6.5 -1.125 1 98.56 158 GLU B N 1
ATOM 2660 C CA . GLU B 1 158 ? 8.258 -5.531 -0.595 1 98.56 158 GLU B CA 1
ATOM 2661 C C . GLU B 1 158 ? 8.578 -4.121 -1.087 1 98.56 158 GLU B C 1
ATOM 2663 O O . GLU B 1 158 ? 7.672 -3.33 -1.351 1 98.56 158 GLU B O 1
ATOM 2668 N N . ALA B 1 159 ? 9.836 -3.812 -1.229 1 98.69 159 ALA B N 1
ATOM 2669 C CA . ALA B 1 159 ? 10.242 -2.496 -1.712 1 98.69 159 ALA B CA 1
ATOM 2670 C C . ALA B 1 159 ? 9.773 -2.264 -3.145 1 98.69 159 ALA B C 1
ATOM 2672 O O . ALA B 1 159 ? 9.453 -1.136 -3.523 1 98.69 159 ALA B O 1
ATOM 2673 N N . VAL B 1 160 ? 9.719 -3.322 -3.912 1 98.81 160 VAL B N 1
ATOM 2674 C CA . VAL B 1 160 ? 9.305 -3.197 -5.305 1 98.81 160 VAL B CA 1
ATOM 2675 C C . VAL B 1 160 ? 7.785 -3.25 -5.406 1 98.81 160 VAL B C 1
ATOM 2677 O O . VAL B 1 160 ? 7.172 -2.42 -6.082 1 98.81 160 VAL B O 1
ATOM 2680 N N . SER B 1 161 ? 7.133 -4.164 -4.719 1 98.62 161 SER B N 1
ATOM 2681 C CA . SER B 1 161 ? 5.695 -4.379 -4.863 1 98.62 161 SER B CA 1
ATOM 2682 C C . SER B 1 161 ? 4.898 -3.311 -4.117 1 98.62 161 SER B C 1
ATOM 2684 O O . SER B 1 161 ? 3.799 -2.945 -4.531 1 98.62 161 SER B O 1
ATOM 2686 N N . GLY B 1 162 ? 5.453 -2.818 -2.986 1 98.44 162 GLY B N 1
ATOM 2687 C CA . GLY B 1 162 ? 4.758 -1.876 -2.123 1 98.44 162 GLY B CA 1
ATOM 2688 C C . GLY B 1 162 ? 4.199 -0.683 -2.875 1 98.44 162 GLY B C 1
ATOM 2689 O O . GLY B 1 162 ? 2.992 -0.427 -2.834 1 98.44 162 GLY B O 1
ATOM 2690 N N . PRO B 1 163 ? 5.07 0.014 -3.594 1 98.56 163 PRO B N 1
ATOM 2691 C CA . PRO B 1 163 ? 4.613 1.187 -4.344 1 98.56 163 PRO B CA 1
ATOM 2692 C C . PRO B 1 163 ? 3.508 0.852 -5.344 1 98.56 163 PRO B C 1
ATOM 2694 O O . PRO B 1 163 ? 2.617 1.672 -5.582 1 98.56 163 PRO B O 1
ATOM 2697 N N . LEU B 1 164 ? 3.549 -0.303 -5.949 1 98.56 164 LEU B N 1
ATOM 2698 C CA . LEU B 1 164 ? 2.523 -0.686 -6.914 1 98.56 164 LEU B CA 1
ATOM 2699 C C . LEU B 1 164 ? 1.157 -0.79 -6.246 1 98.56 164 LEU B C 1
ATOM 2701 O O . LEU B 1 164 ? 0.174 -0.234 -6.738 1 98.56 164 LEU B O 1
ATOM 2705 N N . PHE B 1 165 ? 1.131 -1.447 -5.133 1 97.88 165 PHE B N 1
ATOM 2706 C CA . PHE B 1 165 ? -0.123 -1.601 -4.402 1 97.88 165 PHE B CA 1
ATOM 2707 C C . PHE B 1 165 ? -0.615 -0.256 -3.883 1 97.88 165 PHE B C 1
ATOM 2709 O O . PHE B 1 165 ? -1.81 0.043 -3.951 1 97.88 165 PHE B O 1
ATOM 2716 N N . VAL B 1 166 ? 0.303 0.556 -3.418 1 97.12 166 VAL B N 1
ATOM 2717 C CA . VAL B 1 166 ? -0.062 1.843 -2.834 1 97.12 166 VAL B CA 1
ATOM 2718 C C . VAL B 1 166 ? -0.616 2.764 -3.918 1 97.12 166 VAL B C 1
ATOM 2720 O O . VAL B 1 166 ? -1.593 3.482 -3.693 1 97.12 166 VAL B O 1
ATOM 2723 N N . ARG B 1 167 ? -0.065 2.762 -5.09 1 96.62 167 ARG B N 1
ATOM 2724 C CA . ARG B 1 167 ? -0.58 3.607 -6.164 1 96.62 167 ARG B CA 1
ATOM 2725 C C . ARG B 1 167 ? -1.994 3.193 -6.555 1 96.62 167 ARG B C 1
ATOM 2727 O O . ARG B 1 167 ? -2.822 4.039 -6.898 1 96.62 167 ARG B O 1
ATOM 2734 N N . VAL B 1 168 ? -2.326 1.969 -6.477 1 95.88 168 VAL B N 1
ATOM 2735 C CA . VAL B 1 168 ? -3.674 1.513 -6.801 1 95.88 168 VAL B CA 1
ATOM 2736 C C . VAL B 1 168 ? -4.629 1.868 -5.668 1 95.88 168 VAL B C 1
ATOM 2738 O O . VAL B 1 168 ? -5.73 2.367 -5.906 1 95.88 168 VAL B O 1
ATOM 2741 N N . LEU B 1 169 ? -4.219 1.667 -4.441 1 94.38 169 LEU B N 1
ATOM 2742 C CA . LEU B 1 169 ? -5.117 1.749 -3.293 1 94.38 169 LEU B CA 1
ATOM 2743 C C . LEU B 1 169 ? -5.27 3.191 -2.822 1 94.38 169 LEU B C 1
ATOM 2745 O O . LEU B 1 169 ? -6.312 3.566 -2.279 1 94.38 169 LEU B O 1
ATOM 2749 N N . LEU B 1 170 ? -4.199 4.008 -3.049 1 93.69 170 LEU B N 1
ATOM 2750 C CA . LEU B 1 170 ? -4.195 5.312 -2.395 1 93.69 170 LEU B CA 1
ATOM 2751 C C . LEU B 1 170 ? -4.047 6.434 -3.42 1 93.69 170 LEU B C 1
ATOM 2753 O O . LEU B 1 170 ? -5.023 7.105 -3.752 1 93.69 170 LEU B O 1
ATOM 2757 N N . SER B 1 171 ? -2.957 6.547 -4.18 1 93.19 171 SER B N 1
ATOM 2758 C CA . SER B 1 171 ? -2.631 7.766 -4.91 1 93.19 171 SER B CA 1
ATOM 2759 C C . SER B 1 171 ? -3.299 7.785 -6.281 1 93.19 171 SER B C 1
ATOM 2761 O O . SER B 1 171 ? -3.535 8.852 -6.848 1 93.19 171 SER B O 1
ATOM 2763 N N . GLY B 1 172 ? -3.5 6.641 -6.844 1 92.62 172 GLY B N 1
ATOM 2764 C CA . GLY B 1 172 ? -4.051 6.582 -8.188 1 92.62 172 GLY B CA 1
ATOM 2765 C C . GLY B 1 172 ? -3.043 6.941 -9.266 1 92.62 172 GLY B C 1
ATOM 2766 O O . GLY B 1 172 ? -3.395 7.051 -10.438 1 92.62 172 GLY B O 1
ATOM 2767 N N . ALA B 1 173 ? -1.78 7.141 -8.859 1 94.38 173 ALA B N 1
ATOM 2768 C CA . ALA B 1 173 ? -0.745 7.453 -9.844 1 94.38 173 ALA B CA 1
ATOM 2769 C C . ALA B 1 173 ? -0.558 6.305 -10.828 1 94.38 173 ALA B C 1
ATOM 2771 O O . ALA B 1 173 ? -0.902 5.156 -10.523 1 94.38 173 ALA B O 1
ATOM 2772 N N . PRO B 1 174 ? 0.005 6.512 -11.984 1 95.12 174 PRO B N 1
ATOM 2773 C CA . PRO B 1 174 ? 0.103 5.484 -13.023 1 95.12 174 PRO B CA 1
ATOM 2774 C C . PRO B 1 174 ? 1.102 4.383 -12.68 1 95.12 174 PRO B C 1
ATOM 2776 O O . PRO B 1 174 ? 2.068 4.629 -11.953 1 95.12 174 PRO B O 1
ATOM 2779 N N . LEU B 1 175 ? 0.796 3.176 -13.234 1 97.44 175 LEU B N 1
ATOM 2780 C CA . LEU B 1 175 ? 1.672 2.014 -13.117 1 97.44 175 LEU B CA 1
ATOM 2781 C C . LEU B 1 175 ? 2.391 1.744 -14.438 1 97.44 175 LEU B C 1
ATOM 2783 O O . LEU B 1 175 ? 2.205 0.688 -15.047 1 97.44 175 LEU B O 1
ATOM 2787 N N . ASP B 1 176 ? 3.275 2.564 -14.812 1 95.88 176 ASP B N 1
ATOM 2788 C CA . ASP B 1 176 ? 3.895 2.385 -16.125 1 95.88 176 ASP B CA 1
ATOM 2789 C C . ASP B 1 176 ? 5.199 1.596 -16.016 1 95.88 176 ASP B C 1
ATOM 2791 O O . ASP B 1 176 ? 5.652 1.293 -14.906 1 95.88 176 ASP B O 1
ATOM 2795 N N . ASP B 1 177 ? 5.723 1.252 -17.188 1 96.56 177 ASP B N 1
ATOM 2796 C CA . ASP B 1 177 ? 6.926 0.425 -17.266 1 96.56 177 ASP B CA 1
ATOM 2797 C C . ASP B 1 177 ? 8.117 1.124 -16.609 1 96.56 177 ASP B C 1
ATOM 2799 O O . ASP B 1 177 ? 8.984 0.47 -16.031 1 96.56 177 ASP B O 1
ATOM 2803 N N . ALA B 1 178 ? 8.164 2.396 -16.734 1 97.44 178 ALA B N 1
ATOM 2804 C CA . ALA B 1 178 ? 9.266 3.158 -16.156 1 97.44 178 ALA B CA 1
ATOM 2805 C C . ALA B 1 178 ? 9.289 3.035 -14.641 1 97.44 178 ALA B C 1
ATOM 2807 O O . ALA B 1 178 ? 10.359 2.973 -14.031 1 97.44 178 ALA B O 1
ATOM 2808 N N . LEU B 1 179 ? 8.141 2.977 -14.047 1 97.94 179 LEU B N 1
ATOM 2809 C CA . LEU B 1 179 ? 8.039 2.811 -12.602 1 97.94 179 LEU B CA 1
ATOM 2810 C C . LEU B 1 179 ? 8.617 1.467 -12.164 1 97.94 179 LEU B C 1
ATOM 2812 O O . LEU B 1 179 ? 9.453 1.409 -11.266 1 97.94 179 LEU B O 1
ATOM 2816 N N . VAL B 1 180 ? 8.172 0.406 -12.828 1 98.69 180 VAL B N 1
ATOM 2817 C CA . VAL B 1 180 ? 8.602 -0.938 -12.461 1 98.69 180 VAL B CA 1
ATOM 2818 C C . VAL B 1 180 ? 10.117 -1.057 -12.633 1 98.69 180 VAL B C 1
ATOM 2820 O O . VAL B 1 180 ? 10.812 -1.551 -11.742 1 98.69 180 VAL B O 1
ATOM 2823 N N . ARG B 1 181 ? 10.586 -0.562 -13.789 1 98.69 181 ARG B N 1
ATOM 2824 C CA . ARG B 1 181 ? 12.023 -0.616 -14.047 1 98.69 181 ARG B CA 1
ATOM 2825 C C . ARG B 1 181 ? 12.797 0.154 -12.984 1 98.69 181 ARG B C 1
ATOM 2827 O O . ARG B 1 181 ? 13.805 -0.334 -12.469 1 98.69 181 ARG B O 1
ATOM 2834 N N . GLY B 1 182 ? 12.328 1.34 -12.648 1 98.38 182 GLY B N 1
ATOM 2835 C CA . GLY B 1 182 ? 12.984 2.15 -11.641 1 98.38 182 GLY B CA 1
ATOM 2836 C C . GLY B 1 182 ? 13.031 1.482 -10.273 1 98.38 182 GLY B C 1
ATOM 2837 O O . GLY B 1 182 ? 14.07 1.494 -9.609 1 98.38 182 GLY B O 1
ATOM 2838 N N . LEU B 1 183 ? 11.945 0.877 -9.852 1 98.75 183 LEU B N 1
ATOM 2839 C CA . LEU B 1 183 ? 11.875 0.214 -8.555 1 98.75 183 LEU B CA 1
ATOM 2840 C C . LEU B 1 183 ? 12.789 -1.004 -8.508 1 98.75 183 LEU B C 1
ATOM 2842 O O . LEU B 1 183 ? 13.5 -1.214 -7.527 1 98.75 183 LEU B O 1
ATOM 2846 N N . VAL B 1 184 ? 12.734 -1.78 -9.555 1 98.81 184 VAL B N 1
ATOM 2847 C CA . VAL B 1 184 ? 13.57 -2.979 -9.625 1 98.81 184 VAL B CA 1
ATOM 2848 C C . VAL B 1 184 ? 15.047 -2.588 -9.594 1 98.81 184 VAL B C 1
ATOM 2850 O O . VAL B 1 184 ? 15.82 -3.145 -8.82 1 98.81 184 VAL B O 1
ATOM 2853 N N . ASP B 1 185 ? 15.414 -1.61 -10.398 1 98.25 185 ASP B N 1
ATOM 2854 C CA . ASP B 1 185 ? 16.812 -1.191 -10.469 1 98.25 185 ASP B CA 1
ATOM 2855 C C . ASP B 1 185 ? 17.281 -0.603 -9.141 1 98.25 185 ASP B C 1
ATOM 2857 O O . ASP B 1 185 ? 18.391 -0.868 -8.695 1 98.25 185 ASP B O 1
ATOM 2861 N N . LEU B 1 186 ? 16.453 0.147 -8.5 1 97.88 186 LEU B N 1
ATOM 2862 C CA . LEU B 1 186 ? 16.781 0.72 -7.199 1 97.88 186 LEU B CA 1
ATOM 2863 C C . LEU B 1 186 ? 17.031 -0.376 -6.168 1 97.88 186 LEU B C 1
ATOM 2865 O O . LEU B 1 186 ? 18.031 -0.35 -5.453 1 97.88 186 LEU B O 1
ATOM 2869 N N . ALA B 1 187 ? 16.125 -1.323 -6.098 1 98.31 187 ALA B N 1
ATOM 2870 C CA . ALA B 1 187 ? 16.203 -2.404 -5.117 1 98.31 187 ALA B CA 1
ATOM 2871 C C . ALA B 1 187 ? 17.438 -3.264 -5.367 1 98.31 187 ALA B C 1
ATOM 2873 O O . ALA B 1 187 ? 18.156 -3.615 -4.426 1 98.31 187 ALA B O 1
ATOM 2874 N N . LEU B 1 188 ? 17.688 -3.545 -6.613 1 97.56 188 LEU B N 1
ATOM 2875 C CA . LEU B 1 188 ? 18.812 -4.402 -6.953 1 97.56 188 LEU B CA 1
ATOM 2876 C C . LEU B 1 188 ? 20.141 -3.697 -6.676 1 97.56 188 LEU B C 1
ATOM 2878 O O . LEU B 1 188 ? 21.094 -4.32 -6.203 1 97.56 188 LEU B O 1
ATOM 2882 N N . ALA B 1 189 ? 20.188 -2.432 -7.027 1 94.38 189 ALA B N 1
ATOM 2883 C CA . ALA B 1 189 ? 21.406 -1.663 -6.754 1 94.38 189 ALA B CA 1
ATOM 2884 C C . ALA B 1 189 ? 21.703 -1.633 -5.258 1 94.38 189 ALA B C 1
ATOM 2886 O O . ALA B 1 189 ? 22.875 -1.622 -4.852 1 94.38 189 ALA B O 1
ATOM 2887 N N . GLY B 1 190 ? 20.672 -1.697 -4.457 1 94.69 190 GLY B N 1
ATOM 2888 C CA . GLY B 1 190 ? 20.844 -1.685 -3.012 1 94.69 190 GLY B CA 1
ATOM 2889 C C . GLY B 1 190 ? 21.234 -3.033 -2.443 1 94.69 190 GLY B C 1
ATOM 2890 O O . GLY B 1 190 ? 21.625 -3.133 -1.275 1 94.69 190 GLY B O 1
ATOM 2891 N N . ALA B 1 191 ? 21.219 -4 -3.334 1 92.75 191 ALA B N 1
ATOM 2892 C CA . ALA B 1 191 ? 21.5 -5.359 -2.875 1 92.75 191 ALA B CA 1
ATOM 2893 C C . ALA B 1 191 ? 22.734 -5.926 -3.562 1 92.75 191 ALA B C 1
ATOM 2895 O O . ALA B 1 191 ? 23 -7.129 -3.484 1 92.75 191 ALA B O 1
ATOM 2896 N N . ARG B 1 192 ? 23.375 -5.172 -4.203 1 88.88 192 ARG B N 1
ATOM 2897 C CA . ARG B 1 192 ? 24.578 -5.641 -4.898 1 88.88 192 ARG B CA 1
ATOM 2898 C C . ARG B 1 192 ? 25.609 -6.176 -3.914 1 88.88 192 ARG B C 1
ATOM 2900 O O . ARG B 1 192 ? 25.719 -5.684 -2.789 1 88.88 192 ARG B O 1
ATOM 2907 N N . PRO B 1 193 ? 26.266 -7.18 -4.367 1 82.5 193 PRO B N 1
ATOM 2908 C CA . PRO B 1 193 ? 27.359 -7.656 -3.525 1 82.5 193 PRO B CA 1
ATOM 2909 C C . PRO B 1 193 ? 28.391 -6.574 -3.242 1 82.5 193 PRO B C 1
ATOM 2911 O O . PRO B 1 193 ? 28.609 -5.688 -4.07 1 82.5 193 PRO B O 1
ATOM 2914 N N . ARG B 1 194 ? 28.969 -6.516 -2.014 1 67.62 194 ARG B N 1
ATOM 2915 C CA . ARG B 1 194 ? 30.016 -5.566 -1.642 1 67.62 194 ARG B CA 1
ATOM 2916 C C . ARG B 1 194 ? 31.359 -6.004 -2.18 1 67.62 194 ARG B C 1
ATOM 2918 O O . ARG B 1 194 ? 31.609 -7.203 -2.344 1 67.62 194 ARG B O 1
#

InterPro domains:
  IPR001647 DNA-binding HTH domain, TetR-type [PF00440] (23-66)
  IPR001647 DNA-binding HTH domain, TetR-type [PR00455] (22-35)
  IPR001647 DNA-binding HTH domain, TetR-type [PR00455] (43-66)
  IPR001647 DNA-binding HTH domain, TetR-type [PS50977] (16-76)
  IPR009057 Homedomain-like superfamily [SSF46689] (10-75)
  IPR011075 Tetracyclin repressor-like, C-terminal domain [PF16859] (79-186)
  IPR036271 Tetracyclin repressor-like, C-terminal domain superfamily [SSF48498] (80-194)
  IPR050109 HTH-type, TetR-like transcriptional regulator [PTHR30055] (5-194)

Solvent-accessible surface area (backbone atoms only — not comparable to full-atom values): 20745 Å² total; per-residue (Å²): 131,87,72,76,72,74,78,68,55,67,69,56,45,52,50,48,51,50,49,50,38,37,31,52,30,37,48,50,28,34,43,75,50,32,73,85,47,44,37,61,61,52,24,19,58,70,41,70,48,56,53,66,62,52,40,72,73,41,66,43,65,64,50,43,52,52,49,22,50,50,54,54,47,49,70,65,48,58,78,57,82,78,86,40,44,67,62,24,51,51,53,36,49,48,39,49,38,54,42,51,66,33,73,55,38,40,35,49,55,54,54,58,54,56,82,53,89,89,47,81,88,54,45,44,64,52,42,51,52,56,49,53,58,58,25,51,44,47,51,51,20,29,75,72,62,66,24,24,86,80,55,56,37,64,59,47,51,35,31,42,49,14,34,58,53,39,22,70,51,48,36,62,54,84,75,48,70,66,56,50,52,51,36,49,50,28,43,49,48,30,30,44,56,132,131,85,72,77,74,75,78,67,56,68,67,57,45,53,51,49,52,51,50,50,38,37,32,50,29,38,48,50,30,35,43,75,50,33,74,85,48,45,35,62,63,51,24,17,59,70,42,74,48,56,51,67,61,52,38,70,73,41,66,42,66,64,50,42,51,52,50,23,52,50,51,53,46,49,70,64,47,56,79,57,81,80,86,41,44,66,62,22,50,50,54,36,49,48,39,49,38,54,44,51,67,34,72,55,37,40,36,50,53,52,54,56,53,56,82,52,91,88,45,81,88,54,45,42,66,53,43,51,52,56,49,52,57,58,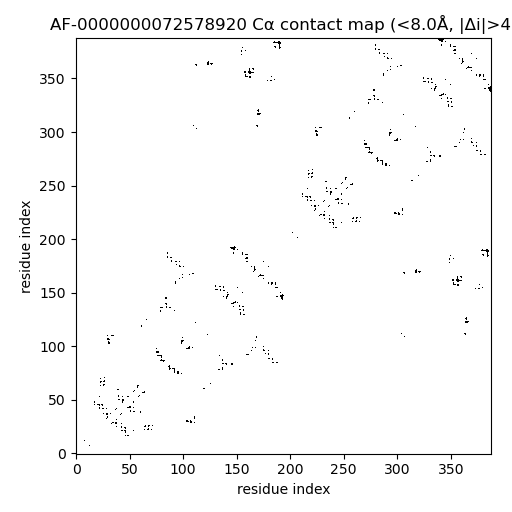26,52,44,46,52,51,20,30,74,72,62,68,26,24,87,81,55,57,38,64,58,46,50,33,31,43,49,13,34,57,54,40,23,69,52,48,34,62,54,84,75,48,71,67,55,50,52,50,37,48,51,29,44,48,48,30,29,45,57,132

Secondary structure (DSSP, 8-state):
---------HHHHHHHHHHHHHHHHHHHHHHHHHHHH--HHHHHHHHT--HHHHHHHHSSHHHHHHHHHHHHHHHH-----SS-HHHHHHHHHHHHHHHHHSHHHHHHHHHHH---TTS---HHHHHHHHHHHHHHHHHHHHHTTSS-TT--HHHHHHHHHHHHHHIIIII-----HHHHHHHHHHHHHTT---/---------HHHHHHHHHHHHHHHHHHHHHHHHHHHH--HHHHHHHHT--HHHHHHHHSSHHHHHHHHHHHHHHHH-----SS-HHHHHHHHHHHHHHHHHSHHHHHHHHHHH---TTS---HHHHHHHHHHHHHHHHHHHHHTTSS-TT--HHHHHHHHHHHHHHIIIII-----HHHHHHHHHHHHHTT---

Sequence (388 aa):
MSSPEPPAPPLRRRGERMRQAVLAATVELLSSQGLAGATVGAVARAAGVHETSVYRRWGTRENLILDALTTELDAALPVPDTGRVRDDLLAFFSALARLLGTPQGRALLRLSVEHDDTLEDRRGPYWNERLDRAVVMVRRGVGRGELAADTDAGLLVEAVSGPLFVRVLLSGAPLDDALVRGLVDLALAGARPRMSSPEPPAPPLRRRGERMRQAVLAATVELLSSQGLAGATVGAVARAAGVHETSVYRRWGTRENLILDALTTELDAALPVPDTGRVRDDLLAFFSALARLLGTPQGRALLRLSVEHDDTLEDRRGPYWNERLDRAVVMVRRGVGRGELAADTDAGLLVEAVSGPLFVRVLLSGAPLDDALVRGLVDLALAGARPR

Foldseek 3Di:
DPPPDPDDPPVVVVVVLLLVLLLVLQLVQCLPPNPVRRDLVSSCVSSVHDSVVVCVVQVDSQSSNLVSVVVVLCVQAPQDDPPALLVRQLNRVVSVLVLCVDSSSLSVLLSLVDDDPVDDDPSVVSVVVVLVRSLVSVVSCCVSLQFAVPDPSSVLSCQQCVVSSCCSNPVVDHSDSVSNSVSSVVSSVVGGHD/DPPPDPDDPPVVVVVVLLLVLLLVLQLVQCLPPNPVRRDLVSSCVSSVHDSVVVCVVQVDSQSSNLVSVVVVLCVQAPQDDPPALLVRQLNRVVSVLVLCVDSSSLSVLVSLVDDDPVDDDPSVVSVVVVLVSSLVSVVSCCVSLQFAVPDPSSVLSCQQCVVSSCCSNPVVDHSDSVSNSVSSVVSSVVGGHD

Radius of gyration: 24.38 Å; Cα contacts (8 Å, |Δi|>4): 453; chains: 2; bounding box: 56×80×48 Å